Protein AF-A0A9D9IMC7-F1 (afdb_monomer)

Rad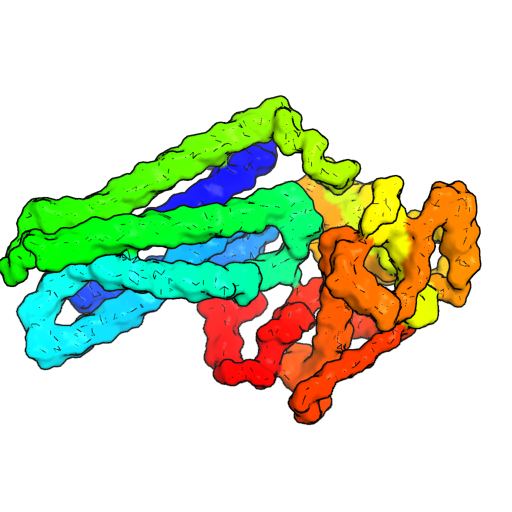ius of gyration: 26.64 Å; Cα contacts (8 Å, |Δi|>4): 526; chains: 1; bounding box: 66×58×77 Å

Sequence (439 aa):
MTERLCGNISSCSPYMIWRNYSIGIMSLSIVPLLCSMASSNVYPFLTLAMSLALFAFVRGNRRSKSENCAFLPYIAARVLLLFTFVSVAAVLLFSYVDRKIMHLLPSLSMLLLSVTVLVVWGIMRYRSVNNTFCVDCILRNGVPYEREALGHIYFREIRYLLRRVGVGAFAIALVEWVYYLFFFDSRLELTLLDNAVFIYFPIVAAVVDCAILGFRYFVIDIFYRRGEGVRNYDGLAPVNGTKVVRVVVFSLDKVYYQKRKDGSIYDTPFEFVTDYSEIPSSGEAVTYMTGRLGALPVNAVRFCYGSSDPVNRRGIEHFFCFVDDDADVDKYEESTATAGRWFDKPALEREFYAGSFSKMASSEIHRIYTIMVTSKLYDVKGRRKIGDKGYVPSFTMEELRAVDVDFNDSHWMMLSKFNKDIPFR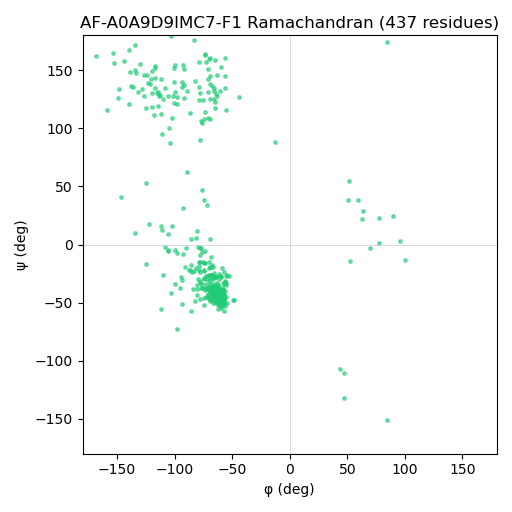WLRVVWYKYVEGLG

Mean predicted aligned error: 10.08 Å

Foldseek 3Di:
DPDPDPPDCLLVLLVLLLVLQLLLLLLLQCLLVQLLVDALVCSLVVLLVSLQVLLVVLLVVVPDLDLRDNPSSPLSSQLSVVLSVVSVVVLVVCVVVPVLVSRCSSLCSQLSSLVSSLVSLVVCLVCPCVDPSNLVSCLAQNALVQVFPSSVCCSVVVNVSSVVSNVLSVVLNVQLVVCCVPPDDPDSDDDPVSCCNRRVVSNVSSVVVSVVSVVVSVVVSVCVVVVVPPPPTPDDDPQQFKEKEFEWEDEFQKTKWFADPVNQATEGDDMDMDGQDPDDPQVVVVVSVCVQLNDADDPQKAWAAKGARPVRSYIYTYIYGYHHDCVSVVVSCVVVVTDMDIDGPVRVVVCLVVVRHDPVVNSVVVLVQQLVQLVQQADLVLHGPDPDPPDGDDDGPVVVSVDPDRSHDSSSVVSSSLHPVDPPSVVVCCCCCPRNNVD

Structure (mmCIF, N/CA/C/O backbone):
data_AF-A0A9D9IMC7-F1
#
_entry.id   AF-A0A9D9IMC7-F1
#
loop_
_atom_site.group_PDB
_atom_site.id
_atom_site.type_symbol
_atom_site.label_atom_id
_atom_site.label_alt_id
_atom_site.label_comp_id
_atom_site.label_asym_id
_atom_site.label_entity_id
_atom_site.label_seq_id
_atom_site.pdbx_PDB_ins_code
_atom_site.Cartn_x
_atom_site.Cartn_y
_atom_site.Cartn_z
_atom_site.occupancy
_atom_site.B_iso_or_equiv
_atom_site.auth_seq_id
_atom_site.auth_comp_id
_atom_site.auth_asym_id
_atom_site.auth_atom_id
_atom_site.pdbx_PDB_model_num
ATOM 1 N N . MET A 1 1 ? 14.327 27.018 0.610 1.00 26.00 1 MET A N 1
ATOM 2 C CA . MET A 1 1 ? 13.335 28.026 0.161 1.00 26.00 1 MET A CA 1
ATOM 3 C C . MET A 1 1 ? 11.979 27.369 -0.154 1.00 26.00 1 MET A C 1
ATOM 5 O O . MET A 1 1 ? 11.332 27.720 -1.128 1.00 26.00 1 MET A O 1
ATOM 9 N N . THR A 1 2 ? 11.534 26.407 0.664 1.00 30.14 2 THR A N 1
ATOM 10 C CA . THR A 1 2 ? 10.406 25.495 0.357 1.00 30.14 2 THR A CA 1
ATOM 11 C C . THR A 1 2 ? 9.420 25.331 1.521 1.00 30.14 2 THR A C 1
ATOM 13 O O . THR A 1 2 ? 8.525 24.500 1.449 1.00 30.14 2 THR A O 1
ATOM 16 N N . GLU A 1 3 ? 9.536 26.137 2.580 1.00 29.61 3 GLU A N 1
ATOM 17 C CA . GLU A 1 3 ? 8.714 25.993 3.796 1.00 29.61 3 GLU A CA 1
ATOM 18 C C . GLU A 1 3 ? 7.515 26.954 3.887 1.00 29.61 3 GLU A C 1
ATOM 20 O O . GLU A 1 3 ? 6.716 26.829 4.805 1.00 29.61 3 GLU A O 1
ATOM 25 N N . ARG A 1 4 ? 7.328 27.898 2.950 1.00 28.44 4 ARG A N 1
ATOM 26 C CA . ARG A 1 4 ? 6.319 28.975 3.098 1.00 28.44 4 ARG A CA 1
ATOM 27 C C . ARG A 1 4 ? 5.096 28.931 2.168 1.00 28.44 4 ARG A C 1
ATOM 29 O O . ARG A 1 4 ? 4.357 29.906 2.131 1.00 28.44 4 ARG A O 1
ATOM 36 N N . LEU A 1 5 ? 4.831 27.839 1.443 1.00 33.38 5 LEU A N 1
ATOM 37 C CA . LEU A 1 5 ? 3.711 27.796 0.475 1.00 33.38 5 LEU A CA 1
ATOM 38 C C . LEU A 1 5 ? 2.464 26.987 0.893 1.00 33.38 5 LEU A C 1
ATOM 40 O O . LEU A 1 5 ? 1.458 27.059 0.191 1.00 33.38 5 LEU A O 1
ATOM 44 N N . CYS A 1 6 ? 2.453 26.277 2.028 1.00 33.09 6 CYS A N 1
ATOM 45 C CA . CYS A 1 6 ? 1.243 25.588 2.516 1.00 33.09 6 CYS A CA 1
ATOM 46 C C . CYS A 1 6 ? 0.611 26.351 3.691 1.00 33.09 6 CYS A C 1
ATOM 48 O O . CYS A 1 6 ? 0.898 26.066 4.847 1.00 33.09 6 CYS A O 1
ATOM 50 N N . GLY A 1 7 ? -0.269 27.310 3.388 1.00 31.48 7 GLY A N 1
ATOM 51 C CA . GLY A 1 7 ? -1.087 28.012 4.390 1.00 31.48 7 GLY A CA 1
ATOM 52 C C . GLY A 1 7 ? -2.302 27.217 4.896 1.00 31.48 7 GLY A C 1
ATOM 53 O O . GLY A 1 7 ? -2.934 27.639 5.852 1.00 31.48 7 GLY A O 1
ATOM 54 N N . ASN A 1 8 ? -2.633 26.073 4.281 1.00 36.75 8 ASN A N 1
ATOM 55 C CA . ASN A 1 8 ? -3.675 25.147 4.738 1.00 36.75 8 ASN A CA 1
ATOM 56 C C . ASN A 1 8 ? -3.307 23.711 4.335 1.00 36.75 8 ASN A C 1
ATOM 58 O O . ASN A 1 8 ? -3.036 23.434 3.174 1.00 36.75 8 ASN A O 1
ATOM 62 N N . ILE A 1 9 ? -3.280 22.777 5.285 1.00 42.88 9 ILE A N 1
ATOM 63 C CA . ILE A 1 9 ? -2.666 21.444 5.110 1.00 42.88 9 ILE A CA 1
ATOM 64 C C . ILE A 1 9 ? -3.442 20.544 4.123 1.00 42.88 9 ILE A C 1
ATOM 66 O O . ILE A 1 9 ? -2.861 19.643 3.513 1.00 42.88 9 ILE A O 1
ATOM 70 N N . SER A 1 10 ? -4.714 20.851 3.844 1.00 47.81 10 SER A N 1
ATOM 71 C CA . SER A 1 10 ? -5.491 20.211 2.771 1.00 47.81 10 SER A CA 1
ATOM 72 C C . SER A 1 10 ? -4.874 20.405 1.380 1.00 47.81 10 SER A C 1
ATOM 74 O O . SER A 1 10 ? -5.013 19.519 0.541 1.00 47.81 10 SER A O 1
ATOM 76 N N . SER A 1 11 ? -4.109 21.482 1.154 1.00 43.84 11 SER A N 1
ATOM 77 C CA . SER A 1 11 ? -3.373 21.695 -0.100 1.00 43.84 11 SER A CA 1
ATOM 78 C C . SER A 1 11 ? -2.075 20.903 -0.201 1.00 43.84 11 SER A C 1
ATOM 80 O O . SER A 1 11 ? -1.530 20.703 -1.286 1.00 43.84 11 SER A O 1
ATOM 82 N N . CYS A 1 12 ? -1.560 20.440 0.936 1.00 53.66 12 CYS A N 1
ATOM 83 C CA . CYS A 1 12 ? -0.313 19.700 0.995 1.00 53.66 12 CYS A CA 1
ATOM 84 C C . CYS A 1 12 ? -0.520 18.219 0.600 1.00 53.66 12 CYS A C 1
ATOM 86 O O . CYS A 1 12 ? 0.359 17.641 -0.029 1.00 53.66 12 CYS A O 1
ATOM 88 N N . SER A 1 13 ? -1.690 17.604 0.835 1.00 66.56 13 SER A N 1
ATOM 89 C CA . SER A 1 13 ? -1.929 16.192 0.459 1.00 66.56 13 SER A CA 1
ATOM 90 C C . SER A 1 13 ? -1.915 15.924 -1.066 1.00 66.56 13 SER A C 1
ATOM 92 O O . SER A 1 13 ? -1.165 15.037 -1.492 1.00 66.56 13 SER A O 1
ATOM 94 N N . PRO A 1 14 ? -2.628 16.686 -1.927 1.00 74.94 14 PRO A N 1
ATOM 95 C CA . PRO A 1 14 ? -2.598 16.474 -3.381 1.00 74.94 14 PRO A CA 1
ATOM 96 C C . PRO A 1 14 ? -1.205 16.674 -3.988 1.00 74.94 14 PRO A C 1
ATOM 98 O O . PRO A 1 14 ? -0.767 15.891 -4.834 1.00 74.94 14 PRO A O 1
ATOM 101 N N . TYR A 1 15 ? -0.472 17.686 -3.512 1.00 81.50 15 TYR A N 1
ATOM 102 C CA . TYR A 1 15 ? 0.906 17.938 -3.930 1.00 81.50 15 TYR A CA 1
ATOM 103 C C . TYR A 1 15 ? 1.832 16.763 -3.590 1.00 81.50 15 TYR A C 1
ATOM 105 O O . TYR A 1 15 ? 2.654 16.359 -4.411 1.00 81.50 15 TYR A O 1
ATOM 113 N N . MET A 1 16 ? 1.683 16.168 -2.404 1.00 82.62 16 MET A N 1
ATOM 114 C CA . MET A 1 16 ? 2.512 15.039 -1.976 1.00 82.62 16 MET A CA 1
ATOM 115 C C . MET A 1 16 ? 2.239 13.775 -2.797 1.00 82.62 16 MET A C 1
ATOM 117 O O . MET A 1 16 ? 3.183 13.045 -3.117 1.00 82.62 16 MET A O 1
ATOM 121 N N . ILE A 1 17 ? 0.984 13.549 -3.209 1.00 86.00 17 ILE A N 1
ATOM 122 C CA . ILE A 1 17 ? 0.622 12.480 -4.152 1.00 86.00 17 ILE A CA 1
ATOM 123 C C . ILE A 1 17 ? 1.331 12.695 -5.493 1.00 86.00 17 ILE A C 1
ATOM 125 O O . ILE A 1 17 ? 2.009 11.788 -5.982 1.00 86.00 17 ILE A O 1
ATOM 129 N N . TRP A 1 18 ? 1.230 13.901 -6.061 1.00 90.06 18 TRP A N 1
ATOM 130 C CA . TRP A 1 18 ? 1.895 14.256 -7.317 1.00 90.06 18 TRP A CA 1
ATOM 131 C C . TRP A 1 18 ? 3.420 14.120 -7.234 1.00 90.06 18 TRP A C 1
ATOM 133 O O . TRP A 1 18 ? 4.045 13.547 -8.128 1.00 90.06 18 TRP A O 1
ATOM 143 N N . ARG A 1 19 ? 4.030 14.599 -6.146 1.00 90.62 19 ARG A N 1
ATOM 144 C CA . ARG A 1 19 ? 5.477 14.526 -5.927 1.00 90.62 19 ARG A CA 1
ATOM 145 C C . ARG A 1 19 ? 5.955 13.077 -5.890 1.00 90.62 19 ARG A C 1
ATOM 147 O O . ARG A 1 19 ? 6.906 12.727 -6.582 1.00 90.62 19 ARG A O 1
ATOM 154 N N . ASN A 1 20 ? 5.288 12.222 -5.113 1.00 90.69 20 ASN A N 1
ATOM 155 C CA . ASN A 1 20 ? 5.653 10.808 -5.014 1.00 90.69 20 ASN A CA 1
ATOM 156 C C . ASN A 1 20 ? 5.437 10.077 -6.348 1.00 90.69 20 ASN A C 1
ATOM 158 O O . ASN A 1 20 ? 6.257 9.239 -6.719 1.00 90.69 20 ASN A O 1
ATOM 162 N N . TYR A 1 21 ? 4.374 10.410 -7.086 1.00 92.19 21 TYR A N 1
ATOM 163 C CA . TYR A 1 21 ? 4.157 9.897 -8.438 1.00 92.19 21 TYR A CA 1
ATOM 164 C C . TYR A 1 21 ? 5.305 10.276 -9.380 1.00 92.19 21 TYR A C 1
ATOM 166 O O . TYR A 1 21 ? 5.892 9.402 -10.016 1.00 92.19 21 TYR A O 1
ATOM 174 N N . SER A 1 22 ? 5.660 11.563 -9.404 1.00 93.12 22 SER A N 1
ATOM 175 C CA . SER A 1 22 ? 6.706 12.108 -10.272 1.00 93.12 22 SER A CA 1
ATOM 176 C C . SER A 1 22 ? 8.064 11.479 -9.972 1.00 93.12 22 SER A C 1
ATOM 178 O O . SER A 1 22 ? 8.751 11.058 -10.892 1.00 93.12 22 SER A O 1
ATOM 180 N N . ILE A 1 23 ? 8.423 11.317 -8.692 1.00 93.69 23 ILE A N 1
ATOM 181 C CA . ILE A 1 23 ? 9.654 10.615 -8.290 1.00 93.69 23 ILE A CA 1
ATOM 182 C C . ILE A 1 23 ? 9.670 9.186 -8.850 1.00 93.69 23 ILE A C 1
ATOM 184 O O . ILE A 1 23 ? 10.672 8.768 -9.424 1.00 93.69 23 ILE A O 1
ATOM 188 N N . GLY A 1 24 ? 8.563 8.446 -8.724 1.00 93.25 24 GLY A N 1
ATOM 189 C CA . GLY A 1 24 ? 8.456 7.082 -9.244 1.00 93.25 24 GLY A CA 1
ATOM 190 C C . GLY A 1 24 ? 8.612 7.015 -10.766 1.00 93.25 24 GLY A C 1
ATOM 191 O O . GLY A 1 24 ? 9.499 6.324 -11.261 1.00 93.25 24 GLY A O 1
ATOM 192 N N . ILE A 1 25 ? 7.798 7.760 -11.514 1.00 93.81 25 ILE A N 1
ATOM 193 C CA . ILE A 1 25 ? 7.806 7.733 -12.985 1.00 93.81 25 ILE A CA 1
ATOM 194 C C . ILE A 1 25 ? 9.118 8.261 -13.573 1.00 93.81 25 ILE A C 1
ATOM 196 O O . ILE A 1 25 ? 9.684 7.632 -14.469 1.00 93.81 25 ILE A O 1
ATOM 200 N N . MET A 1 26 ? 9.650 9.366 -13.048 1.00 93.50 26 MET A N 1
ATOM 201 C CA . MET A 1 26 ? 10.914 9.925 -13.535 1.00 93.50 26 MET A CA 1
ATOM 202 C C . MET A 1 26 ? 12.089 8.990 -13.247 1.00 93.50 26 MET A C 1
ATOM 204 O O . MET A 1 26 ? 12.968 8.848 -14.092 1.00 93.50 26 MET A O 1
ATOM 208 N N . SER A 1 27 ? 12.081 8.293 -12.103 1.00 93.94 27 SER A N 1
ATOM 209 C CA . SER A 1 27 ? 13.129 7.318 -11.782 1.00 93.94 27 SER A CA 1
ATOM 210 C C . SER A 1 27 ? 13.167 6.123 -12.737 1.00 93.94 27 SER A C 1
ATOM 212 O O . SER A 1 27 ? 14.239 5.568 -12.944 1.00 93.94 27 SER A O 1
ATOM 214 N N . LEU A 1 28 ? 12.033 5.748 -13.340 1.00 93.81 28 LEU A N 1
ATOM 215 C CA . LEU A 1 28 ? 11.978 4.716 -14.380 1.00 93.81 28 LEU A CA 1
ATOM 216 C C . LEU A 1 28 ? 12.390 5.279 -15.741 1.00 93.81 28 LEU A C 1
ATOM 218 O O . LEU A 1 28 ? 13.169 4.668 -16.461 1.00 93.81 28 LEU A O 1
ATOM 222 N N . SER A 1 29 ? 11.903 6.470 -16.074 1.00 92.06 29 SER A N 1
ATOM 223 C CA . SER A 1 29 ? 12.060 7.048 -17.414 1.00 92.06 29 SER A CA 1
ATOM 224 C C . SER A 1 29 ? 13.471 7.568 -17.686 1.00 92.06 29 SER A C 1
ATOM 226 O O . SER A 1 29 ? 13.866 7.676 -18.838 1.00 92.06 29 SER A O 1
ATOM 228 N N . ILE A 1 30 ? 14.254 7.866 -16.644 1.00 92.31 30 ILE A N 1
ATOM 229 C CA . ILE A 1 30 ? 15.659 8.279 -16.779 1.00 92.31 30 ILE A CA 1
ATOM 230 C C . ILE A 1 30 ? 16.613 7.096 -17.021 1.00 92.31 30 ILE A C 1
ATOM 232 O O . ILE A 1 30 ? 17.753 7.298 -17.434 1.00 92.31 30 ILE A O 1
ATOM 236 N N . VAL A 1 31 ? 16.172 5.856 -16.777 1.00 92.25 31 VAL A N 1
ATOM 237 C CA . VAL A 1 31 ? 17.025 4.660 -16.881 1.00 92.25 31 VAL A CA 1
ATOM 238 C C . VAL A 1 31 ? 17.625 4.472 -18.275 1.00 92.25 31 VAL A C 1
ATOM 240 O O . VAL A 1 31 ? 18.829 4.235 -18.324 1.00 92.25 31 VAL A O 1
ATOM 243 N N . PRO A 1 32 ? 16.884 4.602 -19.394 1.00 88.69 32 PRO A N 1
ATOM 244 C CA . PRO A 1 32 ? 17.458 4.424 -20.729 1.00 88.69 32 PRO A CA 1
ATOM 245 C C . PRO A 1 32 ? 18.588 5.411 -21.015 1.00 88.69 32 PRO A C 1
ATOM 247 O O . PRO A 1 32 ? 19.627 5.016 -21.533 1.00 88.69 32 PRO A O 1
ATOM 250 N N . LEU A 1 33 ? 18.427 6.669 -20.591 1.00 90.06 33 LEU A N 1
ATOM 251 C CA . LEU A 1 33 ? 19.456 7.703 -20.720 1.00 90.06 33 LEU A CA 1
ATOM 252 C C . LEU A 1 33 ? 20.707 7.363 -19.900 1.00 90.06 33 LEU A C 1
ATOM 254 O O . LEU A 1 33 ? 21.834 7.514 -20.362 1.00 90.06 33 LEU A O 1
ATOM 258 N N . LEU A 1 34 ? 20.518 6.876 -18.675 1.00 89.19 34 LEU A N 1
ATOM 259 C CA . LEU A 1 34 ? 21.632 6.449 -17.831 1.00 89.19 34 LEU A CA 1
ATOM 260 C C . LEU A 1 34 ? 22.328 5.200 -18.383 1.00 89.19 34 LEU A C 1
ATOM 262 O O . LEU A 1 34 ? 23.550 5.096 -18.303 1.00 89.19 34 LEU A O 1
ATOM 266 N N . CYS A 1 35 ? 21.567 4.270 -18.962 1.00 87.00 35 CYS A N 1
ATOM 267 C CA . CYS A 1 35 ? 22.109 3.076 -19.598 1.00 87.00 35 CYS A CA 1
ATOM 268 C C . CYS A 1 35 ? 22.896 3.434 -20.858 1.00 87.00 35 CYS A C 1
ATOM 270 O O . CYS A 1 35 ? 23.995 2.921 -21.019 1.00 87.00 35 CYS A O 1
ATOM 272 N N . SER A 1 36 ? 22.407 4.352 -21.698 1.00 84.56 36 SER A N 1
ATOM 273 C CA . SER A 1 36 ? 23.117 4.772 -22.912 1.00 84.56 36 SER A CA 1
ATOM 274 C C . SER A 1 36 ? 24.438 5.489 -22.619 1.00 84.56 36 SER A C 1
ATOM 276 O O . SER A 1 36 ? 25.357 5.441 -23.429 1.00 84.56 36 SER A O 1
ATOM 278 N N . MET A 1 37 ? 24.551 6.157 -21.465 1.00 85.88 37 MET A N 1
ATOM 279 C CA . MET A 1 37 ? 25.799 6.793 -21.023 1.00 85.88 37 MET A CA 1
ATOM 280 C C . MET A 1 37 ? 26.787 5.809 -20.378 1.00 85.88 37 MET A C 1
ATOM 282 O O . MET A 1 37 ? 27.976 6.113 -20.271 1.00 85.88 37 MET A O 1
ATOM 286 N N . ALA A 1 38 ? 26.310 4.655 -19.910 1.00 84.62 38 ALA A N 1
ATOM 287 C CA . ALA A 1 38 ? 27.103 3.669 -19.192 1.00 84.62 38 ALA A CA 1
ATOM 288 C C . ALA A 1 38 ? 27.550 2.522 -20.110 1.00 84.62 38 ALA A C 1
ATOM 290 O O . ALA A 1 38 ? 26.906 2.178 -21.095 1.00 84.62 38 ALA A O 1
ATOM 291 N N . SER A 1 39 ? 28.657 1.865 -19.758 1.00 83.19 39 SER A N 1
ATOM 292 C CA . SER A 1 39 ? 29.064 0.640 -20.449 1.00 83.19 39 SER A CA 1
ATOM 293 C C . SER A 1 39 ? 28.149 -0.536 -20.082 1.00 83.19 39 SER A C 1
ATOM 295 O O . SER A 1 39 ? 27.561 -0.573 -18.995 1.00 83.19 39 SER A O 1
ATOM 297 N N . SER A 1 40 ? 28.092 -1.549 -20.954 1.00 80.62 40 SER A N 1
ATOM 298 C CA . SER A 1 40 ? 27.257 -2.752 -20.787 1.00 80.62 40 SER A CA 1
ATOM 299 C C . SER A 1 40 ? 27.482 -3.497 -19.467 1.00 80.62 40 SER A C 1
ATOM 301 O O . SER A 1 40 ? 26.574 -4.147 -18.964 1.00 80.62 40 SER A O 1
ATOM 303 N N . ASN A 1 41 ? 28.669 -3.374 -18.867 1.00 83.06 41 ASN A N 1
ATOM 304 C CA . ASN A 1 41 ? 28.989 -4.018 -17.591 1.00 83.06 41 ASN A CA 1
ATOM 305 C C . ASN A 1 41 ? 28.582 -3.180 -16.370 1.00 83.06 41 ASN A C 1
ATOM 307 O O . ASN A 1 41 ? 28.445 -3.725 -15.280 1.00 83.06 41 ASN A O 1
ATOM 311 N N . VAL A 1 42 ? 28.415 -1.863 -16.527 1.00 87.31 42 VAL A N 1
ATOM 312 C CA . VAL A 1 42 ? 28.229 -0.921 -15.411 1.00 87.31 42 VAL A CA 1
ATOM 313 C C . VAL A 1 42 ? 26.759 -0.560 -15.206 1.00 87.31 42 VAL A C 1
ATOM 315 O O . VAL A 1 42 ? 26.329 -0.403 -14.062 1.00 87.31 42 VAL A O 1
ATOM 318 N N . TYR A 1 43 ? 25.962 -0.476 -16.276 1.00 87.19 43 TYR A N 1
ATOM 319 C CA . TYR A 1 43 ? 24.561 -0.054 -16.164 1.00 87.19 43 TYR A CA 1
ATOM 320 C C . TYR A 1 43 ? 23.701 -0.913 -15.206 1.00 87.19 43 TYR A C 1
ATOM 322 O O . TYR A 1 43 ? 22.869 -0.329 -14.502 1.00 87.19 43 TYR A O 1
ATOM 330 N N . PRO A 1 44 ? 23.900 -2.246 -15.049 1.00 89.62 44 PRO A N 1
ATOM 331 C CA . PRO A 1 44 ? 23.114 -3.012 -14.085 1.00 89.62 44 PRO A CA 1
ATOM 332 C C . PRO A 1 44 ? 23.394 -2.561 -12.645 1.00 89.62 44 PRO A C 1
ATOM 334 O O . PRO A 1 44 ? 22.460 -2.391 -11.864 1.00 89.62 44 PRO A O 1
ATOM 337 N N . PHE A 1 45 ? 24.651 -2.261 -12.304 1.00 91.00 45 PHE A N 1
ATOM 338 C CA . PHE A 1 45 ? 25.017 -1.736 -10.983 1.00 91.00 45 PHE A CA 1
ATOM 339 C C . PHE A 1 45 ? 24.443 -0.340 -10.731 1.00 91.00 45 PHE A C 1
ATOM 341 O O . PHE A 1 45 ? 24.015 -0.043 -9.616 1.00 91.00 45 PHE A O 1
ATOM 348 N N . LEU A 1 46 ? 24.371 0.499 -11.768 1.00 91.50 46 LEU A N 1
ATOM 349 C CA . LEU A 1 46 ? 23.743 1.816 -11.675 1.00 91.50 46 LEU A CA 1
ATOM 350 C C . LEU A 1 46 ? 22.243 1.699 -11.361 1.00 91.50 46 LEU A C 1
ATOM 352 O O . LEU A 1 46 ? 21.745 2.361 -10.448 1.00 91.50 46 LEU A O 1
ATOM 356 N N . THR A 1 47 ? 21.531 0.799 -12.049 1.00 92.06 47 THR A N 1
ATOM 357 C CA . THR A 1 47 ? 20.106 0.548 -11.766 1.00 92.06 47 THR A CA 1
ATOM 358 C C . THR A 1 47 ? 19.872 -0.050 -10.377 1.00 92.06 47 THR A C 1
ATOM 360 O O . THR A 1 47 ? 18.902 0.318 -9.709 1.00 92.06 47 THR A O 1
ATOM 363 N N . LEU A 1 48 ? 20.796 -0.887 -9.890 1.00 93.88 48 LEU A N 1
ATOM 364 C CA . LEU A 1 48 ? 20.759 -1.411 -8.526 1.00 93.88 48 LEU A CA 1
ATOM 365 C C . LEU A 1 48 ? 20.896 -0.290 -7.492 1.00 93.88 48 LEU A C 1
ATOM 367 O O . LEU A 1 48 ? 20.116 -0.228 -6.542 1.00 93.88 48 LEU A O 1
ATOM 371 N N . ALA A 1 49 ? 21.854 0.621 -7.688 1.00 93.56 49 ALA A N 1
ATOM 372 C CA . ALA A 1 49 ? 22.055 1.763 -6.803 1.00 93.56 49 ALA A CA 1
ATOM 373 C C . ALA A 1 49 ? 20.805 2.659 -6.745 1.00 93.56 49 ALA A C 1
ATOM 375 O O . ALA A 1 49 ? 20.370 3.040 -5.656 1.00 93.56 49 ALA A O 1
ATOM 376 N N . MET A 1 50 ? 20.167 2.925 -7.891 1.00 94.25 50 MET A N 1
ATOM 377 C CA . MET A 1 50 ? 18.899 3.664 -7.944 1.00 94.25 50 MET A CA 1
ATOM 378 C C . MET A 1 50 ? 17.758 2.935 -7.225 1.00 94.25 50 MET A C 1
ATOM 380 O O . MET A 1 50 ? 17.006 3.562 -6.477 1.00 94.25 50 MET A O 1
ATOM 384 N N . SER A 1 51 ? 17.635 1.616 -7.407 1.00 94.62 51 SER A N 1
ATOM 385 C CA . SER A 1 51 ? 16.641 0.802 -6.697 1.00 94.62 51 SER A CA 1
ATOM 386 C C . SER A 1 51 ? 16.814 0.914 -5.178 1.00 94.62 51 SER A C 1
ATOM 388 O O . SER A 1 51 ? 15.853 1.204 -4.461 1.00 94.62 51 SER A O 1
ATOM 390 N N . LEU A 1 52 ? 18.048 0.770 -4.681 1.00 92.38 52 LEU A N 1
ATOM 391 C CA . LEU A 1 52 ? 18.368 0.893 -3.257 1.00 92.38 52 LEU A CA 1
ATOM 392 C C . LEU A 1 52 ? 18.101 2.306 -2.721 1.00 92.38 52 LEU A C 1
ATOM 394 O O . LEU A 1 52 ? 17.564 2.446 -1.621 1.00 92.38 52 LEU A O 1
ATOM 398 N N . ALA A 1 53 ? 18.404 3.348 -3.500 1.00 93.12 53 ALA A N 1
ATOM 399 C CA . ALA A 1 53 ? 18.099 4.731 -3.137 1.00 93.12 53 ALA A CA 1
ATOM 400 C C . ALA A 1 53 ? 16.584 4.970 -3.005 1.00 93.12 53 ALA A C 1
ATOM 402 O O . ALA A 1 53 ? 16.137 5.590 -2.037 1.00 93.12 53 ALA A O 1
ATOM 403 N N . LEU A 1 54 ? 15.770 4.423 -3.916 1.00 92.12 54 LEU A N 1
ATOM 404 C CA . LEU A 1 54 ? 14.310 4.493 -3.808 1.00 92.12 54 LEU A CA 1
ATOM 405 C C . LEU A 1 54 ? 13.782 3.692 -2.613 1.00 92.12 54 LEU A C 1
ATOM 407 O O . LEU A 1 54 ? 12.890 4.174 -1.916 1.00 92.12 54 LEU A O 1
ATOM 411 N N . PHE A 1 55 ? 14.338 2.512 -2.317 1.00 90.06 55 PHE A N 1
ATOM 412 C CA . PHE A 1 55 ? 13.986 1.777 -1.096 1.00 90.06 55 PHE A CA 1
ATOM 413 C C . PHE A 1 55 ? 14.336 2.569 0.169 1.00 90.06 55 PHE A C 1
ATOM 415 O O . PHE A 1 55 ? 13.529 2.616 1.099 1.00 90.06 55 PHE A O 1
ATOM 422 N N . ALA A 1 56 ? 15.485 3.250 0.196 1.00 89.06 56 ALA A N 1
ATOM 423 C CA . ALA A 1 56 ? 15.864 4.132 1.297 1.00 89.06 56 ALA A CA 1
ATOM 424 C C . ALA A 1 56 ? 14.892 5.318 1.438 1.00 89.06 56 ALA A C 1
ATOM 426 O O . ALA A 1 56 ? 14.447 5.611 2.549 1.00 89.06 56 ALA A O 1
ATOM 427 N N . PHE A 1 57 ? 14.487 5.940 0.326 1.00 89.56 57 PHE A N 1
ATOM 428 C CA . PHE A 1 57 ? 13.476 7.001 0.309 1.00 89.56 57 PHE A CA 1
ATOM 429 C C . PHE A 1 57 ? 12.119 6.514 0.838 1.00 89.56 57 PHE A C 1
ATOM 431 O O . PHE A 1 57 ? 11.524 7.142 1.717 1.00 89.56 57 PHE A O 1
ATOM 438 N N . VAL A 1 58 ? 11.645 5.357 0.362 1.00 88.19 58 VAL A N 1
ATOM 439 C CA . VAL A 1 58 ? 10.398 4.738 0.834 1.00 88.19 58 VAL A CA 1
ATOM 440 C C . VAL A 1 58 ? 10.484 4.435 2.328 1.00 88.19 58 VAL A C 1
ATOM 442 O O . VAL A 1 58 ? 9.545 4.724 3.066 1.00 88.19 58 VAL A O 1
ATOM 445 N N . ARG A 1 59 ? 11.617 3.908 2.804 1.00 84.50 59 ARG A N 1
ATOM 446 C CA . ARG A 1 59 ? 11.849 3.641 4.229 1.00 84.50 59 ARG A CA 1
ATOM 447 C C . ARG A 1 59 ? 11.856 4.922 5.064 1.00 84.50 59 ARG A C 1
ATOM 449 O O . ARG A 1 59 ? 11.315 4.916 6.167 1.00 84.50 59 ARG A O 1
ATOM 456 N N . GLY A 1 60 ? 12.430 6.008 4.547 1.00 84.12 60 GLY A N 1
ATOM 457 C CA . GLY A 1 60 ? 12.393 7.330 5.172 1.00 84.12 60 GLY A CA 1
ATOM 458 C C . GLY A 1 60 ? 10.962 7.837 5.346 1.00 84.12 60 GLY A C 1
ATOM 459 O O . GLY A 1 60 ? 10.557 8.157 6.462 1.00 84.12 60 GLY A O 1
ATOM 460 N N . ASN A 1 61 ? 10.156 7.795 4.279 1.00 80.56 61 ASN A N 1
ATOM 461 C CA . ASN A 1 61 ? 8.737 8.161 4.351 1.00 80.56 61 ASN A CA 1
ATOM 462 C C . ASN A 1 61 ? 7.943 7.246 5.293 1.00 80.56 61 ASN A C 1
ATOM 464 O O . ASN A 1 61 ? 7.078 7.732 6.005 1.00 80.56 61 ASN A O 1
ATOM 468 N N . ARG A 1 62 ? 8.261 5.947 5.357 1.00 76.00 62 ARG A N 1
ATOM 469 C CA . ARG A 1 62 ? 7.612 5.003 6.288 1.00 76.00 62 ARG A CA 1
ATOM 470 C C . ARG A 1 62 ? 7.940 5.251 7.761 1.00 76.00 62 ARG A C 1
ATOM 472 O O . ARG A 1 62 ? 7.177 4.819 8.619 1.00 76.00 62 ARG A O 1
ATOM 479 N N . ARG A 1 63 ? 9.096 5.850 8.064 1.00 74.25 63 ARG A N 1
ATOM 480 C CA . ARG A 1 63 ? 9.479 6.250 9.430 1.00 74.25 63 ARG A CA 1
ATOM 481 C C . ARG A 1 63 ? 8.896 7.602 9.824 1.00 74.25 63 ARG A C 1
ATOM 483 O O . ARG A 1 63 ? 8.783 7.887 11.010 1.00 74.25 63 ARG A O 1
ATOM 490 N N . SER A 1 64 ? 8.553 8.434 8.845 1.00 69.50 64 SER A N 1
ATOM 491 C CA . SER A 1 64 ? 7.836 9.675 9.099 1.00 69.50 64 SER A CA 1
ATOM 492 C C . SER A 1 64 ? 6.443 9.352 9.639 1.00 69.50 64 SER A C 1
ATOM 494 O O . SER A 1 64 ? 5.743 8.522 9.070 1.00 69.50 64 SER A O 1
ATOM 496 N N . LYS A 1 65 ? 6.014 10.047 10.699 1.00 63.00 65 LYS A N 1
ATOM 497 C CA . LYS A 1 65 ? 4.635 9.970 11.217 1.00 63.00 65 LYS A CA 1
ATOM 498 C C . LYS A 1 65 ? 3.599 10.616 10.275 1.00 63.00 65 LYS A C 1
ATOM 500 O O . LYS A 1 65 ? 2.440 10.741 10.639 1.00 63.00 65 LYS A O 1
ATOM 505 N N . SER A 1 66 ? 4.010 11.073 9.089 1.00 64.00 66 SER A N 1
ATOM 506 C CA . SER A 1 66 ? 3.113 11.683 8.106 1.00 64.00 66 SER A CA 1
ATOM 507 C C . SER A 1 66 ? 2.387 10.626 7.271 1.00 64.00 66 SER A C 1
ATOM 509 O O . SER A 1 66 ? 2.984 9.644 6.829 1.00 64.00 66 SER A O 1
ATOM 511 N N . GLU A 1 67 ? 1.110 10.860 6.969 1.00 64.88 67 GLU A N 1
ATOM 512 C CA . GLU A 1 67 ? 0.264 9.971 6.158 1.00 64.88 67 GLU A CA 1
ATOM 513 C C . GLU A 1 67 ? 0.578 10.011 4.645 1.00 64.88 67 GLU A C 1
ATOM 515 O O . GLU A 1 67 ? -0.307 9.978 3.789 1.00 64.88 67 GLU A O 1
ATOM 520 N N . ASN A 1 68 ? 1.854 10.102 4.274 1.00 74.56 68 ASN A N 1
ATOM 521 C CA . ASN A 1 68 ? 2.265 10.206 2.880 1.00 74.56 68 ASN A CA 1
ATOM 522 C C . ASN A 1 68 ? 2.422 8.823 2.244 1.00 74.56 68 ASN A C 1
ATOM 524 O O . ASN A 1 68 ? 3.346 8.066 2.546 1.00 74.56 68 ASN A O 1
ATOM 528 N N . CYS A 1 69 ? 1.553 8.503 1.286 1.00 78.19 69 CYS A N 1
ATOM 529 C CA . CYS A 1 69 ? 1.645 7.242 0.562 1.00 78.19 69 CYS A CA 1
ATOM 530 C C . CYS A 1 69 ? 2.801 7.257 -0.461 1.00 78.19 69 CYS A C 1
ATOM 532 O O . CYS A 1 69 ? 2.718 7.898 -1.510 1.00 78.19 69 CYS A O 1
ATOM 534 N N . ALA A 1 70 ? 3.878 6.516 -0.182 1.00 85.94 70 ALA A N 1
ATOM 535 C CA . ALA A 1 70 ? 5.032 6.330 -1.076 1.00 85.94 70 ALA A CA 1
ATOM 536 C C . ALA A 1 70 ? 4.918 5.077 -1.977 1.00 85.94 70 ALA A C 1
ATOM 538 O O . ALA A 1 70 ? 5.921 4.454 -2.324 1.00 85.94 70 ALA A O 1
ATOM 539 N N . PHE A 1 71 ? 3.694 4.693 -2.356 1.00 86.50 71 PHE A N 1
ATOM 540 C CA . PHE A 1 71 ? 3.428 3.445 -3.084 1.00 86.50 71 PHE A CA 1
ATOM 541 C C . PHE A 1 71 ? 4.058 3.401 -4.486 1.00 86.50 71 PHE A C 1
ATOM 543 O O . PHE A 1 71 ? 4.583 2.370 -4.896 1.00 86.50 71 PHE A O 1
ATOM 550 N N . LEU A 1 72 ? 4.053 4.516 -5.219 1.00 90.00 72 LEU A N 1
ATOM 551 C CA . LEU A 1 72 ? 4.611 4.587 -6.577 1.00 90.00 72 LEU A CA 1
ATOM 552 C C . LEU A 1 72 ? 6.146 4.465 -6.590 1.00 90.00 72 LEU A C 1
ATOM 554 O O . LEU A 1 72 ? 6.651 3.609 -7.316 1.00 90.00 72 LEU A O 1
ATOM 558 N N . PRO A 1 73 ? 6.897 5.210 -5.751 1.00 92.25 73 PRO A N 1
ATOM 559 C CA . PRO A 1 73 ? 8.332 4.985 -5.574 1.00 92.25 73 PRO A CA 1
ATOM 560 C C . PRO A 1 73 ? 8.672 3.546 -5.165 1.00 92.25 73 PRO A C 1
ATOM 562 O O . PRO A 1 73 ? 9.676 3.001 -5.611 1.00 92.25 73 PRO A O 1
ATOM 565 N N . TYR A 1 74 ? 7.817 2.899 -4.368 1.00 90.50 74 TYR A N 1
ATOM 566 C CA . TYR A 1 74 ? 7.983 1.492 -4.001 1.00 90.50 74 TYR A CA 1
ATOM 567 C C . TYR A 1 74 ? 7.827 0.533 -5.194 1.00 90.50 74 TYR A C 1
ATOM 569 O O . TYR A 1 74 ? 8.608 -0.411 -5.331 1.00 90.50 74 TYR A O 1
ATOM 577 N N . ILE A 1 75 ? 6.858 0.776 -6.08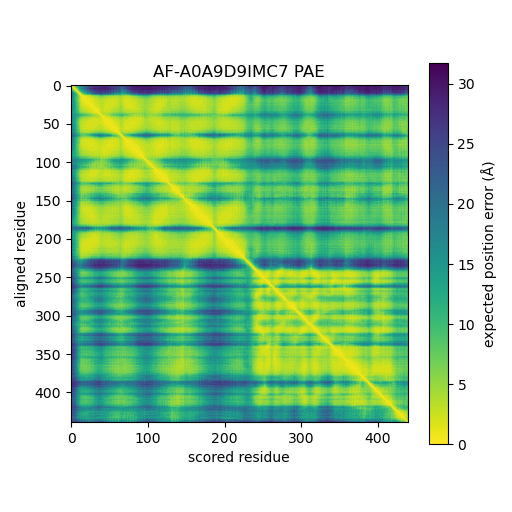5 1.00 91.56 75 ILE A N 1
ATOM 578 C CA . ILE A 1 75 ? 6.727 0.014 -7.338 1.00 91.56 75 ILE A CA 1
ATOM 579 C C . ILE A 1 75 ? 7.961 0.231 -8.211 1.00 91.56 75 ILE A C 1
ATOM 581 O O . ILE A 1 75 ? 8.548 -0.746 -8.672 1.00 91.56 75 ILE A O 1
ATOM 585 N N . ALA A 1 76 ? 8.380 1.485 -8.395 1.00 93.62 76 ALA A N 1
ATOM 586 C CA . ALA A 1 76 ? 9.553 1.821 -9.194 1.00 93.62 76 ALA A CA 1
ATOM 587 C C . ALA A 1 76 ? 10.821 1.131 -8.662 1.00 93.62 76 ALA A C 1
ATOM 589 O O . ALA A 1 76 ? 11.544 0.508 -9.434 1.00 93.62 76 ALA A O 1
ATOM 590 N N . ALA A 1 77 ? 11.035 1.113 -7.342 1.00 93.19 77 ALA A N 1
ATOM 591 C CA . ALA A 1 77 ? 12.153 0.399 -6.727 1.00 93.19 77 ALA A CA 1
ATOM 592 C C . ALA A 1 77 ? 12.156 -1.105 -7.066 1.00 93.19 77 ALA A C 1
ATOM 594 O O . ALA A 1 77 ? 13.205 -1.658 -7.403 1.00 93.19 77 ALA A O 1
ATOM 595 N N . ARG A 1 78 ? 10.986 -1.764 -7.028 1.00 91.88 78 ARG A N 1
ATOM 596 C CA . ARG A 1 78 ? 10.828 -3.187 -7.388 1.00 91.88 78 ARG A CA 1
ATOM 597 C C . ARG A 1 78 ? 11.041 -3.453 -8.876 1.00 91.88 78 ARG A C 1
ATOM 599 O O . ARG A 1 78 ? 11.623 -4.480 -9.214 1.00 91.88 78 ARG A O 1
ATOM 606 N N . VAL A 1 79 ? 10.573 -2.553 -9.742 1.00 94.62 79 VAL A N 1
ATOM 607 C CA . VAL A 1 79 ? 10.831 -2.620 -11.187 1.00 94.62 79 VAL A CA 1
ATOM 608 C C . VAL A 1 79 ? 12.327 -2.546 -11.447 1.00 94.62 79 VAL A C 1
ATOM 610 O O . VAL A 1 79 ? 12.859 -3.446 -12.083 1.00 94.62 79 VAL A O 1
ATOM 613 N N . LEU A 1 80 ? 13.011 -1.537 -10.899 1.00 94.81 80 LEU A N 1
ATOM 614 C CA . LEU A 1 80 ? 14.454 -1.369 -11.080 1.00 94.81 80 LEU A CA 1
ATOM 615 C C . LEU A 1 80 ? 15.236 -2.573 -10.557 1.00 94.81 80 LEU A C 1
ATOM 617 O O . LEU A 1 80 ? 16.155 -3.031 -11.220 1.00 94.81 80 LEU A O 1
ATOM 621 N N . LEU A 1 81 ? 14.833 -3.132 -9.414 1.00 94.19 81 LEU A N 1
ATOM 622 C CA . LEU A 1 81 ? 15.456 -4.333 -8.863 1.00 94.19 81 LEU A CA 1
ATOM 623 C C . LEU A 1 81 ? 15.310 -5.540 -9.806 1.00 94.19 81 LEU A C 1
ATOM 625 O O . LEU A 1 81 ? 16.286 -6.237 -10.077 1.00 94.19 81 LEU A O 1
ATOM 629 N N . LEU A 1 82 ? 14.098 -5.798 -10.310 1.00 94.12 82 LEU A N 1
ATOM 630 C CA . LEU A 1 82 ? 13.866 -6.882 -11.267 1.00 94.12 82 LEU A CA 1
ATOM 631 C C . LEU A 1 82 ? 14.653 -6.641 -12.560 1.00 94.12 82 LEU A C 1
ATOM 633 O O . LEU A 1 82 ? 15.293 -7.559 -13.071 1.00 94.12 82 LEU A O 1
ATOM 637 N N . PHE A 1 83 ? 14.645 -5.403 -13.049 1.00 94.00 83 PHE A N 1
ATOM 638 C CA . PHE A 1 83 ? 15.395 -4.976 -14.219 1.00 94.00 83 PHE A CA 1
ATOM 639 C C . PHE A 1 83 ? 16.901 -5.196 -14.057 1.00 94.00 83 PHE A C 1
ATOM 641 O O . PHE A 1 83 ? 17.533 -5.684 -14.990 1.00 94.00 83 PHE A O 1
ATOM 648 N N . THR A 1 84 ? 17.475 -4.935 -12.878 1.00 92.94 84 THR A N 1
ATOM 649 C CA . THR A 1 84 ? 18.876 -5.255 -12.581 1.00 92.94 84 THR A CA 1
ATOM 650 C C . THR A 1 84 ? 19.154 -6.744 -12.775 1.00 92.94 84 THR A C 1
ATOM 652 O O . THR A 1 84 ? 20.102 -7.094 -13.473 1.00 92.94 84 THR A O 1
ATOM 655 N N . PHE A 1 85 ? 18.338 -7.633 -12.198 1.00 92.88 85 PHE A N 1
ATOM 656 C CA . PHE A 1 85 ? 18.553 -9.079 -12.328 1.00 92.88 85 PHE A CA 1
ATOM 657 C C . PHE A 1 85 ? 18.420 -9.559 -13.776 1.00 92.88 85 PHE A C 1
ATOM 659 O O . PHE A 1 85 ? 19.258 -10.332 -14.239 1.00 92.88 85 PHE A O 1
ATOM 666 N N . VAL A 1 86 ? 17.411 -9.067 -14.502 1.00 92.12 86 VAL A N 1
ATOM 667 C CA . VAL A 1 86 ? 17.220 -9.369 -15.930 1.00 92.12 86 VAL A CA 1
ATOM 668 C C . VAL A 1 86 ? 18.404 -8.860 -16.755 1.00 92.12 86 VAL A C 1
ATOM 670 O O . VAL A 1 86 ? 18.905 -9.576 -17.617 1.00 92.12 86 VAL A O 1
ATOM 673 N N . SER A 1 87 ? 18.904 -7.664 -16.451 1.00 89.75 87 SER A N 1
ATOM 674 C CA . SER A 1 87 ? 20.048 -7.058 -17.133 1.00 89.75 87 SER A CA 1
ATOM 675 C C . SER A 1 87 ? 21.346 -7.818 -16.883 1.00 89.75 87 SER A C 1
ATOM 677 O O . SER A 1 87 ? 22.080 -8.087 -17.826 1.00 89.75 87 SER A O 1
ATOM 679 N N . VAL A 1 88 ? 21.622 -8.229 -15.641 1.00 91.00 88 VAL A N 1
ATOM 680 C CA . VAL A 1 88 ? 22.792 -9.067 -15.323 1.00 91.00 88 VAL A CA 1
ATOM 681 C C . VAL A 1 88 ? 22.703 -10.411 -16.043 1.00 91.00 88 VAL A C 1
ATOM 683 O O . VAL A 1 88 ? 23.688 -10.850 -16.632 1.00 91.00 88 VAL A O 1
ATOM 686 N N . ALA A 1 89 ? 21.529 -11.049 -16.047 1.00 90.12 89 ALA A N 1
ATOM 687 C CA . ALA A 1 89 ? 21.325 -12.301 -16.770 1.00 90.12 89 ALA A CA 1
ATOM 688 C C . ALA A 1 89 ? 21.556 -12.130 -18.280 1.00 90.12 89 ALA A C 1
ATOM 690 O O . ALA A 1 89 ? 22.235 -12.955 -18.886 1.00 90.12 89 ALA A O 1
ATOM 691 N N . ALA A 1 90 ? 21.063 -11.037 -18.871 1.00 87.31 90 ALA A N 1
ATOM 692 C CA . ALA A 1 90 ? 21.301 -10.712 -20.272 1.00 87.31 90 ALA A CA 1
ATOM 693 C C . ALA A 1 90 ? 22.798 -10.497 -20.555 1.00 87.31 90 ALA A C 1
ATOM 695 O O . ALA A 1 90 ? 23.337 -11.101 -21.477 1.00 87.31 90 ALA A O 1
ATOM 696 N N . VAL A 1 91 ? 23.500 -9.716 -19.728 1.00 88.00 91 VAL A N 1
ATOM 697 C CA . VAL A 1 91 ? 24.951 -9.484 -19.854 1.00 88.00 91 VAL A CA 1
ATOM 698 C C . VAL A 1 91 ? 25.744 -10.794 -19.788 1.00 88.00 91 VAL A C 1
ATOM 700 O O . VAL A 1 91 ? 26.652 -10.998 -20.593 1.00 88.00 91 VAL A O 1
ATOM 703 N N . LEU A 1 92 ? 25.403 -11.698 -18.864 1.00 87.69 92 LEU A N 1
ATOM 704 C CA . LEU A 1 92 ? 26.054 -13.008 -18.735 1.00 87.69 92 LEU A CA 1
ATOM 705 C C . LEU A 1 92 ? 25.753 -13.934 -19.920 1.00 87.69 92 LEU A C 1
ATOM 707 O O . LEU A 1 92 ? 26.635 -14.656 -20.372 1.00 87.69 92 LEU A O 1
ATOM 711 N N . LEU A 1 93 ? 24.526 -13.907 -20.439 1.00 87.06 93 LEU A N 1
ATOM 712 C CA . LEU A 1 93 ? 24.132 -14.733 -21.576 1.00 87.06 93 LEU A CA 1
ATOM 713 C C . LEU A 1 93 ? 24.813 -14.257 -22.866 1.00 87.06 93 LEU A C 1
ATOM 715 O O . LEU A 1 93 ? 25.398 -15.060 -23.590 1.00 87.06 93 LEU A O 1
ATOM 719 N N . PHE A 1 94 ? 24.804 -12.950 -23.135 1.00 83.62 94 PHE A N 1
ATOM 720 C CA . PHE A 1 94 ? 25.429 -12.395 -24.336 1.00 83.62 94 PHE A CA 1
ATOM 721 C C . PHE A 1 94 ? 26.957 -12.404 -24.277 1.00 83.62 94 PHE A C 1
ATOM 723 O O . PHE A 1 94 ? 27.587 -12.531 -25.323 1.00 83.62 94 PHE A O 1
ATOM 730 N N . SER A 1 95 ? 27.572 -12.350 -23.090 1.00 83.56 95 SER A N 1
ATOM 731 C CA . SER A 1 95 ? 29.026 -12.533 -22.976 1.00 83.56 95 SER A CA 1
ATOM 732 C C . SER A 1 95 ? 29.476 -13.945 -23.365 1.00 83.56 95 SER A C 1
ATOM 734 O O . SER A 1 95 ? 30.599 -14.102 -23.843 1.00 83.56 95 SER A O 1
ATOM 736 N N . TYR A 1 96 ? 28.603 -14.946 -23.203 1.00 84.12 96 TYR A N 1
ATOM 737 C CA . TYR A 1 96 ? 28.854 -16.328 -23.609 1.00 84.12 96 TYR A CA 1
ATOM 738 C C . TYR A 1 96 ? 28.548 -16.585 -25.093 1.00 84.12 96 TYR A C 1
ATOM 740 O O . TYR A 1 96 ? 29.276 -17.333 -25.739 1.00 84.12 96 TYR A O 1
ATOM 748 N N . VAL A 1 97 ? 27.487 -15.974 -25.637 1.00 84.12 97 VAL A N 1
ATOM 749 C CA . VAL A 1 97 ? 27.019 -16.228 -27.014 1.00 84.12 97 VAL A CA 1
ATOM 750 C C . VAL A 1 97 ? 27.750 -15.374 -28.055 1.00 84.12 97 VAL A C 1
ATOM 752 O O . VAL A 1 97 ? 28.328 -15.921 -28.989 1.00 84.12 97 VAL A O 1
ATOM 755 N N . ASP A 1 98 ? 27.721 -14.044 -27.922 1.00 77.75 98 ASP A N 1
ATOM 756 C CA . ASP A 1 98 ? 28.383 -13.127 -28.857 1.00 77.75 98 ASP A CA 1
ATOM 757 C C . ASP A 1 98 ? 28.641 -11.758 -28.210 1.00 77.75 98 ASP A C 1
ATOM 759 O O . ASP A 1 98 ? 27.733 -10.972 -27.913 1.00 77.75 98 ASP A O 1
ATOM 763 N N . ARG A 1 99 ? 29.928 -11.433 -28.067 1.00 77.44 99 ARG A N 1
ATOM 764 C CA . ARG A 1 99 ? 30.401 -10.185 -27.464 1.00 77.44 99 ARG A CA 1
ATOM 765 C C . ARG A 1 99 ? 30.051 -8.945 -28.293 1.00 77.44 99 ARG A C 1
ATOM 767 O O . ARG A 1 99 ? 30.035 -7.851 -27.741 1.00 77.44 99 ARG A O 1
ATOM 774 N N . LYS A 1 100 ? 29.747 -9.080 -29.589 1.00 74.19 100 LYS A N 1
ATOM 775 C CA . LYS A 1 100 ? 29.344 -7.948 -30.444 1.00 74.19 100 LYS A CA 1
ATOM 776 C C . LYS A 1 100 ? 27.941 -7.444 -30.100 1.00 74.19 100 LYS A C 1
ATOM 778 O O . LYS A 1 100 ? 27.730 -6.235 -30.045 1.00 74.19 100 LYS A O 1
ATOM 783 N N . ILE A 1 101 ? 27.016 -8.349 -29.772 1.00 73.62 101 ILE A N 1
ATOM 784 C CA . ILE A 1 101 ? 25.639 -8.015 -29.359 1.00 73.62 101 ILE A CA 1
ATOM 785 C C . ILE A 1 101 ? 25.632 -7.299 -27.998 1.00 73.62 101 ILE A C 1
ATOM 787 O O . ILE A 1 101 ? 24.774 -6.461 -27.721 1.00 73.62 101 ILE A O 1
ATOM 791 N N . MET A 1 102 ? 26.651 -7.548 -27.171 1.00 75.19 102 MET A N 1
ATOM 792 C CA . MET A 1 102 ? 26.835 -6.904 -25.869 1.00 75.19 102 MET A CA 1
ATOM 793 C C . MET A 1 102 ? 26.873 -5.369 -25.947 1.00 75.19 102 MET A C 1
ATOM 795 O O . MET A 1 102 ? 26.444 -4.704 -25.003 1.00 75.19 102 MET A O 1
ATOM 799 N N . HIS A 1 103 ? 27.362 -4.798 -27.054 1.00 73.81 103 HIS A N 1
ATOM 800 C CA . HIS A 1 103 ? 27.437 -3.347 -27.247 1.00 73.81 103 HIS A CA 1
ATOM 801 C C . HIS A 1 103 ? 26.074 -2.701 -27.543 1.00 73.81 103 HIS A C 1
ATOM 803 O O . HIS A 1 103 ? 25.896 -1.523 -27.256 1.00 73.81 103 HIS A O 1
ATOM 809 N N . LEU A 1 104 ? 25.102 -3.467 -28.050 1.00 74.62 104 LEU A N 1
ATOM 810 C CA . LEU A 1 104 ? 23.740 -2.997 -28.346 1.00 74.62 104 LEU A CA 1
ATOM 811 C C . LEU A 1 104 ? 22.814 -3.066 -27.118 1.00 74.62 104 LEU A C 1
ATOM 813 O O . LEU A 1 104 ? 21.769 -2.418 -27.076 1.00 74.62 104 LEU A O 1
ATOM 817 N N . LEU A 1 105 ? 23.201 -3.841 -26.100 1.00 76.69 105 LEU A N 1
ATOM 818 C CA . LEU A 1 105 ? 22.392 -4.113 -24.912 1.00 76.69 105 LEU A CA 1
ATOM 819 C C . LEU A 1 105 ? 21.998 -2.856 -24.105 1.00 76.69 105 LEU A C 1
ATOM 821 O O . LEU A 1 105 ? 20.836 -2.770 -23.705 1.00 76.69 105 LEU A O 1
ATOM 825 N N . PRO A 1 106 ? 22.889 -1.864 -23.879 1.00 77.50 106 PRO A N 1
ATOM 826 C CA . PRO A 1 106 ? 22.519 -0.633 -23.179 1.00 77.50 106 PRO A CA 1
ATOM 827 C C . PRO A 1 106 ? 21.465 0.182 -23.930 1.00 77.50 106 PRO A C 1
ATOM 829 O O . PRO A 1 106 ? 20.602 0.792 -23.303 1.00 77.50 106 PRO A O 1
ATOM 832 N N . SER A 1 107 ? 21.488 0.152 -25.261 1.00 71.62 107 SER A N 1
ATOM 833 C CA . SER A 1 107 ? 20.535 0.879 -26.103 1.00 71.62 107 SER A CA 1
ATOM 834 C C . SER A 1 107 ? 19.173 0.185 -26.185 1.00 71.62 107 SER A C 1
ATOM 836 O O . SER A 1 107 ? 18.143 0.847 -26.249 1.00 71.62 107 SER A O 1
ATOM 838 N N . LEU A 1 108 ? 19.149 -1.148 -26.096 1.00 77.62 108 LEU A N 1
ATOM 839 C CA . LEU A 1 108 ? 17.924 -1.958 -26.022 1.00 77.62 108 LEU A CA 1
ATOM 840 C C . LEU A 1 108 ? 17.389 -2.110 -24.586 1.00 77.62 108 LEU A C 1
ATOM 842 O O . LEU A 1 108 ? 16.404 -2.814 -24.349 1.00 77.62 108 LEU A O 1
ATOM 846 N N . SER A 1 109 ? 18.016 -1.439 -23.614 1.00 81.94 109 SER A N 1
ATOM 847 C CA . SER A 1 109 ? 17.639 -1.484 -22.197 1.00 81.94 109 SER A CA 1
ATOM 848 C C . SER A 1 109 ? 16.176 -1.106 -21.962 1.00 81.94 109 SER A C 1
ATOM 850 O O . SER A 1 109 ? 15.533 -1.682 -21.085 1.00 81.94 109 SER A O 1
ATOM 852 N N . MET A 1 110 ? 15.623 -0.200 -22.771 1.00 84.38 110 MET A N 1
ATOM 853 C CA . MET A 1 110 ? 14.242 0.245 -22.622 1.00 84.38 110 MET A CA 1
ATOM 854 C C . MET A 1 110 ? 13.216 -0.853 -22.953 1.00 84.38 110 MET A C 1
ATOM 856 O O . MET A 1 110 ? 12.235 -0.995 -22.229 1.00 84.38 110 MET A O 1
ATOM 860 N N . LEU A 1 111 ? 13.482 -1.713 -23.946 1.00 88.00 111 LEU A N 1
ATOM 861 C CA . LEU A 1 111 ? 12.611 -2.855 -24.273 1.00 88.00 111 LEU A CA 1
ATOM 862 C C . LEU A 1 111 ? 12.518 -3.842 -23.102 1.00 88.00 111 LEU A C 1
ATOM 864 O O . LEU A 1 111 ? 11.446 -4.348 -22.765 1.00 88.00 111 LEU A O 1
ATOM 868 N N . LEU A 1 112 ? 13.654 -4.101 -22.452 1.00 89.56 112 LEU A N 1
ATOM 869 C CA . LEU A 1 112 ? 13.710 -4.926 -21.247 1.00 89.56 112 LEU A CA 1
ATOM 870 C C . LEU A 1 112 ? 13.005 -4.226 -20.076 1.00 89.56 112 LEU A C 1
ATOM 872 O O . LEU A 1 112 ? 12.268 -4.863 -19.317 1.00 89.56 112 LEU A O 1
ATOM 876 N N . LEU A 1 113 ? 13.190 -2.911 -19.938 1.00 92.00 113 LEU A N 1
ATOM 877 C CA . LEU A 1 113 ? 12.560 -2.126 -18.885 1.00 92.00 113 LEU A CA 1
ATOM 878 C C . LEU A 1 113 ? 11.034 -2.132 -19.019 1.00 92.00 113 LEU A C 1
ATOM 880 O O . LEU A 1 113 ? 10.354 -2.428 -18.038 1.00 92.00 113 LEU A O 1
ATOM 884 N N . SER A 1 114 ? 10.484 -1.895 -20.209 1.00 91.62 114 SER A N 1
ATOM 885 C CA . SER A 1 114 ? 9.036 -1.855 -20.435 1.00 91.62 114 SER A CA 1
ATOM 886 C C . SER A 1 114 ? 8.363 -3.198 -20.117 1.00 91.62 114 SER A C 1
ATOM 888 O O . SER A 1 114 ? 7.327 -3.225 -19.443 1.00 91.62 114 SER A O 1
ATOM 890 N N . VAL A 1 115 ? 9.008 -4.326 -20.440 1.00 92.38 115 VAL A N 1
ATOM 891 C CA . VAL A 1 115 ? 8.556 -5.664 -20.012 1.00 92.38 115 VAL A CA 1
ATOM 892 C C . VAL A 1 115 ? 8.597 -5.816 -18.488 1.00 92.38 115 VAL A C 1
ATOM 894 O O . VAL A 1 115 ? 7.611 -6.251 -17.886 1.00 92.38 115 VAL A O 1
ATOM 897 N N . THR A 1 116 ? 9.694 -5.435 -17.825 1.00 93.50 116 THR A N 1
ATOM 898 C CA . THR A 1 116 ? 9.773 -5.550 -16.354 1.00 93.50 116 THR A CA 1
ATOM 899 C C . THR A 1 116 ? 8.758 -4.663 -15.630 1.00 93.50 116 THR A C 1
ATOM 901 O O . THR A 1 116 ? 8.181 -5.099 -14.628 1.00 93.50 116 THR A O 1
ATOM 904 N N . VAL A 1 117 ? 8.466 -3.465 -16.155 1.00 94.06 117 VAL A N 1
ATOM 905 C CA . VAL A 1 117 ? 7.402 -2.589 -15.644 1.00 94.06 117 VAL A CA 1
ATOM 906 C C . VAL A 1 117 ? 6.052 -3.299 -15.724 1.00 94.06 117 VAL A C 1
ATOM 908 O O . VAL A 1 117 ? 5.342 -3.348 -14.720 1.00 94.06 117 VAL A O 1
ATOM 911 N N . LEU A 1 118 ? 5.707 -3.888 -16.874 1.00 94.69 118 LEU A N 1
ATOM 912 C CA . LEU A 1 118 ? 4.433 -4.587 -17.075 1.00 94.69 118 LEU A CA 1
ATOM 913 C C . LEU A 1 118 ? 4.288 -5.822 -16.177 1.00 94.69 118 LEU A C 1
ATOM 915 O O . LEU A 1 118 ? 3.218 -6.034 -15.604 1.00 94.69 118 LEU A O 1
ATOM 919 N N . VAL A 1 119 ? 5.359 -6.598 -15.990 1.00 94.50 119 VAL A N 1
ATOM 920 C CA . VAL A 1 119 ? 5.364 -7.765 -15.091 1.00 94.50 119 VAL A CA 1
ATOM 921 C C . VAL A 1 119 ? 5.109 -7.339 -13.645 1.00 94.50 119 VAL A C 1
ATOM 923 O O . VAL A 1 119 ? 4.197 -7.858 -12.994 1.00 94.50 119 VAL A O 1
ATOM 926 N N . VAL A 1 120 ? 5.872 -6.369 -13.128 1.00 93.00 120 VAL A N 1
ATOM 927 C CA . VAL A 1 120 ? 5.687 -5.891 -11.749 1.00 93.00 120 VAL A CA 1
ATOM 928 C C . VAL A 1 120 ? 4.321 -5.234 -11.590 1.00 93.00 120 VAL A C 1
ATOM 930 O O . VAL A 1 120 ? 3.634 -5.506 -10.605 1.00 93.00 120 VAL A O 1
ATOM 933 N N . TRP A 1 121 ? 3.889 -4.426 -12.558 1.00 93.50 121 TRP A N 1
ATOM 934 C CA . TRP A 1 121 ? 2.558 -3.828 -12.566 1.00 93.50 121 TRP A CA 1
ATOM 935 C C . TRP A 1 121 ? 1.457 -4.890 -12.499 1.00 93.50 121 TRP A C 1
ATOM 937 O O . TRP A 1 121 ? 0.566 -4.770 -11.660 1.00 93.50 121 TRP A O 1
ATOM 947 N N . GLY A 1 122 ? 1.540 -5.954 -13.302 1.00 92.00 122 GLY A N 1
ATOM 948 C CA . GLY A 1 122 ? 0.581 -7.060 -13.292 1.00 92.00 122 GLY A CA 1
ATOM 949 C C . GLY A 1 122 ? 0.504 -7.750 -11.928 1.00 92.00 122 GLY A C 1
ATOM 950 O O . GLY A 1 122 ? -0.587 -7.919 -11.376 1.00 92.00 122 GLY A O 1
ATOM 951 N N . ILE A 1 123 ? 1.658 -8.048 -11.317 1.00 89.94 123 ILE A N 1
ATOM 952 C CA . ILE A 1 123 ? 1.728 -8.629 -9.964 1.00 89.94 123 ILE A CA 1
ATOM 953 C C . ILE A 1 123 ? 1.106 -7.676 -8.933 1.00 89.94 123 ILE A C 1
ATOM 955 O O . ILE A 1 123 ? 0.322 -8.102 -8.079 1.00 89.94 123 ILE A O 1
ATOM 959 N N . MET A 1 124 ? 1.426 -6.381 -9.006 1.00 88.50 124 MET A N 1
ATOM 960 C CA . MET A 1 124 ? 0.897 -5.368 -8.089 1.00 88.50 124 MET A CA 1
ATOM 961 C C . MET A 1 124 ? -0.609 -5.162 -8.275 1.00 88.50 124 MET A C 1
ATOM 963 O O . MET A 1 124 ? -1.322 -4.984 -7.289 1.00 88.50 124 MET A O 1
ATOM 967 N N . ARG A 1 125 ? -1.110 -5.228 -9.512 1.00 88.88 125 ARG A N 1
ATOM 968 C CA . ARG A 1 125 ? -2.529 -5.099 -9.861 1.00 88.88 125 ARG A CA 1
ATOM 969 C C . ARG A 1 125 ? -3.351 -6.295 -9.397 1.00 88.88 125 ARG A C 1
ATOM 971 O O . ARG A 1 125 ? -4.489 -6.084 -8.970 1.00 88.88 125 ARG A O 1
ATOM 978 N N . TYR A 1 126 ? -2.781 -7.498 -9.464 1.00 86.69 126 TYR A N 1
ATOM 979 C CA . TYR A 1 126 ? -3.386 -8.726 -8.949 1.00 86.69 126 TYR A CA 1
ATOM 980 C C . TYR A 1 126 ? -3.459 -8.712 -7.418 1.00 86.69 126 TYR A C 1
ATOM 982 O O . TYR A 1 126 ? -4.510 -8.971 -6.841 1.00 86.69 126 TYR A O 1
ATOM 990 N N . ARG A 1 127 ? -2.364 -8.335 -6.744 1.00 81.19 127 ARG A N 1
ATOM 991 C CA . ARG A 1 127 ? -2.325 -8.266 -5.273 1.00 81.19 127 ARG A CA 1
ATOM 992 C C . ARG A 1 127 ? -3.079 -7.068 -4.692 1.00 81.19 127 ARG A C 1
ATOM 994 O O . ARG A 1 127 ? -3.581 -7.167 -3.579 1.00 81.19 127 ARG A O 1
ATOM 1001 N N . SER A 1 128 ? -3.179 -5.958 -5.424 1.00 77.38 128 SER A N 1
ATOM 1002 C CA . SER A 1 128 ? -3.889 -4.727 -5.047 1.00 77.38 128 SER A CA 1
ATOM 1003 C C . SER A 1 128 ? -3.632 -4.296 -3.588 1.00 77.38 128 SER A C 1
ATOM 1005 O O . SER A 1 128 ? -2.538 -3.830 -3.272 1.00 77.38 128 SER A O 1
ATOM 1007 N N . VAL A 1 129 ? -4.612 -4.457 -2.695 1.00 70.75 129 VAL A N 1
ATOM 1008 C CA . VAL A 1 129 ? -4.551 -4.060 -1.275 1.00 70.75 129 VAL A CA 1
ATOM 1009 C C . VAL A 1 129 ? -3.769 -5.064 -0.418 1.00 70.75 129 VAL A C 1
ATOM 1011 O O . VAL A 1 129 ? -3.217 -4.700 0.616 1.00 70.75 129 VAL A O 1
ATOM 1014 N N . ASN A 1 130 ? -3.634 -6.308 -0.880 1.00 72.12 130 ASN A N 1
ATOM 1015 C CA . ASN A 1 130 ? -2.881 -7.370 -0.205 1.00 72.12 130 ASN A CA 1
ATOM 1016 C C . ASN A 1 130 ? -1.364 -7.276 -0.445 1.00 72.12 130 ASN A C 1
ATOM 1018 O O . ASN A 1 130 ? -0.620 -8.206 -0.136 1.00 72.12 130 ASN A O 1
ATOM 1022 N N . ASN A 1 131 ? -0.885 -6.161 -0.998 1.00 78.00 131 ASN A N 1
ATOM 1023 C CA . ASN A 1 131 ? 0.541 -5.873 -1.080 1.00 78.00 131 ASN A CA 1
ATOM 1024 C C . ASN A 1 131 ? 1.111 -5.554 0.305 1.00 78.00 131 ASN A C 1
ATOM 1026 O O . ASN A 1 131 ? 0.476 -4.864 1.100 1.00 78.00 131 ASN A O 1
ATOM 1030 N N . THR A 1 132 ? 2.340 -6.000 0.567 1.00 75.94 132 THR A N 1
ATOM 1031 C CA . THR A 1 132 ? 3.005 -5.842 1.872 1.00 75.94 132 THR A CA 1
ATOM 1032 C C . THR A 1 132 ? 3.084 -4.382 2.313 1.00 75.94 132 THR A C 1
ATOM 1034 O O . THR A 1 132 ? 2.800 -4.084 3.467 1.00 75.94 132 THR A O 1
ATOM 1037 N N . PHE A 1 133 ? 3.357 -3.466 1.379 1.00 78.62 133 PHE A N 1
ATOM 1038 C CA . PHE A 1 133 ? 3.362 -2.023 1.631 1.00 78.62 133 PHE A CA 1
ATOM 1039 C C . PHE A 1 133 ? 1.998 -1.486 2.091 1.00 78.62 133 PHE A C 1
ATOM 1041 O O . PHE A 1 133 ? 1.918 -0.745 3.066 1.00 78.62 133 PHE A O 1
ATOM 1048 N N . CYS A 1 134 ? 0.914 -1.850 1.397 1.00 78.94 134 CYS A N 1
ATOM 1049 C CA . CYS A 1 134 ? -0.432 -1.391 1.743 1.00 78.94 134 CYS A CA 1
ATOM 1050 C C . CYS A 1 134 ? -0.903 -2.002 3.060 1.00 78.94 134 CYS A C 1
ATOM 1052 O O . CYS A 1 134 ? -1.486 -1.298 3.876 1.00 78.94 134 CYS A O 1
ATOM 1054 N N . VAL A 1 135 ? -0.610 -3.285 3.279 1.00 77.62 135 VAL A N 1
ATOM 1055 C CA . VAL A 1 135 ? -0.889 -3.966 4.542 1.00 77.62 135 VAL A CA 1
ATOM 1056 C C . VAL A 1 135 ? -0.179 -3.260 5.688 1.00 77.62 135 VAL A C 1
ATOM 1058 O O . VAL A 1 135 ? -0.844 -2.867 6.630 1.00 77.62 135 VAL A O 1
ATOM 1061 N N . ASP A 1 136 ? 1.129 -3.038 5.598 1.00 76.75 136 ASP A N 1
ATOM 1062 C CA . ASP A 1 136 ? 1.884 -2.345 6.645 1.00 76.75 136 ASP A CA 1
ATOM 1063 C C . ASP A 1 136 ? 1.394 -0.921 6.883 1.00 76.75 136 ASP A C 1
ATOM 1065 O O . ASP A 1 136 ? 1.237 -0.516 8.030 1.00 76.75 136 ASP A O 1
ATOM 1069 N N . CYS A 1 137 ? 1.078 -0.188 5.813 1.00 77.81 137 CYS A N 1
ATOM 1070 C CA . CYS A 1 137 ? 0.464 1.124 5.938 1.00 77.81 137 CYS A CA 1
ATOM 1071 C C . CYS A 1 137 ? -0.824 1.027 6.761 1.00 77.81 137 CYS A C 1
ATOM 1073 O O . CYS A 1 137 ? -0.930 1.731 7.759 1.00 77.81 137 CYS A O 1
ATOM 1075 N N . ILE A 1 138 ? -1.750 0.128 6.401 1.00 77.88 138 ILE A N 1
ATOM 1076 C CA . ILE A 1 138 ? -3.014 -0.106 7.124 1.00 77.88 138 ILE A CA 1
ATOM 1077 C C . ILE A 1 138 ? -2.764 -0.488 8.589 1.00 77.88 138 ILE A C 1
ATOM 1079 O O . ILE A 1 138 ? -3.486 -0.037 9.469 1.00 77.88 138 ILE A O 1
ATOM 1083 N N . LEU A 1 139 ? -1.737 -1.289 8.867 1.00 75.06 139 LEU A N 1
ATOM 1084 C CA . LEU A 1 139 ? -1.410 -1.700 10.232 1.00 75.06 139 LEU A CA 1
ATOM 1085 C C . LEU A 1 139 ? -0.874 -0.571 11.103 1.00 75.06 139 LEU A C 1
ATOM 1087 O O . LEU A 1 139 ? -1.140 -0.566 12.300 1.00 75.06 139 LEU A O 1
ATOM 1091 N N . ARG A 1 140 ? -0.130 0.366 10.513 1.00 73.94 140 ARG A N 1
ATOM 1092 C CA . ARG A 1 140 ? 0.503 1.468 11.245 1.00 73.94 140 ARG A CA 1
ATOM 1093 C C . ARG A 1 140 ? -0.436 2.632 11.507 1.00 73.94 140 ARG A C 1
ATOM 1095 O O . ARG A 1 140 ? -0.494 3.096 12.636 1.00 73.94 140 ARG A O 1
ATOM 1102 N N . ASN A 1 141 ? -1.159 3.098 10.489 1.00 72.75 141 ASN A N 1
ATOM 1103 C CA . ASN A 1 141 ? -2.010 4.286 10.639 1.00 72.75 141 ASN A CA 1
ATOM 1104 C C . ASN A 1 141 ? -3.513 3.955 10.562 1.00 72.75 141 ASN A C 1
ATOM 1106 O O . ASN A 1 141 ? -4.321 4.837 10.316 1.00 72.75 141 ASN A O 1
ATOM 1110 N N . GLY A 1 142 ? -3.903 2.685 10.694 1.00 71.94 142 GLY A N 1
ATOM 1111 C CA . GLY A 1 142 ? -5.311 2.268 10.665 1.00 71.94 142 GLY A CA 1
ATOM 1112 C C . GLY A 1 142 ? -5.880 2.046 9.261 1.00 71.94 142 GLY A C 1
ATOM 1113 O O . GLY A 1 142 ? -5.211 2.283 8.246 1.00 71.94 142 GLY A O 1
ATOM 1114 N N . VAL A 1 143 ? -7.113 1.551 9.174 1.00 73.19 143 VAL A N 1
ATOM 1115 C CA . VAL A 1 143 ? -7.796 1.336 7.887 1.00 73.19 143 VAL A CA 1
ATOM 1116 C C . VAL A 1 143 ? -8.155 2.671 7.214 1.00 73.19 143 VAL A C 1
ATOM 1118 O O . VAL A 1 143 ? -8.246 3.696 7.879 1.00 73.19 143 VAL A O 1
ATOM 1121 N N . PRO A 1 144 ? -8.417 2.709 5.891 1.00 70.69 144 PRO A N 1
ATOM 1122 C CA . PRO A 1 144 ? -8.815 3.948 5.219 1.00 70.69 144 PRO A CA 1
ATOM 1123 C C . PRO A 1 144 ? -10.046 4.637 5.825 1.00 70.69 144 PRO A C 1
ATOM 1125 O O . PRO A 1 144 ? -10.156 5.846 5.692 1.00 70.69 144 PRO A O 1
ATOM 1128 N N . TYR A 1 145 ? -10.945 3.877 6.464 1.00 68.69 145 TYR A N 1
ATOM 1129 C CA . TYR A 1 145 ? -12.120 4.401 7.173 1.00 68.69 145 TYR A CA 1
ATOM 1130 C C . TYR A 1 145 ? -11.741 5.100 8.489 1.00 68.69 145 TYR A C 1
ATOM 1132 O O . TYR A 1 145 ? -12.330 6.121 8.811 1.00 68.69 145 TYR A O 1
ATOM 1140 N N . GLU A 1 146 ? -10.702 4.614 9.179 1.00 66.31 146 GLU A N 1
ATOM 1141 C CA . GLU A 1 146 ? -10.143 5.209 10.405 1.00 66.31 146 GLU A CA 1
ATOM 1142 C C . GLU A 1 146 ? -9.336 6.491 10.113 1.00 66.31 146 GLU A C 1
ATOM 1144 O O . GLU A 1 146 ? -9.065 7.282 11.006 1.00 66.31 146 GLU A O 1
ATOM 1149 N N . ARG A 1 147 ? -8.960 6.717 8.847 1.00 65.12 147 ARG A N 1
ATOM 1150 C CA . ARG A 1 147 ? -8.287 7.943 8.364 1.00 65.12 147 ARG A CA 1
ATOM 1151 C C . ARG A 1 147 ? -9.205 8.855 7.548 1.00 65.12 147 ARG A C 1
ATOM 1153 O O . ARG A 1 147 ? -8.735 9.767 6.859 1.00 65.12 147 ARG A O 1
ATOM 1160 N N . GLU A 1 148 ? -10.498 8.540 7.545 1.00 63.19 148 GLU A N 1
ATOM 1161 C CA . GLU A 1 148 ? -11.576 9.314 6.930 1.00 63.19 148 GLU A CA 1
ATOM 1162 C C . GLU A 1 148 ? -11.284 9.795 5.493 1.00 63.19 148 GLU A C 1
ATOM 1164 O O . GLU A 1 148 ? -10.873 9.020 4.624 1.00 63.19 148 GLU A O 1
ATOM 1169 N N . ALA A 1 149 ? -11.523 11.082 5.198 1.00 59.41 149 ALA A N 1
ATOM 1170 C CA . ALA A 1 149 ? -11.450 11.653 3.860 1.00 59.41 149 ALA A CA 1
ATOM 1171 C C . ALA A 1 149 ? -10.067 11.463 3.219 1.00 59.41 149 ALA A C 1
ATOM 1173 O O . ALA A 1 149 ? -9.985 11.106 2.043 1.00 59.41 149 ALA A O 1
ATOM 1174 N N . LEU A 1 150 ? -8.977 11.633 3.978 1.00 64.12 150 LEU A N 1
ATOM 1175 C CA . LEU A 1 150 ? -7.615 11.435 3.471 1.00 64.12 150 LEU A CA 1
ATOM 1176 C C . LEU A 1 150 ? -7.371 9.962 3.130 1.00 64.12 150 LEU A C 1
ATOM 1178 O O . LEU A 1 150 ? -6.918 9.656 2.023 1.00 64.12 150 LEU A O 1
ATOM 1182 N N . GLY A 1 151 ? -7.751 9.043 4.021 1.00 65.12 151 GLY A N 1
ATOM 1183 C CA . GLY A 1 151 ? -7.682 7.602 3.774 1.00 65.12 151 GLY A CA 1
ATOM 1184 C C . GLY A 1 151 ? -8.433 7.182 2.509 1.00 65.12 151 GLY A C 1
ATOM 1185 O O . GLY A 1 151 ? -7.898 6.440 1.675 1.00 65.12 151 GLY A O 1
ATOM 1186 N N . HIS A 1 152 ? -9.646 7.701 2.314 1.00 68.75 152 HIS A N 1
ATOM 1187 C CA . HIS A 1 152 ? -10.459 7.440 1.125 1.00 68.75 152 HIS A CA 1
ATOM 1188 C C . HIS A 1 152 ? -9.870 8.005 -0.159 1.00 68.75 152 HIS A C 1
ATOM 1190 O O . HIS A 1 152 ? -9.855 7.302 -1.179 1.00 68.75 152 HIS A O 1
ATOM 1196 N N . ILE A 1 153 ? -9.351 9.233 -0.110 1.00 74.44 153 ILE A N 1
ATOM 1197 C CA . ILE A 1 153 ? -8.673 9.857 -1.245 1.00 74.44 153 ILE A CA 1
ATOM 1198 C C . ILE A 1 153 ? -7.473 9.000 -1.637 1.00 74.44 153 ILE A C 1
ATOM 1200 O O . ILE A 1 153 ? -7.426 8.534 -2.772 1.00 74.44 153 ILE A O 1
ATOM 1204 N N . TYR A 1 154 ? -6.561 8.683 -0.713 1.00 75.56 154 TYR A N 1
ATOM 1205 C CA . TYR A 1 154 ? -5.396 7.855 -1.033 1.00 75.56 154 TYR A CA 1
ATOM 1206 C C . TYR A 1 154 ? -5.793 6.482 -1.581 1.00 75.56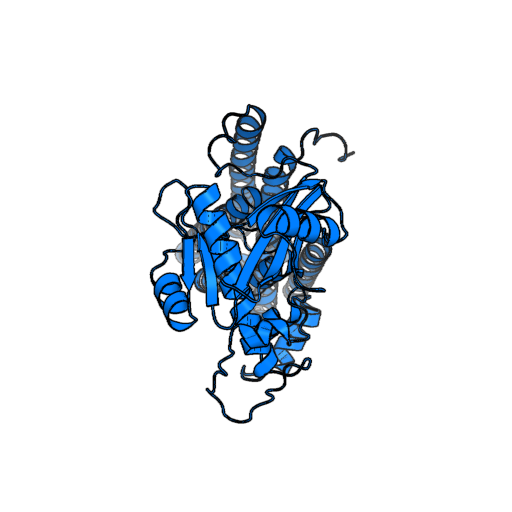 154 TYR A C 1
ATOM 1208 O O . TYR A 1 154 ? -5.242 6.044 -2.589 1.00 75.56 154 TYR A O 1
ATOM 1216 N N . PHE A 1 155 ? -6.778 5.806 -0.987 1.00 76.94 155 PHE A N 1
ATOM 1217 C CA . PHE A 1 155 ? -7.202 4.484 -1.453 1.00 76.94 155 PHE A CA 1
ATOM 1218 C C . PHE A 1 155 ? -7.788 4.509 -2.876 1.00 76.94 155 PHE A C 1
ATOM 1220 O O . PHE A 1 155 ? -7.528 3.614 -3.692 1.00 76.94 155 PHE A O 1
ATOM 1227 N N . ARG A 1 156 ? -8.582 5.535 -3.204 1.00 81.06 156 ARG A N 1
ATOM 1228 C CA . ARG A 1 156 ? -9.129 5.725 -4.554 1.00 81.06 156 ARG A CA 1
ATOM 1229 C C . ARG A 1 156 ? -8.037 6.133 -5.542 1.00 81.06 156 ARG A C 1
ATOM 1231 O O . ARG A 1 156 ? -7.956 5.551 -6.625 1.00 81.06 156 ARG A O 1
ATOM 1238 N N . GLU A 1 157 ? -7.185 7.073 -5.152 1.00 84.75 157 GLU A N 1
ATOM 1239 C CA . GLU A 1 157 ? -6.100 7.601 -5.974 1.00 84.75 157 GLU A CA 1
ATOM 1240 C C . GLU A 1 157 ? -5.052 6.533 -6.291 1.00 84.75 157 GLU A C 1
ATOM 1242 O O . GLU A 1 157 ? -4.649 6.418 -7.441 1.00 84.75 157 GLU A O 1
ATOM 1247 N N . ILE A 1 158 ? -4.682 5.660 -5.349 1.00 84.62 158 ILE A N 1
ATOM 1248 C CA . ILE A 1 158 ? -3.735 4.559 -5.603 1.00 84.62 158 ILE A CA 1
ATOM 1249 C C . ILE A 1 158 ? -4.216 3.659 -6.747 1.00 84.62 158 ILE A C 1
ATOM 1251 O O . ILE A 1 158 ? -3.424 3.290 -7.615 1.00 84.62 158 ILE A O 1
ATOM 1255 N N . ARG A 1 159 ? -5.511 3.314 -6.792 1.00 86.19 159 ARG A N 1
ATOM 1256 C CA . ARG A 1 159 ? -6.067 2.483 -7.875 1.00 86.19 159 ARG A CA 1
ATOM 1257 C C . ARG A 1 159 ? -6.050 3.209 -9.218 1.00 86.19 159 ARG A C 1
ATOM 1259 O O . ARG A 1 159 ? -5.748 2.586 -10.236 1.00 86.19 159 ARG A O 1
ATOM 1266 N N . TYR A 1 160 ? -6.351 4.506 -9.214 1.00 89.19 160 TYR A N 1
ATOM 1267 C CA . TYR A 1 160 ? -6.274 5.348 -10.405 1.00 89.19 160 TYR A CA 1
ATOM 1268 C C . TYR A 1 160 ? -4.833 5.458 -10.924 1.00 89.19 160 TYR A C 1
ATOM 1270 O O . TYR A 1 160 ? -4.580 5.164 -12.092 1.00 89.19 160 TYR A O 1
ATOM 1278 N N . LEU A 1 161 ? -3.882 5.788 -10.047 1.00 90.38 161 LEU A N 1
ATOM 1279 C CA . LEU A 1 161 ? -2.464 5.912 -10.375 1.00 90.38 161 LEU A CA 1
ATOM 1280 C C . LEU A 1 161 ? -1.889 4.585 -10.871 1.00 90.38 161 LEU A C 1
ATOM 1282 O O . LEU A 1 161 ? -1.219 4.561 -11.895 1.00 90.38 161 LEU A O 1
ATOM 1286 N N . LEU A 1 162 ? -2.205 3.464 -10.214 1.00 89.81 162 LEU A N 1
ATOM 1287 C CA . LEU A 1 162 ? -1.746 2.144 -10.651 1.00 89.81 162 LEU A CA 1
ATOM 1288 C C . LEU A 1 162 ? -2.275 1.792 -12.046 1.00 89.81 162 LEU A C 1
ATOM 1290 O O . LEU A 1 162 ? -1.534 1.257 -12.867 1.00 89.81 162 LEU A O 1
ATOM 1294 N N . ARG A 1 163 ? -3.545 2.098 -12.345 1.00 91.88 163 ARG A N 1
ATOM 1295 C CA . ARG A 1 163 ? -4.095 1.913 -13.696 1.00 91.88 163 ARG A CA 1
ATOM 1296 C C . ARG A 1 163 ? -3.372 2.801 -14.709 1.00 91.88 163 ARG A C 1
ATOM 1298 O O . ARG A 1 163 ? -3.042 2.317 -15.785 1.00 91.88 163 ARG A O 1
ATOM 1305 N N . ARG A 1 164 ? -3.114 4.063 -14.360 1.00 91.81 164 ARG A N 1
ATOM 1306 C CA . ARG A 1 164 ? -2.428 5.030 -15.225 1.00 91.81 164 ARG A CA 1
ATOM 1307 C C . ARG A 1 164 ? -1.012 4.578 -15.583 1.00 91.81 164 ARG A C 1
ATOM 1309 O O . ARG A 1 164 ? -0.696 4.544 -16.765 1.00 91.81 164 ARG A O 1
ATOM 1316 N N . VAL A 1 165 ? -0.221 4.132 -14.600 1.00 91.81 165 VAL A N 1
ATOM 1317 C CA . VAL A 1 165 ? 1.123 3.565 -14.835 1.00 91.81 165 VAL A CA 1
ATOM 1318 C C . VAL A 1 165 ? 1.063 2.373 -15.785 1.00 91.81 165 VAL A C 1
ATOM 1320 O O . VAL A 1 165 ? 1.859 2.296 -16.710 1.00 91.81 165 VAL A O 1
ATOM 1323 N N . GLY A 1 166 ? 0.104 1.464 -15.591 1.00 91.62 166 GLY A N 1
ATOM 1324 C CA . GLY A 1 166 ? -0.049 0.293 -16.458 1.00 91.62 166 GLY A CA 1
ATOM 1325 C C . GLY A 1 166 ? -0.382 0.643 -17.903 1.00 91.62 166 GLY A C 1
ATOM 1326 O O . GLY A 1 166 ? 0.247 0.129 -18.820 1.00 91.62 166 GLY A O 1
ATOM 1327 N N . VAL A 1 167 ? -1.352 1.540 -18.107 1.00 93.62 167 VAL A N 1
ATOM 1328 C CA . VAL A 1 167 ? -1.745 1.998 -19.449 1.00 93.62 167 VAL A CA 1
ATOM 1329 C C . VAL A 1 167 ? -0.596 2.746 -20.125 1.00 93.62 167 VAL A C 1
ATOM 1331 O O . VAL A 1 167 ? -0.314 2.483 -21.289 1.00 93.62 167 VAL A O 1
ATOM 1334 N N . GLY A 1 168 ? 0.093 3.630 -19.396 1.00 92.25 168 GLY A N 1
ATOM 1335 C CA . GLY A 1 168 ? 1.255 4.355 -19.911 1.00 92.25 168 GLY A CA 1
ATOM 1336 C C . GLY A 1 168 ? 2.399 3.417 -20.297 1.00 92.25 168 GLY A C 1
ATOM 1337 O O . GLY A 1 168 ? 2.905 3.500 -21.410 1.00 92.25 168 GLY A O 1
ATOM 1338 N N . ALA A 1 169 ? 2.750 2.469 -19.424 1.00 92.56 169 ALA A N 1
ATOM 1339 C CA . ALA A 1 169 ? 3.790 1.480 -19.698 1.00 92.56 169 ALA A CA 1
ATOM 1340 C C . ALA A 1 169 ? 3.442 0.579 -20.890 1.00 92.56 169 ALA A C 1
ATOM 1342 O O . ALA A 1 169 ? 4.311 0.289 -21.704 1.00 92.56 169 ALA A O 1
ATOM 1343 N N . PHE A 1 170 ? 2.177 0.170 -21.025 1.00 94.62 170 PHE A N 1
ATOM 1344 C CA . PHE A 1 170 ? 1.723 -0.622 -22.168 1.00 94.62 170 PHE A CA 1
ATOM 1345 C C . PHE A 1 170 ? 1.790 0.167 -23.480 1.00 94.62 170 PHE A C 1
ATOM 1347 O O . PHE A 1 170 ? 2.248 -0.367 -24.483 1.00 94.62 170 PHE A O 1
ATOM 1354 N N . ALA A 1 171 ? 1.373 1.437 -23.476 1.00 94.06 171 ALA A N 1
ATOM 1355 C CA . ALA A 1 171 ? 1.449 2.295 -24.657 1.00 94.06 171 ALA A CA 1
ATOM 1356 C C . ALA A 1 171 ? 2.902 2.529 -25.099 1.00 94.06 171 ALA A C 1
ATOM 1358 O O . ALA A 1 171 ? 3.201 2.426 -26.285 1.00 94.06 171 ALA A O 1
ATOM 1359 N N . ILE A 1 172 ? 3.804 2.785 -24.145 1.00 92.19 172 ILE A N 1
ATOM 1360 C CA . ILE A 1 172 ? 5.239 2.936 -24.410 1.00 92.19 172 ILE A CA 1
ATOM 1361 C C . ILE A 1 172 ? 5.818 1.632 -24.974 1.00 92.19 172 ILE A C 1
ATOM 1363 O O . ILE A 1 172 ? 6.421 1.651 -26.043 1.00 92.19 172 ILE A O 1
ATOM 1367 N N . ALA A 1 173 ? 5.543 0.493 -24.327 1.00 93.38 173 ALA A N 1
ATOM 1368 C CA . ALA A 1 173 ? 5.984 -0.815 -24.804 1.00 93.38 173 ALA A CA 1
ATOM 1369 C C . ALA A 1 173 ? 5.488 -1.101 -26.229 1.00 93.38 173 ALA A C 1
ATOM 1371 O O . ALA A 1 173 ? 6.248 -1.583 -27.059 1.00 93.38 173 ALA A O 1
ATOM 1372 N N . LEU A 1 174 ? 4.227 -0.789 -26.539 1.00 94.56 174 LEU A N 1
ATOM 1373 C CA . LEU A 1 174 ? 3.668 -1.009 -27.870 1.00 94.56 174 LEU A CA 1
ATOM 1374 C C . LEU A 1 174 ? 4.443 -0.230 -28.939 1.00 94.56 174 LEU A C 1
ATOM 1376 O O . LEU A 1 174 ? 4.815 -0.811 -29.954 1.00 94.56 174 LEU A O 1
ATOM 1380 N N . VAL A 1 175 ? 4.706 1.059 -28.707 1.00 92.50 175 VAL A N 1
ATOM 1381 C CA . VAL A 1 175 ? 5.463 1.902 -29.647 1.00 92.50 175 VAL A CA 1
ATOM 1382 C C . VAL A 1 175 ? 6.880 1.362 -29.838 1.00 92.50 175 VAL A C 1
ATOM 1384 O O . VAL A 1 175 ? 7.327 1.206 -30.971 1.00 92.50 175 VAL A O 1
ATOM 1387 N N . GLU A 1 176 ? 7.561 1.018 -28.746 1.00 89.38 176 GLU A N 1
ATOM 1388 C CA . GLU A 1 176 ? 8.940 0.521 -28.773 1.00 89.38 176 GLU A CA 1
ATOM 1389 C C . GLU A 1 176 ? 9.068 -0.829 -29.475 1.00 89.38 176 GLU A C 1
ATOM 1391 O O . GLU A 1 176 ? 9.949 -1.008 -30.311 1.00 89.38 176 GLU A O 1
ATOM 1396 N N . TRP A 1 177 ? 8.190 -1.782 -29.159 1.00 91.69 177 TRP A N 1
ATOM 1397 C CA . TRP A 1 177 ? 8.232 -3.118 -29.748 1.00 91.69 177 TRP A CA 1
ATOM 1398 C C . TRP A 1 177 ? 7.815 -3.105 -31.217 1.00 91.69 177 TRP A C 1
ATOM 1400 O O . TRP A 1 177 ? 8.430 -3.797 -32.023 1.00 91.69 177 TRP A O 1
ATOM 1410 N N . VAL A 1 178 ? 6.819 -2.298 -31.597 1.00 92.88 178 VAL A N 1
ATOM 1411 C CA . VAL A 1 178 ? 6.467 -2.105 -33.013 1.00 92.88 178 VAL A CA 1
ATOM 1412 C C . VAL A 1 178 ? 7.640 -1.476 -33.763 1.00 92.88 178 VAL A C 1
ATOM 1414 O O . VAL A 1 178 ? 7.998 -1.948 -34.839 1.00 92.88 178 VAL A O 1
ATOM 1417 N N . TYR A 1 179 ? 8.288 -0.463 -33.188 1.00 91.06 179 TYR A N 1
ATOM 1418 C CA . TYR A 1 179 ? 9.468 0.136 -33.801 1.00 91.06 179 TYR A CA 1
ATOM 1419 C C . TYR A 1 179 ? 10.609 -0.881 -33.966 1.00 91.06 179 TYR A C 1
ATOM 1421 O O . TYR A 1 179 ? 11.148 -1.038 -35.062 1.00 91.06 179 TYR A O 1
ATOM 1429 N N . TYR A 1 180 ? 10.907 -1.639 -32.908 1.00 88.12 180 TYR A N 1
ATOM 1430 C CA . TYR A 1 180 ? 11.929 -2.682 -32.911 1.00 88.12 180 TYR A CA 1
ATOM 1431 C C . TYR A 1 180 ? 11.673 -3.778 -33.958 1.00 88.12 180 TYR A C 1
ATOM 1433 O O . TYR A 1 180 ? 12.607 -4.236 -34.603 1.00 88.12 180 TYR A O 1
ATOM 1441 N N . LEU A 1 181 ? 10.422 -4.204 -34.151 1.00 88.06 181 LEU A N 1
ATOM 1442 C CA . LEU A 1 181 ? 10.103 -5.302 -35.068 1.00 88.06 181 LEU A CA 1
ATOM 1443 C C . LEU A 1 181 ? 10.096 -4.897 -36.547 1.00 88.06 181 LEU A C 1
ATOM 1445 O O . LEU A 1 181 ? 10.406 -5.731 -37.394 1.00 88.06 181 LEU A O 1
ATOM 1449 N N . PHE A 1 182 ? 9.706 -3.659 -36.867 1.00 87.75 182 PHE A N 1
ATOM 1450 C CA . PHE A 1 182 ? 9.461 -3.246 -38.256 1.00 87.75 182 PHE A CA 1
ATOM 1451 C C . PHE A 1 182 ? 10.494 -2.270 -38.826 1.00 87.75 182 PHE A C 1
ATOM 1453 O O . PHE A 1 182 ? 10.650 -2.220 -40.043 1.00 87.75 182 PHE A O 1
ATOM 1460 N N . PHE A 1 183 ? 11.169 -1.485 -37.983 1.00 84.38 183 PHE A N 1
ATOM 1461 C CA . PHE A 1 183 ? 12.001 -0.360 -38.431 1.00 84.38 183 PHE A CA 1
ATOM 1462 C C . PHE A 1 183 ? 13.447 -0.423 -37.941 1.00 84.38 183 PHE A C 1
ATOM 1464 O O . PHE A 1 183 ? 14.298 0.283 -38.479 1.00 84.38 183 PHE A O 1
ATOM 1471 N N . PHE A 1 184 ? 13.735 -1.243 -36.929 1.00 81.69 184 PHE A N 1
ATOM 1472 C CA . PHE A 1 184 ? 15.081 -1.352 -36.387 1.00 81.69 184 PHE A CA 1
ATOM 1473 C C . PHE A 1 184 ? 15.982 -2.173 -37.316 1.00 81.69 184 PHE A C 1
ATOM 1475 O O . PHE A 1 184 ? 15.919 -3.403 -37.361 1.00 81.69 184 PHE A O 1
ATOM 1482 N N . ASP A 1 185 ? 16.859 -1.475 -38.032 1.00 74.06 185 ASP A N 1
ATOM 1483 C CA . ASP A 1 185 ? 17.943 -2.087 -38.788 1.00 74.06 185 ASP A CA 1
ATOM 1484 C C . ASP A 1 185 ? 19.083 -2.466 -37.833 1.00 74.06 185 ASP A C 1
ATOM 1486 O O . ASP A 1 185 ? 19.641 -1.614 -37.144 1.00 74.06 185 ASP A O 1
ATOM 1490 N N . SER A 1 186 ? 19.497 -3.736 -37.832 1.00 64.94 186 SER A N 1
ATOM 1491 C CA . SER A 1 186 ? 20.536 -4.287 -36.943 1.00 64.94 186 SER A CA 1
ATOM 1492 C C . SER A 1 186 ? 21.973 -3.830 -37.269 1.00 64.94 186 SER A C 1
ATOM 1494 O O . SER A 1 186 ? 22.922 -4.613 -37.162 1.00 64.94 186 SER A O 1
ATOM 1496 N N . ARG A 1 187 ? 22.159 -2.592 -37.735 1.00 62.69 187 ARG A N 1
ATOM 1497 C CA . ARG A 1 187 ? 23.482 -2.004 -37.987 1.00 62.69 187 ARG A CA 1
ATOM 1498 C C . ARG A 1 187 ? 24.171 -1.724 -36.644 1.00 62.69 187 ARG A C 1
ATOM 1500 O O . ARG A 1 187 ? 23.514 -1.493 -35.635 1.00 62.69 187 ARG A O 1
ATOM 1507 N N . LEU A 1 188 ? 25.507 -1.760 -36.618 1.00 60.94 188 LEU A N 1
ATOM 1508 C CA . LEU A 1 188 ? 26.287 -1.574 -35.380 1.00 60.94 188 LEU A CA 1
ATOM 1509 C C . LEU A 1 188 ? 26.221 -0.146 -34.800 1.00 60.94 188 LEU A C 1
ATOM 1511 O O . LEU A 1 188 ? 26.665 0.063 -33.674 1.00 60.94 188 LEU A O 1
ATOM 1515 N N . GLU A 1 189 ? 25.678 0.820 -35.541 1.00 68.44 189 GLU A N 1
ATOM 1516 C CA . GLU A 1 189 ? 25.556 2.218 -35.126 1.00 68.44 189 GLU A CA 1
ATOM 1517 C C . GLU A 1 189 ? 24.082 2.602 -35.000 1.00 68.44 189 GLU A C 1
ATOM 1519 O O . GLU A 1 189 ? 23.296 2.369 -35.919 1.00 68.44 189 GLU A O 1
ATOM 1524 N N . LEU A 1 190 ? 23.714 3.203 -33.863 1.00 70.69 190 LEU A N 1
ATOM 1525 C CA . LEU A 1 190 ? 22.362 3.712 -33.655 1.00 70.69 190 LEU A CA 1
ATOM 1526 C C . LEU A 1 190 ? 22.122 4.950 -34.510 1.00 70.69 190 LEU A C 1
ATOM 1528 O O . LEU A 1 190 ? 22.890 5.914 -34.469 1.00 70.69 190 LEU A O 1
ATOM 1532 N N . THR A 1 191 ? 21.003 4.954 -35.223 1.00 82.38 191 THR A N 1
ATOM 1533 C CA . THR A 1 191 ? 20.545 6.143 -35.931 1.00 82.38 191 THR A CA 1
ATOM 1534 C C . THR A 1 191 ? 19.984 7.178 -34.951 1.00 82.38 191 THR A C 1
ATOM 1536 O O . THR A 1 191 ? 19.622 6.884 -33.807 1.00 82.38 191 THR A O 1
ATOM 1539 N N . LEU A 1 192 ? 19.865 8.428 -35.409 1.00 83.12 192 LEU A N 1
ATOM 1540 C CA . LEU A 1 192 ? 19.189 9.484 -34.645 1.00 83.12 192 LEU A CA 1
ATOM 1541 C C . LEU A 1 192 ? 17.748 9.098 -34.277 1.00 83.12 192 LEU A C 1
ATOM 1543 O O . LEU A 1 192 ? 17.264 9.482 -33.213 1.00 83.12 192 LEU A O 1
ATOM 1547 N N . LEU A 1 193 ? 17.081 8.328 -35.141 1.00 86.00 193 LEU A N 1
ATOM 1548 C CA . LEU A 1 193 ? 15.701 7.902 -34.942 1.00 86.00 193 LEU A CA 1
ATOM 1549 C C . LEU A 1 193 ? 15.602 6.798 -33.877 1.00 86.00 193 LEU A C 1
ATOM 1551 O O . LEU A 1 193 ? 14.718 6.866 -33.026 1.00 86.00 193 LEU A O 1
ATOM 1555 N N . ASP A 1 194 ? 16.570 5.879 -33.821 1.00 85.94 194 ASP A N 1
ATOM 1556 C CA . ASP A 1 194 ? 16.653 4.869 -32.754 1.00 85.94 194 ASP A CA 1
ATOM 1557 C C . ASP A 1 194 ? 16.815 5.522 -31.377 1.00 85.94 194 ASP A C 1
ATOM 1559 O O . ASP A 1 194 ? 16.103 5.187 -30.429 1.00 85.94 194 ASP A O 1
ATOM 1563 N N . ASN A 1 195 ? 17.700 6.520 -31.272 1.00 85.94 195 ASN A N 1
ATOM 1564 C CA . ASN A 1 195 ? 17.886 7.276 -30.032 1.00 85.94 195 ASN A CA 1
ATOM 1565 C C . ASN A 1 195 ? 16.619 8.061 -29.648 1.00 85.94 195 ASN A C 1
ATOM 1567 O O . ASN A 1 195 ? 16.252 8.117 -28.471 1.00 85.94 195 ASN A O 1
ATOM 1571 N N . ALA A 1 196 ? 15.920 8.646 -30.627 1.00 89.44 196 ALA A N 1
ATOM 1572 C CA . ALA A 1 196 ? 14.654 9.342 -30.401 1.00 89.44 196 ALA A CA 1
ATOM 1573 C C . ALA A 1 196 ? 13.588 8.419 -29.792 1.00 89.44 196 ALA A C 1
ATOM 1575 O O . ALA A 1 196 ? 12.939 8.802 -28.816 1.00 89.44 196 ALA A O 1
ATOM 1576 N N . VAL A 1 197 ? 13.440 7.203 -30.324 1.00 89.94 197 VAL A N 1
ATOM 1577 C CA . VAL A 1 197 ? 12.408 6.253 -29.889 1.00 89.94 197 VAL A CA 1
ATOM 1578 C C . VAL A 1 197 ? 12.772 5.557 -28.577 1.00 89.94 197 VAL A C 1
ATOM 1580 O O . VAL A 1 197 ? 11.941 5.508 -27.675 1.00 89.94 197 VAL A O 1
ATOM 1583 N N . PHE A 1 198 ? 13.995 5.043 -28.422 1.00 87.75 198 PHE A N 1
ATOM 1584 C CA . PHE A 1 198 ? 14.342 4.229 -27.248 1.00 87.75 198 PHE A CA 1
ATOM 1585 C C . PHE A 1 198 ? 14.765 5.042 -26.018 1.00 87.75 198 PHE A C 1
ATOM 1587 O O . PHE A 1 198 ? 14.655 4.544 -24.898 1.00 87.75 198 PHE A O 1
ATOM 1594 N N . ILE A 1 199 ? 15.244 6.281 -26.193 1.00 88.12 199 ILE A N 1
ATOM 1595 C CA . ILE A 1 199 ? 15.766 7.101 -25.085 1.00 88.12 199 ILE A CA 1
ATOM 1596 C C . ILE A 1 199 ? 14.863 8.302 -24.811 1.00 88.12 199 ILE A C 1
ATOM 1598 O O . ILE A 1 199 ? 14.406 8.493 -23.682 1.00 88.12 199 ILE A O 1
ATOM 1602 N N . TYR A 1 200 ? 14.598 9.132 -25.822 1.00 90.81 200 TYR A N 1
ATOM 1603 C CA . TYR A 1 200 ? 13.931 10.419 -25.599 1.00 90.81 200 TYR A CA 1
ATOM 1604 C C . TYR A 1 200 ? 12.411 10.300 -25.465 1.00 90.81 200 TYR A C 1
ATOM 1606 O O . TYR A 1 200 ? 11.822 10.983 -24.624 1.00 90.81 200 TYR A O 1
ATOM 1614 N N . PHE A 1 201 ? 11.766 9.427 -26.240 1.00 91.75 201 PHE A N 1
ATOM 1615 C CA . PHE A 1 201 ? 10.314 9.255 -26.203 1.00 91.75 201 PHE A CA 1
ATOM 1616 C C . PHE A 1 201 ? 9.775 8.876 -24.806 1.00 91.75 201 PHE A C 1
ATOM 1618 O O . PHE A 1 201 ? 8.859 9.565 -24.346 1.00 91.75 201 PHE A O 1
ATOM 1625 N N . PRO A 1 202 ? 10.349 7.904 -24.063 1.00 91.69 202 PRO A N 1
ATOM 1626 C CA . PRO A 1 202 ? 9.906 7.590 -22.701 1.00 91.69 202 PRO A CA 1
ATOM 1627 C C . PRO A 1 202 ? 10.023 8.771 -21.734 1.00 91.69 202 PRO A C 1
ATOM 1629 O O . PRO A 1 202 ? 9.124 9.004 -20.927 1.00 91.69 202 PRO A O 1
ATOM 1632 N N . ILE A 1 203 ? 11.105 9.552 -21.834 1.00 92.62 203 ILE A N 1
ATOM 1633 C CA . ILE A 1 203 ? 11.334 10.733 -20.990 1.00 92.62 203 ILE A CA 1
ATOM 1634 C C . ILE A 1 203 ? 10.283 11.802 -21.282 1.00 92.62 203 ILE A C 1
ATOM 1636 O O . ILE A 1 203 ? 9.664 12.328 -20.357 1.00 92.62 203 ILE A O 1
ATOM 1640 N N . VAL A 1 204 ? 10.048 12.110 -22.559 1.00 94.62 204 VAL A N 1
ATOM 1641 C CA . VAL A 1 204 ? 9.049 13.107 -22.964 1.00 94.62 204 VAL A CA 1
ATOM 1642 C C . VAL A 1 204 ? 7.648 12.660 -22.547 1.00 94.62 204 VAL A C 1
ATOM 1644 O O . VAL A 1 204 ? 6.916 13.445 -21.943 1.00 94.62 204 VAL A O 1
ATOM 1647 N N . ALA A 1 205 ? 7.290 11.395 -22.788 1.00 93.75 205 ALA A N 1
ATOM 1648 C CA . ALA A 1 205 ? 6.008 10.831 -22.378 1.00 93.75 205 ALA A CA 1
ATOM 1649 C C . ALA A 1 205 ? 5.802 10.934 -20.857 1.00 93.75 205 ALA A C 1
ATOM 1651 O O . ALA A 1 205 ? 4.735 11.345 -20.402 1.00 93.75 205 ALA A O 1
ATOM 1652 N N . ALA A 1 206 ? 6.837 10.639 -20.069 1.00 93.44 206 ALA A N 1
ATOM 1653 C CA . ALA A 1 206 ? 6.814 10.750 -18.615 1.00 93.44 206 ALA A CA 1
ATOM 1654 C C . ALA A 1 206 ? 6.673 12.194 -18.113 1.00 93.44 206 ALA A C 1
ATOM 1656 O O . ALA A 1 206 ? 5.912 12.447 -17.176 1.00 93.44 206 ALA A O 1
ATOM 1657 N N . VAL A 1 207 ? 7.368 13.149 -18.737 1.00 95.06 207 VAL A N 1
ATOM 1658 C CA . VAL A 1 207 ? 7.268 14.578 -18.397 1.00 95.06 207 VAL A CA 1
ATOM 1659 C C . VAL A 1 207 ? 5.862 15.102 -18.688 1.00 95.06 207 VAL A C 1
ATOM 1661 O O . VAL A 1 207 ? 5.257 15.744 -17.826 1.00 95.06 207 VAL A O 1
ATOM 1664 N N . VAL A 1 208 ? 5.312 14.784 -19.863 1.00 95.12 208 VAL A N 1
ATOM 1665 C CA . VAL A 1 208 ? 3.935 15.143 -20.237 1.00 95.12 208 VAL A CA 1
ATOM 1666 C C . VAL A 1 208 ? 2.937 14.523 -19.261 1.00 95.12 208 VAL A C 1
ATOM 1668 O O . VAL A 1 208 ? 2.039 15.206 -18.767 1.00 95.12 208 VAL A O 1
ATOM 1671 N N . ASP A 1 209 ? 3.116 13.250 -18.917 1.00 94.06 209 ASP A N 1
ATOM 1672 C CA . ASP A 1 209 ? 2.255 12.552 -17.970 1.00 94.06 209 ASP A CA 1
ATOM 1673 C C . ASP A 1 209 ? 2.279 13.188 -16.565 1.00 94.06 209 ASP A C 1
ATOM 1675 O O . ASP A 1 209 ? 1.221 13.425 -15.970 1.00 94.06 209 ASP A O 1
ATOM 1679 N N . CYS A 1 210 ? 3.466 13.552 -16.068 1.00 93.94 210 CYS A N 1
ATOM 1680 C CA . CYS A 1 210 ? 3.630 14.256 -14.795 1.00 93.94 210 CYS A CA 1
ATOM 1681 C C . CYS A 1 210 ? 3.006 15.659 -14.819 1.00 93.94 210 CYS A C 1
ATOM 1683 O O . CYS A 1 210 ? 2.431 16.078 -13.811 1.00 93.94 210 CYS A O 1
ATOM 1685 N N . ALA A 1 211 ? 3.078 16.374 -15.947 1.00 94.19 211 ALA A N 1
ATOM 1686 C CA . ALA A 1 211 ? 2.460 17.688 -16.113 1.00 94.19 211 ALA A CA 1
ATOM 1687 C C . ALA A 1 211 ? 0.925 17.600 -16.113 1.00 94.19 211 ALA A C 1
ATOM 1689 O O . ALA A 1 211 ? 0.268 18.344 -15.383 1.00 94.19 211 ALA A O 1
ATOM 1690 N N . ILE A 1 212 ? 0.348 16.643 -16.852 1.00 93.50 212 ILE A N 1
ATOM 1691 C CA . ILE A 1 212 ? -1.105 16.393 -16.872 1.00 93.50 212 ILE A CA 1
ATOM 1692 C C . ILE A 1 212 ? -1.609 16.071 -15.463 1.00 93.50 212 ILE A C 1
ATOM 1694 O O . ILE A 1 212 ? -2.627 16.602 -15.011 1.00 93.50 212 ILE A O 1
ATOM 1698 N N . LEU A 1 213 ? -0.898 15.197 -14.747 1.00 91.81 213 LEU A N 1
ATOM 1699 C CA . LEU A 1 213 ? -1.278 14.827 -13.391 1.00 91.81 213 LEU A CA 1
ATOM 1700 C C . LEU A 1 213 ? -1.091 15.991 -12.403 1.00 91.81 213 LEU A C 1
ATOM 1702 O O . LEU A 1 213 ? -1.930 16.182 -11.523 1.00 91.81 213 LEU A O 1
ATOM 1706 N N . GLY A 1 214 ? -0.033 16.786 -12.570 1.00 90.12 214 GLY A N 1
ATOM 1707 C CA . GLY A 1 214 ? 0.209 17.998 -11.787 1.00 90.12 214 GLY A CA 1
ATOM 1708 C C . GLY A 1 214 ? -0.923 19.008 -11.943 1.00 90.12 214 GLY A C 1
ATOM 1709 O O . GLY A 1 214 ? -1.460 19.482 -10.944 1.00 90.12 214 GLY A O 1
ATOM 1710 N N . PHE A 1 215 ? -1.368 19.248 -13.178 1.00 90.25 215 PHE A N 1
ATOM 1711 C CA . PHE A 1 215 ? -2.516 20.110 -13.454 1.00 90.25 215 PHE A CA 1
ATOM 1712 C C . PHE A 1 215 ? -3.802 19.582 -12.804 1.00 90.25 215 PHE A C 1
ATOM 1714 O O . PHE A 1 215 ? -4.527 20.342 -12.167 1.00 90.25 215 PHE A O 1
ATOM 1721 N N . ARG A 1 216 ? -4.063 18.269 -12.875 1.00 89.56 216 ARG A N 1
ATOM 1722 C CA . ARG A 1 216 ? -5.221 17.655 -12.202 1.00 89.56 216 ARG A CA 1
ATOM 1723 C C . ARG A 1 216 ? -5.219 17.931 -10.698 1.00 89.56 216 ARG A C 1
ATOM 1725 O O . ARG A 1 216 ? -6.248 18.331 -10.158 1.00 89.56 216 ARG A O 1
ATOM 1732 N N . TYR A 1 217 ? -4.099 17.700 -10.015 1.00 86.19 217 TYR A N 1
ATOM 1733 C CA . TYR A 1 217 ? -4.039 17.915 -8.567 1.00 86.19 217 TYR A CA 1
ATOM 1734 C C . TYR A 1 217 ? -4.049 19.395 -8.188 1.00 86.19 217 TYR A C 1
ATOM 1736 O O . TYR A 1 217 ? -4.610 19.734 -7.151 1.00 86.19 217 TYR A O 1
ATOM 1744 N N . PHE A 1 218 ? -3.523 20.273 -9.042 1.00 84.81 218 PHE A N 1
ATOM 1745 C CA . PHE A 1 218 ? -3.662 21.719 -8.888 1.00 84.81 218 PHE A CA 1
ATOM 1746 C C . PHE A 1 218 ? -5.130 22.165 -8.957 1.00 84.81 218 PHE A C 1
ATOM 1748 O O . PHE A 1 218 ? -5.594 22.911 -8.099 1.00 84.81 218 PHE A O 1
ATOM 1755 N N . VAL A 1 219 ? -5.897 21.654 -9.926 1.00 83.62 219 VAL A N 1
ATOM 1756 C CA . VAL A 1 219 ? -7.338 21.936 -10.037 1.00 83.62 219 VAL A CA 1
ATOM 1757 C C . VAL A 1 219 ? -8.094 21.413 -8.815 1.00 83.62 219 VAL A C 1
ATOM 1759 O O . VAL A 1 219 ? -8.904 22.136 -8.238 1.00 83.62 219 VAL A O 1
ATOM 1762 N N . ILE A 1 220 ? -7.805 20.180 -8.386 1.00 80.00 220 ILE A N 1
ATOM 1763 C CA . ILE A 1 220 ? -8.405 19.592 -7.181 1.00 80.00 220 ILE A CA 1
ATOM 1764 C C . ILE A 1 220 ? -8.115 20.466 -5.953 1.00 80.00 220 ILE A C 1
ATOM 1766 O O . ILE A 1 220 ? -9.038 20.762 -5.197 1.00 80.00 220 ILE A O 1
ATOM 1770 N N . ASP A 1 221 ? -6.874 20.926 -5.777 1.00 75.69 221 ASP A N 1
ATOM 1771 C CA . ASP A 1 221 ? -6.493 21.815 -4.674 1.00 75.69 221 ASP A CA 1
ATOM 1772 C C . ASP A 1 221 ? -7.320 23.114 -4.666 1.00 75.69 221 ASP A C 1
ATOM 1774 O O . ASP A 1 221 ? -7.854 23.505 -3.628 1.00 75.69 221 ASP A O 1
ATOM 1778 N N . ILE A 1 222 ? -7.524 23.747 -5.826 1.00 77.38 222 ILE A N 1
ATOM 1779 C CA . ILE A 1 222 ? -8.353 24.960 -5.937 1.00 77.38 222 ILE A CA 1
ATOM 1780 C C . ILE A 1 222 ? -9.797 24.702 -5.480 1.00 77.38 222 ILE A C 1
ATOM 1782 O O . ILE A 1 222 ? -10.343 25.500 -4.715 1.00 77.38 222 ILE A O 1
ATOM 1786 N N . PHE A 1 223 ? -10.416 23.601 -5.916 1.00 71.31 223 PHE A N 1
ATOM 1787 C CA . PHE A 1 223 ? -11.787 23.258 -5.516 1.00 71.31 223 PHE A CA 1
ATOM 1788 C C . PHE A 1 223 ? -11.900 22.950 -4.021 1.00 71.31 223 PHE A C 1
ATOM 1790 O O . PHE A 1 223 ? -12.863 23.369 -3.377 1.00 71.31 223 PHE A O 1
ATOM 1797 N N . TYR A 1 224 ? -10.899 22.281 -3.441 1.00 67.56 224 TYR A N 1
ATOM 1798 C CA . TYR A 1 224 ? -10.864 22.041 -1.999 1.00 67.56 224 TYR A CA 1
ATOM 1799 C C . TYR A 1 224 ? -10.730 23.340 -1.204 1.00 67.56 224 TYR A C 1
ATOM 1801 O O . TYR A 1 224 ? -11.447 23.527 -0.221 1.00 67.56 224 TYR A O 1
ATOM 1809 N N . ARG A 1 225 ? -9.872 24.271 -1.640 1.00 65.94 225 ARG A N 1
ATOM 1810 C CA . ARG A 1 225 ? -9.706 25.578 -0.982 1.00 65.94 225 ARG A CA 1
ATOM 1811 C C . ARG A 1 225 ? -10.958 26.452 -1.048 1.00 65.94 225 ARG A C 1
ATOM 1813 O O . ARG A 1 225 ? -11.156 27.274 -0.161 1.00 65.94 225 ARG A O 1
ATOM 1820 N N . ARG A 1 226 ? -11.804 26.274 -2.067 1.00 65.38 226 ARG A N 1
ATOM 1821 C CA . ARG A 1 226 ? -13.075 27.004 -2.223 1.00 65.38 226 ARG A CA 1
ATOM 1822 C C . ARG A 1 226 ? -14.224 26.450 -1.369 1.00 65.38 226 ARG A C 1
ATOM 1824 O O . ARG A 1 226 ? -15.303 27.025 -1.382 1.00 65.38 226 ARG A O 1
ATOM 1831 N N . GLY A 1 227 ? -14.010 25.370 -0.610 1.00 54.22 227 GLY A N 1
ATOM 1832 C CA . GLY A 1 227 ? -14.997 24.837 0.341 1.00 54.22 227 GLY A CA 1
ATOM 1833 C C . GLY A 1 227 ? -16.146 24.035 -0.286 1.00 54.22 227 GLY A C 1
ATOM 1834 O O . GLY A 1 227 ? -17.002 23.528 0.435 1.00 54.22 227 GLY A O 1
ATOM 1835 N N . GLU A 1 228 ? -16.155 23.850 -1.607 1.00 49.72 228 GLU A N 1
ATOM 1836 C CA . GLU A 1 228 ? -17.199 23.102 -2.325 1.00 49.72 228 GLU A CA 1
ATOM 1837 C C . GLU A 1 228 ? -17.038 21.571 -2.204 1.00 49.72 228 GLU A C 1
ATOM 1839 O O . GLU A 1 228 ? -17.975 20.823 -2.472 1.00 49.72 228 GLU A O 1
ATOM 1844 N N . GLY A 1 229 ? -15.868 21.086 -1.766 1.00 44.38 229 GLY A N 1
ATOM 1845 C CA . GLY A 1 229 ? -15.542 19.654 -1.690 1.00 44.38 229 GLY A CA 1
ATOM 1846 C C . GLY A 1 229 ? -15.823 18.949 -0.354 1.00 44.38 229 GLY A C 1
ATOM 1847 O O . GLY A 1 229 ? -15.693 17.730 -0.286 1.00 44.38 229 GLY A O 1
ATOM 1848 N N . VAL A 1 230 ? -16.184 19.674 0.713 1.00 45.69 230 VAL A N 1
ATOM 1849 C CA . VAL A 1 230 ? -16.213 19.132 2.097 1.00 45.69 230 VAL A CA 1
ATOM 1850 C C . VAL A 1 230 ? -17.616 18.692 2.552 1.00 45.69 230 VAL A C 1
ATOM 1852 O O . VAL A 1 230 ? -17.759 18.055 3.587 1.00 45.69 230 VAL A O 1
ATOM 1855 N N . ARG A 1 231 ? -18.673 18.952 1.772 1.00 41.28 231 ARG A N 1
ATOM 1856 C CA . ARG A 1 231 ? -20.067 18.717 2.209 1.00 41.28 231 ARG A CA 1
ATOM 1857 C C . ARG A 1 231 ? -20.531 17.249 2.260 1.00 41.28 231 ARG A C 1
ATOM 1859 O O . ARG A 1 231 ? -21.635 17.014 2.730 1.00 41.28 231 ARG A O 1
ATOM 1866 N N . ASN A 1 232 ? -19.732 16.276 1.809 1.00 37.75 232 ASN A N 1
ATOM 1867 C CA . ASN A 1 232 ? -20.226 14.922 1.489 1.00 37.75 232 ASN A CA 1
ATOM 1868 C C . ASN A 1 232 ? -19.559 13.751 2.238 1.00 37.75 232 ASN A C 1
ATOM 1870 O O . ASN A 1 232 ? -19.680 12.615 1.785 1.00 37.75 232 ASN A O 1
ATOM 1874 N N . TYR A 1 233 ? -18.855 13.980 3.347 1.00 44.84 233 TYR A N 1
ATOM 1875 C CA . TYR A 1 233 ? -18.394 12.874 4.198 1.00 44.84 233 TYR A CA 1
ATOM 1876 C C . TYR A 1 233 ? -19.142 12.910 5.527 1.00 44.84 233 TYR A C 1
ATOM 1878 O O . TYR A 1 233 ? -18.992 13.863 6.282 1.00 44.84 233 TYR A O 1
ATOM 1886 N N . ASP A 1 234 ? -19.981 11.892 5.735 1.00 41.09 234 ASP A N 1
ATOM 1887 C CA . ASP A 1 234 ? -20.721 11.523 6.945 1.00 41.09 234 ASP A CA 1
ATOM 1888 C C . ASP A 1 234 ? -20.268 12.246 8.229 1.00 41.09 234 ASP A C 1
ATOM 1890 O O . ASP A 1 234 ? -19.423 11.736 8.952 1.00 41.09 234 ASP A O 1
ATOM 1894 N N . GLY A 1 235 ? -20.841 13.425 8.502 1.00 41.25 235 GLY A N 1
ATOM 1895 C CA . GLY A 1 235 ? -21.130 14.027 9.818 1.00 41.25 235 GLY A CA 1
ATOM 1896 C C . GLY A 1 235 ? -20.062 14.189 10.917 1.00 41.25 235 GLY A C 1
ATOM 1897 O O . GLY A 1 235 ? -20.334 14.930 11.854 1.00 41.25 235 GLY A O 1
ATOM 1898 N N . LEU A 1 236 ? -18.895 13.549 10.858 1.00 46.94 236 LEU A N 1
ATOM 1899 C CA . LEU A 1 236 ? -17.948 13.432 11.976 1.00 46.94 236 LEU A CA 1
ATOM 1900 C C . LEU A 1 236 ? -16.489 13.420 11.500 1.00 46.94 236 LEU A C 1
ATOM 1902 O O . LEU A 1 236 ? -15.660 12.686 12.024 1.00 46.94 236 LEU A O 1
ATOM 1906 N N . ALA A 1 237 ? -16.142 14.256 10.520 1.00 49.72 237 ALA A N 1
ATOM 1907 C CA . ALA A 1 237 ? -14.730 14.571 10.325 1.00 49.72 237 ALA A CA 1
ATOM 1908 C C . ALA A 1 237 ? -14.235 15.331 11.583 1.00 49.72 237 ALA A C 1
ATOM 1910 O O . ALA A 1 237 ? -14.753 16.423 11.844 1.00 49.72 237 ALA A O 1
ATOM 1911 N N . PRO A 1 238 ? -13.264 14.812 12.362 1.00 50.62 238 PRO A N 1
ATOM 1912 C CA . PRO A 1 238 ? -12.568 15.536 13.387 1.00 50.62 238 PRO A CA 1
ATOM 1913 C C . PRO A 1 238 ? -11.996 16.760 12.703 1.00 50.62 238 PRO A C 1
ATOM 1915 O O . PRO A 1 238 ? -11.162 16.708 11.788 1.00 50.62 238 PRO A O 1
ATOM 1918 N N . VAL A 1 239 ? -12.494 17.898 13.155 1.00 58.19 239 VAL A N 1
ATOM 1919 C CA . VAL A 1 239 ? -11.880 19.176 12.861 1.00 58.19 239 VAL A CA 1
ATOM 1920 C C . VAL A 1 239 ? -10.433 19.086 13.353 1.00 58.19 239 VAL A C 1
ATOM 1922 O O . VAL A 1 239 ? -10.147 18.406 14.342 1.00 58.19 239 VAL A O 1
ATOM 1925 N N . ASN A 1 240 ? -9.497 19.720 12.644 1.00 64.38 240 ASN A N 1
ATOM 1926 C CA . ASN A 1 240 ? -8.096 19.762 13.073 1.00 64.38 240 ASN A CA 1
ATOM 1927 C C . ASN A 1 240 ? -8.006 20.069 14.576 1.00 64.38 240 ASN A C 1
ATOM 1929 O O . ASN A 1 240 ? -8.571 21.067 15.020 1.00 64.38 240 ASN A O 1
ATOM 1933 N N . GLY A 1 241 ? -7.287 19.236 15.331 1.00 71.00 241 GLY A N 1
ATOM 1934 C CA . GLY A 1 241 ? -7.173 19.376 16.782 1.00 71.00 241 GLY A CA 1
ATOM 1935 C C . GLY A 1 241 ? -8.143 18.531 17.606 1.00 71.00 241 GLY A C 1
ATOM 1936 O O . GLY A 1 241 ? -8.094 18.642 18.824 1.00 71.00 241 GLY A O 1
ATOM 1937 N N . THR A 1 242 ? -8.976 17.685 16.994 1.00 79.19 242 THR A N 1
ATOM 1938 C CA . THR A 1 242 ? -9.913 16.804 17.715 1.00 79.19 242 THR A CA 1
ATOM 1939 C C . THR A 1 242 ? -9.607 15.326 17.489 1.00 79.19 242 THR A C 1
ATOM 1941 O O . THR A 1 242 ? -9.045 14.939 16.462 1.00 79.19 242 THR A O 1
ATOM 1944 N N . LYS A 1 243 ? -9.982 14.486 18.452 1.00 84.50 243 LYS A N 1
ATOM 1945 C CA . LYS A 1 243 ? -9.956 13.027 18.345 1.00 84.50 243 LYS A CA 1
ATOM 1946 C C . LYS A 1 243 ? -11.335 12.442 18.637 1.00 84.50 243 LYS A C 1
ATOM 1948 O O . LYS A 1 243 ? -12.085 12.969 19.458 1.00 84.50 243 LYS A O 1
ATOM 1953 N N . VAL A 1 244 ? -11.659 11.355 17.949 1.00 86.12 244 VAL A N 1
ATOM 1954 C CA . VAL A 1 244 ? -12.933 10.644 18.075 1.00 86.12 244 VAL A CA 1
ATOM 1955 C C . VAL A 1 244 ? -12.718 9.416 18.946 1.00 86.12 244 VAL A C 1
ATOM 1957 O O . VAL A 1 244 ? -11.817 8.618 18.699 1.00 86.12 244 VAL A O 1
ATOM 1960 N N . VAL A 1 245 ? -13.541 9.256 19.973 1.00 89.00 245 VAL A N 1
ATOM 1961 C CA . VAL A 1 245 ? -13.498 8.110 20.877 1.00 89.00 245 VAL A CA 1
ATOM 1962 C C . VAL A 1 245 ? -14.735 7.260 20.640 1.00 89.00 245 VAL A C 1
ATOM 1964 O O . VAL A 1 245 ? -15.858 7.757 20.710 1.00 89.00 245 VAL A O 1
ATOM 1967 N N . ARG A 1 246 ? -14.521 5.974 20.365 1.00 91.50 246 ARG A N 1
ATOM 1968 C CA . ARG A 1 246 ? -15.564 4.986 20.078 1.00 91.50 246 ARG A CA 1
ATOM 1969 C C . ARG A 1 246 ? -15.499 3.875 21.115 1.00 91.50 246 ARG A C 1
ATOM 1971 O O . ARG A 1 246 ? -14.426 3.331 21.376 1.00 91.50 246 ARG A O 1
ATOM 1978 N N . VAL A 1 247 ? -16.634 3.532 21.714 1.00 92.00 247 VAL A N 1
ATOM 1979 C CA . VAL A 1 247 ? -16.705 2.536 22.789 1.00 92.00 247 VAL A CA 1
ATOM 1980 C C . VAL A 1 247 ? -17.612 1.382 22.374 1.00 92.00 247 VAL A C 1
ATOM 1982 O O . VAL A 1 247 ? -18.803 1.564 22.122 1.00 92.00 247 VAL A O 1
ATOM 1985 N N . VAL A 1 248 ? -17.035 0.183 22.309 1.00 91.94 248 VAL A N 1
ATOM 1986 C CA . VAL A 1 248 ? -17.758 -1.067 22.059 1.00 91.94 248 VAL A CA 1
ATOM 1987 C C . VAL A 1 248 ? -18.150 -1.672 23.401 1.00 91.94 248 VAL A C 1
ATOM 1989 O O . VAL A 1 248 ? -17.294 -1.861 24.269 1.00 91.94 248 VAL A O 1
ATOM 1992 N N . VAL A 1 249 ? -19.438 -1.969 23.569 1.00 91.75 249 VAL A N 1
ATOM 1993 C CA . VAL A 1 249 ? -19.985 -2.502 24.822 1.00 91.75 249 VAL A CA 1
ATOM 1994 C C . VAL A 1 249 ? -20.169 -4.012 24.723 1.00 91.75 249 VAL A C 1
ATOM 1996 O O . VAL A 1 249 ? -20.741 -4.517 23.755 1.00 91.75 249 VAL A O 1
ATOM 1999 N N . PHE A 1 250 ? -19.688 -4.714 25.742 1.00 90.56 250 PHE A N 1
ATOM 2000 C CA . PHE A 1 250 ? -19.782 -6.158 25.897 1.00 90.56 250 PHE A CA 1
ATOM 2001 C C . PHE A 1 250 ? -20.521 -6.497 27.186 1.00 90.56 250 PHE A C 1
ATOM 2003 O O . PHE A 1 250 ? -20.305 -5.853 28.213 1.00 90.56 250 PHE A O 1
ATOM 2010 N N . SER A 1 251 ? -21.328 -7.549 27.131 1.00 88.75 251 SER A N 1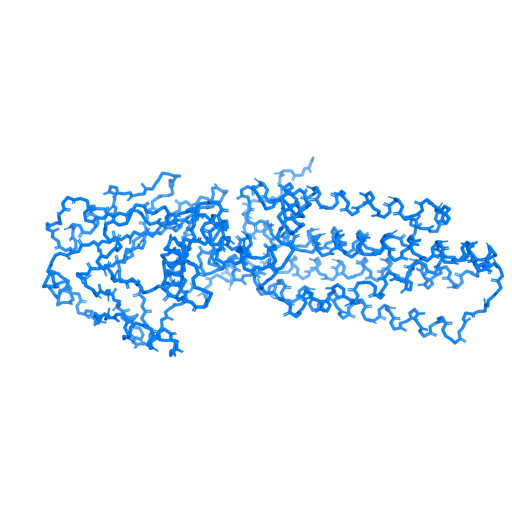
ATOM 2011 C CA . SER A 1 251 ? -21.973 -8.158 28.291 1.00 88.75 251 SER A CA 1
ATOM 2012 C C . SER A 1 251 ? -21.920 -9.670 28.129 1.00 88.75 251 SER A C 1
ATOM 2014 O O . SER A 1 251 ? -22.391 -10.203 27.123 1.00 88.75 251 SER A O 1
ATOM 2016 N N . LEU A 1 252 ? -21.291 -10.361 29.083 1.00 85.12 252 LEU A N 1
ATOM 2017 C CA . LEU A 1 252 ? -21.046 -11.808 29.030 1.00 85.12 252 LEU A CA 1
ATOM 2018 C C . LEU A 1 252 ? -20.474 -12.255 27.662 1.00 85.12 252 LEU A C 1
ATOM 2020 O O . LEU A 1 252 ? -19.339 -11.912 27.329 1.00 85.12 252 LEU A O 1
ATOM 2024 N N . ASP A 1 253 ? -21.248 -12.997 26.859 1.00 87.06 253 ASP A N 1
ATOM 2025 C CA . ASP A 1 253 ? -20.857 -13.478 25.520 1.00 87.06 253 ASP A CA 1
ATOM 2026 C C . ASP A 1 253 ? -21.471 -12.669 24.353 1.00 87.06 253 ASP A C 1
ATOM 2028 O O . ASP A 1 253 ? -21.477 -13.108 23.200 1.00 87.06 253 ASP A O 1
ATOM 2032 N N . LYS A 1 254 ? -21.995 -11.474 24.642 1.00 90.81 254 LYS A N 1
ATOM 2033 C CA . LYS A 1 254 ? -22.696 -10.610 23.687 1.00 90.81 254 LYS A CA 1
ATOM 2034 C C . LYS A 1 254 ? -21.974 -9.288 23.474 1.00 90.81 254 LYS A C 1
ATOM 2036 O O . LYS A 1 254 ? -21.321 -8.753 24.371 1.00 90.81 254 LYS A O 1
ATOM 2041 N N . VAL A 1 255 ? -22.151 -8.724 22.283 1.00 91.69 255 VAL A N 1
ATOM 2042 C CA . VAL A 1 255 ? -21.695 -7.374 21.932 1.00 91.69 255 VAL A CA 1
ATOM 2043 C C . VAL A 1 255 ? -22.864 -6.521 21.458 1.00 91.69 255 VAL A C 1
ATOM 2045 O O . VAL A 1 255 ? -23.730 -6.996 20.722 1.00 91.69 255 VAL A O 1
ATOM 2048 N N . TYR A 1 256 ? -22.893 -5.263 21.877 1.00 91.69 256 TYR A N 1
ATOM 2049 C CA . TYR A 1 256 ? -23.975 -4.339 21.566 1.00 91.69 256 TYR A CA 1
ATOM 2050 C C . TYR A 1 256 ? -23.621 -3.435 20.378 1.00 91.69 256 TYR A C 1
ATOM 2052 O O . TYR A 1 256 ? -22.589 -2.760 20.377 1.00 91.69 256 TYR A O 1
ATOM 2060 N N . TYR A 1 257 ? -24.501 -3.399 19.373 1.00 91.69 257 TYR A N 1
ATOM 2061 C CA . TYR A 1 257 ? -24.413 -2.482 18.234 1.00 91.69 257 TYR A CA 1
ATOM 2062 C C . TYR A 1 257 ? -25.759 -1.826 17.958 1.00 91.69 257 TYR A C 1
ATOM 2064 O O . TYR A 1 257 ? -26.812 -2.450 18.095 1.00 91.69 257 TYR A O 1
ATOM 2072 N N . GLN A 1 258 ? -25.723 -0.584 17.484 1.00 89.38 258 GLN A N 1
ATOM 2073 C CA . GLN A 1 258 ? -26.925 0.205 17.249 1.00 89.38 258 GLN A CA 1
ATOM 2074 C C . GLN A 1 258 ? -27.079 0.558 15.777 1.00 89.38 258 GLN A C 1
ATOM 2076 O O . GLN A 1 258 ? -26.100 0.827 15.083 1.00 89.38 258 GLN A O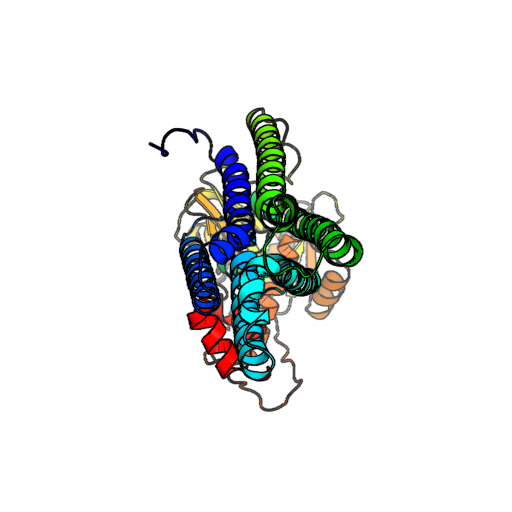 1
ATOM 2081 N N . LYS A 1 259 ? -28.314 0.569 15.270 1.00 86.25 259 LYS A N 1
ATOM 2082 C CA . LYS A 1 259 ? -28.562 1.082 13.920 1.00 86.25 259 LYS A CA 1
ATOM 2083 C C . LYS A 1 259 ? -28.350 2.594 13.878 1.00 86.25 259 LYS A C 1
ATOM 2085 O O . LYS A 1 259 ? -28.813 3.320 14.759 1.00 86.25 259 LYS A O 1
ATOM 2090 N N . ARG A 1 260 ? -27.704 3.084 12.814 1.00 80.00 260 ARG A N 1
ATOM 2091 C CA . ARG A 1 260 ? -27.682 4.522 12.500 1.00 80.00 260 ARG A CA 1
ATOM 2092 C C . ARG A 1 260 ? -29.110 5.059 12.376 1.00 80.00 260 ARG A C 1
ATOM 2094 O O . ARG A 1 260 ? -30.041 4.304 12.106 1.00 80.00 260 ARG A O 1
ATOM 2101 N N . LYS A 1 261 ? -29.267 6.382 12.499 1.00 71.06 261 LYS A N 1
ATOM 2102 C CA . LYS A 1 261 ? -30.562 7.081 12.359 1.00 71.06 261 LYS A CA 1
ATOM 2103 C C . LYS A 1 261 ? -31.298 6.747 11.053 1.00 71.06 261 LYS A C 1
ATOM 2105 O O . LYS A 1 261 ? -32.521 6.744 11.032 1.00 71.06 261 LYS A O 1
ATOM 2110 N N . ASP A 1 262 ? -30.556 6.381 10.010 1.00 67.88 262 ASP A N 1
ATOM 2111 C CA . ASP A 1 262 ? -31.089 5.973 8.705 1.00 67.88 262 ASP A CA 1
ATOM 2112 C C . ASP A 1 262 ? -31.656 4.535 8.690 1.00 67.88 262 ASP A C 1
ATOM 2114 O O . ASP A 1 262 ? -32.139 4.063 7.663 1.00 67.88 262 ASP A O 1
ATOM 2118 N N . GLY A 1 263 ? -31.560 3.796 9.803 1.00 68.62 263 GLY A N 1
ATOM 2119 C CA . GLY A 1 263 ? -32.156 2.470 10.019 1.00 68.62 263 GLY A CA 1
ATOM 2120 C C . GLY A 1 263 ? -31.539 1.311 9.223 1.00 68.62 263 GLY A C 1
ATOM 2121 O O . GLY A 1 263 ? -31.942 0.156 9.402 1.00 68.62 263 GLY A O 1
ATOM 2122 N N . SER A 1 264 ? -30.569 1.597 8.356 1.00 76.19 264 SER A N 1
ATOM 2123 C CA . SER A 1 264 ? -30.052 0.660 7.354 1.00 76.19 264 SER A CA 1
ATOM 2124 C C . SER A 1 264 ? -28.825 -0.135 7.801 1.00 76.19 264 SER A C 1
ATOM 2126 O O . SER A 1 264 ? -28.650 -1.264 7.353 1.00 76.19 264 SER A O 1
ATOM 2128 N N . ILE A 1 265 ? -27.979 0.430 8.670 1.00 86.25 265 ILE A N 1
ATOM 2129 C CA . ILE A 1 265 ? -26.638 -0.096 8.973 1.00 86.25 265 ILE A CA 1
ATOM 2130 C C . ILE A 1 265 ? -26.361 -0.025 10.483 1.00 86.25 265 ILE A C 1
ATOM 2132 O O . ILE A 1 265 ? -26.650 0.995 11.112 1.00 86.25 265 ILE A O 1
ATOM 2136 N N . TYR A 1 266 ? -25.780 -1.087 11.048 1.00 88.81 266 TYR A N 1
ATOM 2137 C CA . TYR A 1 266 ? -25.291 -1.157 12.430 1.00 88.81 266 TYR A CA 1
ATOM 2138 C C . TYR A 1 266 ? -23.937 -0.453 12.589 1.00 88.81 266 TYR A C 1
ATOM 2140 O O . TYR A 1 266 ? -23.032 -0.650 11.783 1.00 88.81 266 TYR A O 1
ATOM 2148 N N . ASP A 1 267 ? -23.770 0.344 13.636 1.00 88.25 267 ASP A N 1
ATOM 2149 C CA . ASP A 1 267 ? -22.545 1.080 13.950 1.00 88.25 267 ASP A CA 1
ATOM 2150 C C . ASP A 1 267 ? -22.263 1.042 15.460 1.00 88.25 267 ASP A C 1
ATOM 2152 O O . ASP A 1 267 ? -23.108 0.620 16.259 1.00 88.25 267 ASP A O 1
ATOM 2156 N N . THR A 1 268 ? -21.056 1.453 15.847 1.00 87.38 268 THR A N 1
ATOM 2157 C CA . THR A 1 268 ? -20.641 1.525 17.253 1.00 87.38 268 THR A CA 1
ATOM 2158 C C . THR A 1 268 ? -21.500 2.573 17.981 1.00 87.38 268 THR A C 1
ATOM 2160 O O . THR A 1 268 ? -21.529 3.722 17.542 1.00 87.38 268 THR A O 1
ATOM 2163 N N . PRO A 1 269 ? -22.220 2.203 19.057 1.00 82.19 269 PRO A N 1
ATOM 2164 C CA . PRO A 1 269 ? -23.278 3.041 19.634 1.00 82.19 269 PRO A CA 1
ATOM 2165 C C . PRO A 1 269 ? -22.757 4.263 20.391 1.00 82.19 269 PRO A C 1
ATOM 2167 O O . PRO A 1 269 ? -23.348 5.341 20.345 1.00 82.19 269 PRO A O 1
ATOM 2170 N N . PHE A 1 270 ? -21.644 4.099 21.103 1.00 87.56 270 PHE A N 1
ATOM 2171 C CA . PHE A 1 270 ? -21.095 5.130 21.970 1.00 87.56 270 PHE A CA 1
ATOM 2172 C C . PHE A 1 270 ? -19.919 5.811 21.281 1.00 87.56 270 PHE A C 1
ATOM 2174 O O . PHE A 1 270 ? -18.844 5.229 21.134 1.00 87.56 270 PHE A O 1
ATOM 2181 N N . GLU A 1 271 ? -20.134 7.058 20.873 1.00 87.75 271 GLU A N 1
ATOM 2182 C CA . GLU A 1 271 ? -19.139 7.888 20.200 1.00 87.75 271 GLU A CA 1
ATOM 2183 C C . GLU A 1 271 ? -19.148 9.305 20.781 1.00 87.75 271 GLU A C 1
ATOM 2185 O O . GLU A 1 271 ? -20.213 9.890 20.995 1.00 87.75 271 GLU A O 1
ATOM 2190 N N . PHE A 1 272 ? -17.965 9.860 21.044 1.00 87.19 272 PHE A N 1
ATOM 2191 C CA . PHE A 1 272 ? -17.802 11.261 21.429 1.00 87.19 272 PHE A CA 1
ATOM 2192 C C . PHE A 1 272 ? -16.519 11.858 20.850 1.00 87.19 272 PHE A C 1
ATOM 2194 O O . PHE A 1 272 ? -15.578 11.148 20.500 1.00 87.19 272 PHE A O 1
ATOM 2201 N N . VAL A 1 273 ? -16.489 13.186 20.745 1.00 85.94 273 VAL A N 1
ATOM 2202 C CA . VAL A 1 273 ? -15.338 13.947 20.249 1.00 85.94 273 VAL A CA 1
ATOM 2203 C C . VAL A 1 273 ? -14.697 14.677 21.421 1.00 85.94 273 VAL A C 1
ATOM 2205 O O . VAL A 1 273 ? -15.398 15.289 22.225 1.00 85.94 273 VAL A O 1
ATOM 2208 N N . THR A 1 274 ? -13.374 14.614 21.508 1.00 85.56 274 THR A N 1
ATOM 2209 C CA . THR A 1 274 ? -12.567 15.306 22.520 1.00 85.56 274 THR A CA 1
ATOM 2210 C C . THR A 1 274 ? -11.356 15.973 21.864 1.00 85.56 274 THR A C 1
ATOM 2212 O O . THR A 1 274 ? -11.094 15.782 20.671 1.00 85.56 274 THR A O 1
ATOM 2215 N N . ASP A 1 275 ? -10.621 16.780 22.619 1.00 85.25 275 ASP A N 1
ATOM 2216 C CA . ASP A 1 275 ? -9.425 17.457 22.129 1.00 85.25 275 ASP A CA 1
ATOM 2217 C C . ASP A 1 275 ? -8.285 16.461 21.877 1.00 85.25 275 ASP A C 1
ATOM 2219 O O . ASP A 1 275 ? -8.110 15.456 22.573 1.00 85.25 275 ASP A O 1
ATOM 2223 N N . TYR A 1 276 ? -7.483 16.735 20.849 1.00 82.12 276 TYR A N 1
ATOM 2224 C CA . TYR A 1 276 ? -6.370 15.868 20.490 1.00 82.12 276 TYR A CA 1
ATOM 2225 C C . TYR A 1 276 ? -5.301 15.844 21.587 1.00 82.12 276 TYR A C 1
ATOM 2227 O O . TYR A 1 276 ? -4.699 16.864 21.932 1.00 82.12 276 TYR A O 1
ATOM 2235 N N . SER A 1 277 ? -4.977 14.638 22.041 1.00 82.00 277 SER A N 1
ATOM 2236 C CA . SER A 1 277 ? -3.841 14.345 22.906 1.00 82.00 277 SER A CA 1
ATOM 2237 C C . SER A 1 277 ? -3.171 13.048 22.451 1.00 82.00 277 SER A C 1
ATOM 2239 O O . SER A 1 277 ? -3.824 12.158 21.911 1.00 82.00 277 SER A O 1
ATOM 2241 N N . GLU A 1 278 ? -1.850 12.938 22.635 1.00 78.75 278 GLU A N 1
ATOM 2242 C CA . GLU A 1 278 ? -1.112 11.704 22.302 1.00 78.75 278 GLU A CA 1
ATOM 2243 C C . GLU A 1 278 ? -1.353 10.577 23.321 1.00 78.75 278 GLU A C 1
ATOM 2245 O O . GLU A 1 278 ? -1.034 9.419 23.056 1.00 78.75 278 GLU A O 1
ATOM 2250 N N . ILE A 1 279 ? -1.896 10.919 24.492 1.00 83.62 279 ILE A N 1
ATOM 2251 C CA . ILE A 1 279 ? -2.195 9.986 25.577 1.00 83.62 279 ILE A CA 1
ATOM 2252 C C . ILE A 1 279 ? -3.646 9.499 25.411 1.00 83.62 279 ILE A C 1
ATOM 2254 O O . ILE A 1 279 ? -4.525 10.329 25.162 1.00 83.62 279 ILE A O 1
ATOM 2258 N N . PRO A 1 280 ? -3.927 8.192 25.593 1.00 81.75 280 PRO A N 1
ATOM 2259 C CA . PRO A 1 280 ? -5.287 7.665 25.513 1.00 81.75 280 PRO A CA 1
ATOM 2260 C C . PRO A 1 280 ? -6.251 8.363 26.480 1.00 81.75 280 PRO A C 1
ATOM 2262 O O . PRO A 1 280 ? -5.950 8.492 27.671 1.00 81.75 280 PRO A O 1
ATOM 2265 N N . SER A 1 281 ? -7.445 8.730 26.002 1.00 86.12 281 SER A N 1
ATOM 2266 C CA . SER A 1 281 ? -8.512 9.391 26.778 1.00 86.12 281 SER A CA 1
ATOM 2267 C C . SER A 1 281 ? -9.259 8.427 27.708 1.00 86.12 281 SER A C 1
ATOM 2269 O O . SER A 1 281 ? -10.483 8.415 27.777 1.00 86.12 281 SER A O 1
ATOM 2271 N N . SER A 1 282 ? -8.526 7.603 28.459 1.00 85.44 282 SER A N 1
ATOM 2272 C CA . SER A 1 282 ? -9.101 6.594 29.362 1.00 85.44 282 SER A CA 1
ATOM 2273 C C . SER A 1 282 ? -10.015 7.199 30.433 1.00 85.44 282 SER A C 1
ATOM 2275 O O . SER A 1 282 ? -11.131 6.722 30.619 1.00 85.44 282 SER A O 1
ATOM 2277 N N . GLY A 1 283 ? -9.591 8.284 31.091 1.00 86.06 283 GLY A N 1
ATOM 2278 C CA . GLY A 1 283 ? -10.401 8.962 32.111 1.00 86.06 283 GLY A CA 1
ATOM 2279 C C . GLY A 1 283 ? -11.670 9.610 31.545 1.00 86.06 283 GLY A C 1
ATOM 2280 O O . GLY A 1 283 ? -12.741 9.518 32.147 1.00 86.06 283 GLY A O 1
ATOM 2281 N N . GLU A 1 284 ? -11.574 10.215 30.360 1.00 87.75 284 GLU A N 1
ATOM 2282 C CA . GLU A 1 284 ? -12.721 10.811 29.664 1.00 87.75 284 GLU A CA 1
ATOM 2283 C C . GLU A 1 284 ? -13.700 9.736 29.189 1.00 87.75 284 GLU A C 1
ATOM 2285 O O . GLU A 1 284 ? -14.904 9.898 29.364 1.00 87.75 284 GLU A O 1
ATOM 2290 N N . ALA A 1 285 ? -13.200 8.609 28.670 1.00 87.94 285 ALA A N 1
ATOM 2291 C CA . ALA A 1 285 ? -14.024 7.478 28.257 1.00 87.94 285 ALA A CA 1
ATOM 2292 C C . ALA A 1 285 ? -14.780 6.863 29.444 1.00 87.94 285 ALA A C 1
ATOM 2294 O O . ALA A 1 285 ? -15.976 6.606 29.334 1.00 87.94 285 ALA A O 1
ATOM 2295 N N . VAL A 1 286 ? -14.125 6.688 30.599 1.00 89.88 286 VAL A N 1
ATOM 2296 C CA . VAL A 1 286 ? -14.794 6.245 31.836 1.00 89.88 286 VAL A CA 1
ATOM 2297 C C . VAL A 1 286 ? -15.874 7.242 32.246 1.00 89.88 286 VAL A C 1
ATOM 2299 O O . VAL A 1 286 ? -17.005 6.843 32.493 1.00 89.88 286 VAL A O 1
ATOM 2302 N N . THR A 1 287 ? -15.556 8.538 32.280 1.00 88.81 287 THR A N 1
ATOM 2303 C CA . THR A 1 287 ? -16.514 9.584 32.680 1.00 88.81 287 THR A CA 1
ATOM 2304 C C . THR A 1 287 ? -17.721 9.625 31.742 1.00 88.81 287 THR A C 1
ATOM 2306 O O . THR A 1 287 ? -18.861 9.702 32.198 1.00 88.81 287 THR A O 1
ATOM 2309 N N . TYR A 1 288 ? -17.478 9.514 30.435 1.00 89.69 288 TYR A N 1
ATOM 2310 C CA . TYR A 1 288 ? -18.514 9.471 29.411 1.00 89.69 288 TYR A CA 1
ATOM 2311 C C . TYR A 1 288 ? -19.433 8.257 29.581 1.00 89.69 288 TYR A C 1
ATOM 2313 O O . TYR A 1 288 ? -20.653 8.411 29.599 1.00 89.69 288 TYR A O 1
ATOM 2321 N N . MET A 1 289 ? -18.861 7.061 29.751 1.00 89.81 289 MET A N 1
ATOM 2322 C CA . MET A 1 289 ? -19.643 5.833 29.898 1.00 89.81 289 MET A CA 1
ATOM 2323 C C . MET A 1 289 ? -20.411 5.799 31.222 1.00 89.81 289 MET A C 1
ATOM 2325 O O . MET A 1 289 ? -21.595 5.474 31.216 1.00 89.81 289 MET A O 1
ATOM 2329 N N . THR A 1 290 ? -19.801 6.228 32.332 1.00 88.31 290 THR A N 1
ATOM 2330 C CA . THR A 1 290 ? -20.477 6.331 33.637 1.00 88.31 290 THR A CA 1
ATOM 2331 C C . THR A 1 290 ? -21.642 7.325 33.593 1.00 88.31 290 THR A C 1
ATOM 2333 O O . THR A 1 290 ? -22.691 7.092 34.186 1.00 88.31 290 THR A O 1
ATOM 2336 N N . GLY A 1 291 ? -21.507 8.421 32.837 1.00 85.50 291 GLY A N 1
ATOM 2337 C CA . GLY A 1 291 ? -22.595 9.380 32.630 1.00 85.50 291 GLY A CA 1
ATOM 2338 C C . GLY A 1 291 ? -23.771 8.839 31.803 1.00 85.50 291 GLY A C 1
ATOM 2339 O O . GLY A 1 291 ? -24.858 9.409 31.864 1.00 85.50 291 GLY A O 1
ATOM 2340 N N . ARG A 1 292 ? -23.574 7.765 31.026 1.00 86.00 292 ARG A N 1
ATOM 2341 C CA . ARG A 1 292 ? -24.594 7.175 30.139 1.00 86.00 292 ARG A CA 1
ATOM 2342 C C . ARG A 1 292 ? -25.219 5.898 30.691 1.00 86.00 292 ARG A C 1
ATOM 2344 O O . ARG A 1 292 ? -26.425 5.732 30.558 1.00 86.00 292 ARG A O 1
ATOM 2351 N N . LEU A 1 293 ? -24.404 5.024 31.277 1.00 84.88 293 LEU A N 1
ATOM 2352 C CA . LEU A 1 293 ? -24.802 3.704 31.776 1.00 84.88 293 LEU A CA 1
ATOM 2353 C C . LEU A 1 293 ? -24.891 3.645 33.310 1.00 84.88 293 LEU A C 1
ATOM 2355 O O . LEU A 1 293 ? -25.313 2.637 33.860 1.00 84.88 293 LEU A O 1
ATOM 2359 N N . GLY A 1 294 ? -24.517 4.714 34.018 1.00 83.31 294 GLY A N 1
ATOM 2360 C CA . GLY A 1 294 ? -24.511 4.742 35.479 1.00 83.31 294 GLY A CA 1
ATOM 2361 C C . GLY A 1 294 ? -23.232 4.159 36.083 1.00 83.31 294 GLY A C 1
ATOM 2362 O O . GLY A 1 294 ? -22.148 4.274 35.517 1.00 83.31 294 GLY A O 1
ATOM 2363 N N . ALA A 1 295 ? -23.332 3.591 37.286 1.00 81.00 295 ALA A N 1
ATOM 2364 C CA . ALA A 1 295 ? -22.169 3.111 38.028 1.00 81.00 295 ALA A CA 1
ATOM 2365 C C . ALA A 1 295 ? -21.569 1.852 37.380 1.00 81.00 295 ALA A C 1
ATOM 2367 O O . ALA A 1 295 ? -22.138 0.770 37.465 1.00 81.00 295 ALA A O 1
ATOM 2368 N N . LEU A 1 296 ? -20.393 1.999 36.769 1.00 82.81 296 LEU A N 1
ATOM 2369 C CA . LEU A 1 296 ? -19.662 0.903 36.136 1.00 82.81 296 LEU A CA 1
ATOM 2370 C C . LEU A 1 296 ? -18.663 0.244 37.104 1.00 82.81 296 LEU A C 1
ATOM 2372 O O . LEU A 1 296 ? -18.117 0.922 37.983 1.00 82.81 296 LEU A O 1
ATOM 2376 N N . PRO A 1 297 ? -18.362 -1.058 36.931 1.00 79.12 297 PRO A N 1
ATOM 2377 C CA . PRO A 1 297 ? -17.358 -1.734 37.739 1.00 79.12 297 PRO A CA 1
ATOM 2378 C C . PRO A 1 297 ? -15.949 -1.163 37.509 1.00 79.12 297 PRO A C 1
ATOM 2380 O O . PRO A 1 297 ? -15.631 -0.558 36.480 1.00 79.12 297 PRO A O 1
ATOM 2383 N N . VAL A 1 298 ? -15.059 -1.379 38.480 1.00 74.81 298 VAL A N 1
ATOM 2384 C CA . VAL A 1 298 ? -13.651 -0.972 38.365 1.00 74.81 298 VAL A CA 1
ATOM 2385 C C . VAL A 1 298 ? -13.014 -1.697 37.174 1.00 74.81 298 VAL A C 1
ATOM 2387 O O . VAL A 1 298 ? -13.154 -2.910 37.035 1.00 74.81 298 VAL A O 1
ATOM 2390 N N . ASN A 1 299 ? -12.310 -0.954 36.314 1.00 78.44 299 ASN A N 1
ATOM 2391 C CA . ASN A 1 299 ? -11.725 -1.438 35.053 1.00 78.44 299 ASN A CA 1
ATOM 2392 C C . ASN A 1 299 ? -12.742 -1.942 34.009 1.00 78.44 299 ASN A C 1
ATOM 2394 O O . ASN A 1 299 ? -12.363 -2.680 33.099 1.00 78.44 299 ASN A O 1
ATOM 2398 N N . ALA A 1 300 ? -14.012 -1.522 34.094 1.00 85.62 300 ALA A N 1
ATOM 2399 C CA . ALA A 1 300 ? -15.011 -1.795 33.058 1.00 85.62 300 ALA A CA 1
ATOM 2400 C C . ALA A 1 300 ? -14.589 -1.263 31.686 1.00 85.62 300 ALA A C 1
ATOM 2402 O O . ALA A 1 300 ? -14.823 -1.914 30.673 1.00 85.62 300 ALA A O 1
ATOM 2403 N N . VAL A 1 301 ? -13.975 -0.076 31.655 1.00 89.50 301 VAL A N 1
ATOM 2404 C CA . VAL A 1 301 ? -13.542 0.577 30.418 1.00 89.50 301 VAL A CA 1
ATOM 2405 C C . VAL A 1 301 ? -12.047 0.368 30.217 1.00 89.50 301 VAL A C 1
ATOM 2407 O O . VAL A 1 301 ? -11.234 0.761 31.054 1.00 89.50 301 VAL A O 1
ATOM 2410 N N . ARG A 1 302 ? -11.677 -0.232 29.087 1.00 90.25 302 ARG A N 1
ATOM 2411 C CA . ARG A 1 302 ? -10.294 -0.556 28.735 1.00 90.25 302 ARG A CA 1
ATOM 2412 C C . ARG A 1 302 ? -9.963 -0.028 27.348 1.00 90.25 302 ARG A C 1
ATOM 2414 O O . ARG A 1 302 ? -10.718 -0.236 26.403 1.00 90.25 302 ARG A O 1
ATOM 2421 N N . PHE A 1 303 ? -8.811 0.624 27.213 1.00 90.06 303 PHE A N 1
ATOM 2422 C CA . PHE A 1 303 ? -8.291 1.011 25.903 1.00 90.06 303 PHE A CA 1
ATOM 2423 C C . PHE A 1 303 ? -7.979 -0.238 25.071 1.00 90.06 303 PHE A C 1
ATOM 2425 O O . PHE A 1 303 ? -7.301 -1.148 25.551 1.00 90.06 303 PHE A O 1
ATOM 2432 N N . CYS A 1 304 ? -8.478 -0.278 23.838 1.00 88.69 304 CYS A N 1
ATOM 2433 C CA . CYS A 1 304 ? -8.243 -1.377 22.913 1.00 88.69 304 CYS A CA 1
ATOM 2434 C C . CYS A 1 304 ? -7.103 -1.022 21.951 1.00 88.69 304 CYS A C 1
ATOM 2436 O O . CYS A 1 304 ? -5.992 -1.533 22.071 1.00 88.69 304 CYS A O 1
ATOM 2438 N N . TYR A 1 305 ? -7.365 -0.125 21.006 1.00 88.69 305 TYR A N 1
ATOM 2439 C CA . TYR A 1 305 ? -6.373 0.359 20.055 1.00 88.69 305 TYR A CA 1
ATOM 2440 C C . TYR A 1 305 ? -6.740 1.762 19.587 1.00 88.69 305 TYR A C 1
ATOM 2442 O O . TYR A 1 305 ? -7.875 2.208 19.750 1.00 88.69 305 TYR A O 1
ATOM 2450 N N . GLY A 1 306 ? -5.790 2.456 18.972 1.00 85.19 306 GLY A N 1
ATOM 2451 C CA . GLY A 1 306 ? -6.067 3.750 18.370 1.00 85.19 306 GLY A CA 1
ATOM 2452 C C . GLY A 1 306 ? -5.127 4.055 17.219 1.00 85.19 306 GLY A C 1
ATOM 2453 O O . GLY A 1 306 ? -4.021 3.523 17.130 1.00 85.19 306 GLY A O 1
ATOM 2454 N N . SER A 1 307 ? -5.580 4.923 16.327 1.00 78.88 307 SER A N 1
ATOM 2455 C CA . SER A 1 307 ? -4.755 5.530 15.289 1.00 78.88 307 SER A CA 1
ATOM 2456 C C . SER A 1 307 ? -4.643 7.019 15.569 1.00 78.88 307 SER A C 1
ATOM 2458 O O . SER A 1 307 ? -5.659 7.689 15.732 1.00 78.88 307 SER A O 1
ATOM 2460 N N . SER A 1 308 ? -3.422 7.547 15.601 1.00 76.00 308 SER A N 1
ATOM 2461 C CA . SER A 1 308 ? -3.173 8.978 15.764 1.00 76.00 308 SER A CA 1
ATOM 2462 C C . SER A 1 308 ? -2.388 9.539 14.583 1.00 76.00 308 SER A C 1
ATOM 2464 O O . SER A 1 308 ? -1.433 8.937 14.089 1.00 76.00 308 SER A O 1
ATOM 2466 N N . ASP A 1 309 ? -2.797 10.723 14.146 1.00 71.69 309 ASP A N 1
ATOM 2467 C CA . ASP A 1 309 ? -2.075 11.586 13.227 1.00 71.69 309 ASP A CA 1
ATOM 2468 C C . ASP A 1 309 ? -1.608 12.835 13.998 1.00 71.69 309 ASP A C 1
ATOM 2470 O O . ASP A 1 309 ? -2.352 13.817 14.133 1.00 71.69 309 ASP A O 1
ATOM 2474 N N . PRO A 1 310 ? -0.363 12.834 14.506 1.00 69.44 310 PRO A N 1
ATOM 2475 C CA . PRO A 1 310 ? 0.172 13.956 15.270 1.00 69.44 310 PRO A CA 1
ATOM 2476 C C . PRO A 1 310 ? 0.433 15.196 14.418 1.00 69.44 310 PRO A C 1
ATOM 2478 O O . PRO A 1 310 ? 0.510 16.296 14.962 1.00 69.44 310 PRO A O 1
ATOM 2481 N N . VAL A 1 311 ? 0.562 15.052 13.095 1.00 69.19 311 VAL A N 1
ATOM 2482 C CA . VAL A 1 311 ? 0.799 16.192 12.202 1.00 69.19 311 VAL A CA 1
ATOM 2483 C C . VAL A 1 311 ? -0.474 17.017 12.076 1.00 69.19 311 VAL A C 1
ATOM 2485 O O . VAL A 1 311 ? -0.432 18.241 12.188 1.00 69.19 311 VAL A O 1
ATOM 2488 N N . ASN A 1 312 ? -1.609 16.343 11.889 1.00 66.38 312 ASN A N 1
ATOM 2489 C CA . ASN A 1 312 ? -2.909 16.997 11.772 1.00 66.38 312 ASN A CA 1
ATOM 2490 C C . ASN A 1 312 ? -3.633 17.166 13.115 1.00 66.38 312 ASN A C 1
ATOM 2492 O O . ASN A 1 312 ? -4.703 17.780 13.143 1.00 66.38 312 ASN A O 1
ATOM 2496 N N . ARG A 1 313 ? -3.050 16.655 14.211 1.00 75.69 313 ARG A N 1
ATOM 2497 C CA . ARG A 1 313 ? -3.665 16.593 15.544 1.00 75.69 313 ARG A CA 1
ATOM 2498 C C . ARG A 1 313 ? -5.047 15.951 15.471 1.00 75.69 313 ARG A C 1
ATOM 2500 O O . ARG A 1 313 ? -6.043 16.565 15.846 1.00 75.69 313 ARG A O 1
ATOM 2507 N N . ARG A 1 314 ? -5.098 14.748 14.902 1.00 76.38 314 ARG A N 1
ATOM 2508 C CA . ARG A 1 314 ? -6.317 13.942 14.794 1.00 76.38 314 ARG A CA 1
ATOM 2509 C C . ARG A 1 314 ? -6.061 12.541 15.293 1.00 76.38 314 ARG A C 1
ATOM 2511 O O . ARG A 1 314 ? -4.931 12.064 15.266 1.00 76.38 314 ARG A O 1
ATOM 2518 N N . GLY A 1 315 ? -7.106 11.867 15.727 1.00 77.56 315 GLY A N 1
ATOM 2519 C CA . GLY A 1 315 ? -6.994 10.466 16.080 1.00 77.56 315 GLY A CA 1
ATOM 2520 C C . GLY A 1 315 ? -8.344 9.825 16.284 1.00 77.56 315 GLY A C 1
ATOM 2521 O O . GLY A 1 315 ? -9.344 10.513 16.479 1.00 77.56 315 GLY A O 1
ATOM 2522 N N . ILE A 1 316 ? -8.340 8.503 16.245 1.00 84.50 316 ILE A N 1
ATOM 2523 C CA . ILE A 1 316 ? -9.481 7.685 16.613 1.00 84.50 316 ILE A CA 1
ATOM 2524 C C . ILE A 1 316 ? -9.008 6.680 17.650 1.00 84.50 316 ILE A C 1
ATOM 2526 O O . ILE A 1 316 ? -8.003 5.995 17.450 1.00 84.50 316 ILE A O 1
ATOM 2530 N N . GLU A 1 317 ? -9.718 6.621 18.768 1.00 89.75 317 GLU A N 1
ATOM 2531 C CA . GLU A 1 317 ? -9.453 5.700 19.863 1.00 89.75 317 GLU A CA 1
ATOM 2532 C C . GLU A 1 317 ? -10.644 4.767 20.049 1.00 89.75 317 GLU A C 1
ATOM 2534 O O . GLU A 1 317 ? -11.796 5.201 20.076 1.00 89.75 317 GLU A O 1
ATOM 2539 N N . HIS A 1 318 ? -10.352 3.483 20.212 1.00 90.69 318 HIS A N 1
ATOM 2540 C CA . HIS A 1 318 ? -11.341 2.444 20.434 1.00 90.69 318 HIS A CA 1
ATOM 2541 C C . HIS A 1 318 ? -11.189 1.889 21.845 1.00 90.69 318 HIS A C 1
ATOM 2543 O O . HIS A 1 318 ? -10.097 1.479 22.254 1.00 90.69 318 HIS A O 1
ATOM 2549 N N . PHE A 1 319 ? -12.293 1.842 22.580 1.00 92.19 319 PHE A N 1
ATOM 2550 C CA . PHE A 1 319 ? -12.359 1.305 23.934 1.00 92.19 319 PHE A CA 1
ATOM 2551 C C . PHE A 1 319 ? -13.335 0.137 24.007 1.00 92.19 319 PHE A C 1
ATOM 2553 O O . PHE A 1 319 ? -14.340 0.089 23.299 1.00 92.19 319 PHE A O 1
ATOM 2560 N N . PHE A 1 320 ? -13.042 -0.790 24.908 1.00 92.62 320 PHE A N 1
ATOM 2561 C CA . PHE A 1 320 ? -13.986 -1.788 25.381 1.00 92.62 320 PHE A CA 1
ATOM 2562 C C . PHE A 1 320 ? -14.659 -1.281 26.641 1.00 92.62 320 PHE A C 1
ATOM 2564 O O . PHE A 1 320 ? -13.990 -0.700 27.492 1.00 92.62 320 PHE A O 1
ATOM 2571 N N . CYS A 1 321 ? -15.954 -1.527 26.772 1.00 92.31 321 CYS A N 1
ATOM 2572 C CA . CYS A 1 321 ? -16.694 -1.345 28.007 1.00 92.31 321 CYS A CA 1
ATOM 2573 C C . CYS A 1 321 ? -17.396 -2.660 28.349 1.00 92.31 321 CYS A C 1
ATOM 2575 O O . CYS A 1 321 ? -18.215 -3.142 27.573 1.00 92.31 321 CYS A O 1
ATOM 2577 N N . PHE A 1 322 ? -17.037 -3.253 29.483 1.00 90.69 322 PHE A N 1
ATOM 2578 C CA . PHE A 1 322 ? -17.646 -4.475 29.995 1.00 90.69 322 PHE A CA 1
ATOM 2579 C C . PHE A 1 322 ? -18.704 -4.116 31.033 1.00 90.69 322 PHE A C 1
ATOM 2581 O O . PHE A 1 322 ? -18.388 -3.477 32.039 1.00 90.69 322 PHE A O 1
ATOM 2588 N N . VAL A 1 323 ? -19.940 -4.531 30.778 1.00 88.62 323 VAL A N 1
ATOM 2589 C CA . VAL A 1 323 ? -21.091 -4.341 31.663 1.00 88.62 323 VAL A CA 1
ATOM 2590 C C . VAL A 1 323 ? -21.509 -5.712 32.193 1.00 88.62 323 VAL A C 1
ATOM 2592 O O . VAL A 1 323 ? -21.393 -6.710 31.481 1.00 88.62 323 VAL A O 1
ATOM 2595 N N . ASP A 1 324 ? -21.924 -5.772 33.458 1.00 83.38 324 ASP A N 1
ATOM 2596 C CA . ASP A 1 324 ? -22.320 -7.033 34.097 1.00 83.38 324 ASP A CA 1
ATOM 2597 C C . ASP A 1 324 ? -23.818 -7.363 33.878 1.00 83.38 324 ASP A C 1
ATOM 2599 O O . ASP A 1 324 ? -24.185 -8.534 33.956 1.00 83.38 324 ASP A O 1
ATOM 2603 N N . ASP A 1 325 ? -24.667 -6.368 33.574 1.00 80.56 325 ASP A N 1
ATOM 2604 C CA . ASP A 1 325 ? -26.107 -6.526 33.299 1.00 80.56 325 ASP A CA 1
ATOM 2605 C C . ASP A 1 325 ? -26.538 -5.772 32.020 1.00 80.56 325 ASP A C 1
ATOM 2607 O O . ASP A 1 325 ? -26.241 -4.587 31.848 1.00 80.56 325 ASP A O 1
ATOM 2611 N N . ASP A 1 326 ? -27.278 -6.452 31.134 1.00 82.81 326 ASP A N 1
ATOM 2612 C CA . ASP A 1 326 ? -27.839 -5.883 29.896 1.00 82.81 326 ASP A CA 1
ATOM 2613 C C . ASP A 1 326 ? -28.818 -4.725 30.219 1.00 82.81 326 ASP A C 1
ATOM 2615 O O . ASP A 1 326 ? -28.936 -3.769 29.446 1.00 82.81 326 ASP A O 1
ATOM 2619 N N . ALA A 1 327 ? -29.444 -4.752 31.406 1.00 79.31 327 ALA A N 1
ATOM 2620 C CA . ALA A 1 327 ? -30.481 -3.808 31.822 1.00 79.31 327 ALA A CA 1
ATOM 2621 C C . ALA A 1 327 ? -30.039 -2.333 31.846 1.00 79.31 327 ALA A C 1
ATOM 2623 O O . ALA A 1 327 ? -30.869 -1.437 31.681 1.00 79.31 327 ALA A O 1
ATOM 2624 N N . ASP A 1 328 ? -28.755 -2.041 32.066 1.00 80.00 328 ASP A N 1
ATOM 2625 C CA . ASP A 1 328 ? -28.266 -0.656 32.080 1.00 80.00 328 ASP A CA 1
ATOM 2626 C C . ASP A 1 328 ? -28.178 -0.055 30.672 1.00 80.00 328 ASP A C 1
ATOM 2628 O O . ASP A 1 328 ? -28.391 1.147 30.488 1.00 80.00 328 ASP A O 1
ATOM 2632 N N . VAL A 1 329 ? -27.939 -0.896 29.663 1.00 80.88 329 VAL A N 1
ATOM 2633 C CA . VAL A 1 329 ? -27.988 -0.492 28.253 1.00 80.88 329 VAL A CA 1
ATOM 2634 C C . VAL A 1 329 ? -29.437 -0.372 27.788 1.00 80.88 329 VAL A C 1
ATOM 2636 O O . VAL A 1 329 ? -29.760 0.584 27.086 1.00 80.88 329 VAL A O 1
ATOM 2639 N N . ASP A 1 330 ? -30.326 -1.254 28.245 1.00 80.12 330 ASP A N 1
ATOM 2640 C CA . ASP A 1 330 ? -31.754 -1.192 27.913 1.00 80.12 330 ASP A CA 1
ATOM 2641 C C . ASP A 1 330 ? -32.402 0.103 28.452 1.00 80.12 330 ASP A C 1
ATOM 2643 O O . ASP A 1 330 ? -33.096 0.814 27.723 1.00 80.12 330 ASP A O 1
ATOM 2647 N N . LYS A 1 331 ? -32.082 0.511 29.693 1.00 79.62 331 LYS A N 1
ATOM 2648 C CA . LYS A 1 331 ? -32.489 1.828 30.238 1.00 79.62 331 LYS A CA 1
ATOM 2649 C C . LYS A 1 331 ? -31.981 2.987 29.378 1.00 79.62 331 LYS A C 1
ATOM 2651 O O . LYS A 1 331 ? -32.666 4.000 29.205 1.00 79.62 331 LYS A O 1
ATOM 2656 N N . TYR A 1 332 ? -30.761 2.867 28.857 1.00 80.88 332 TYR A N 1
ATOM 2657 C CA . TYR A 1 332 ? -30.187 3.869 27.969 1.00 80.88 332 TYR A CA 1
ATOM 2658 C C . TYR A 1 332 ? -30.931 3.929 26.622 1.00 80.88 332 TYR A C 1
ATOM 2660 O O . TYR A 1 332 ? -31.244 5.035 26.164 1.00 80.88 332 TYR A O 1
ATOM 2668 N N . GLU A 1 333 ? -31.273 2.784 26.023 1.00 81.62 333 GLU A N 1
ATOM 2669 C CA . GLU A 1 333 ? -32.089 2.701 24.801 1.00 81.62 333 GLU A CA 1
ATOM 2670 C C . GLU A 1 333 ? -33.451 3.380 24.984 1.00 81.62 333 GLU A C 1
ATOM 2672 O O . GLU A 1 333 ? -33.821 4.245 24.182 1.00 81.62 333 GLU A O 1
ATOM 2677 N N . GLU A 1 334 ? -34.155 3.064 26.078 1.00 78.31 334 GLU A N 1
ATOM 2678 C CA . GLU A 1 334 ? -35.446 3.666 26.429 1.00 78.31 334 GLU A CA 1
ATOM 2679 C C . GLU A 1 334 ? -35.343 5.192 26.558 1.00 78.31 334 GLU A C 1
ATOM 2681 O O . GLU A 1 334 ? -36.174 5.928 26.021 1.00 78.31 334 GLU A O 1
ATOM 2686 N N . SER A 1 335 ? -34.286 5.689 27.210 1.00 74.50 335 SER A N 1
ATOM 2687 C CA . SER A 1 335 ? -34.075 7.128 27.416 1.00 74.50 335 SER A CA 1
ATOM 2688 C C . SER A 1 335 ? -33.749 7.900 26.132 1.00 74.50 335 SER A C 1
ATOM 2690 O O . SER A 1 335 ? -34.004 9.103 26.044 1.00 74.50 335 SER A O 1
ATOM 2692 N N . THR A 1 336 ? -33.173 7.228 25.132 1.00 72.38 336 THR A N 1
ATOM 2693 C CA . THR A 1 336 ? -32.700 7.857 23.890 1.00 72.38 336 THR A CA 1
ATOM 2694 C C . THR A 1 336 ? -33.552 7.525 22.668 1.00 72.38 336 THR A C 1
ATOM 2696 O O . THR A 1 336 ? -33.288 8.067 21.592 1.00 72.38 336 THR A O 1
ATOM 2699 N N . ALA A 1 337 ? -34.583 6.685 22.826 1.00 72.19 337 ALA A N 1
ATOM 2700 C CA . ALA A 1 337 ? -35.407 6.145 21.743 1.00 72.19 337 ALA A CA 1
ATOM 2701 C C . ALA A 1 337 ? -34.556 5.526 20.619 1.00 72.19 337 ALA A C 1
ATOM 2703 O O . ALA A 1 337 ? -34.830 5.694 19.426 1.00 72.19 337 ALA A O 1
ATOM 2704 N N . THR A 1 338 ? -33.474 4.851 21.005 1.00 71.75 338 THR A N 1
ATOM 2705 C CA . THR A 1 338 ? -32.543 4.216 20.077 1.00 71.75 338 THR A CA 1
ATOM 2706 C C . THR A 1 338 ? -32.803 2.718 19.994 1.00 71.75 338 THR A C 1
ATOM 2708 O O . THR A 1 338 ? -33.110 2.085 20.992 1.00 71.75 338 THR A O 1
ATOM 2711 N N . ALA A 1 339 ? -32.718 2.152 18.786 1.00 75.44 339 ALA A N 1
ATOM 2712 C CA . ALA A 1 339 ? -32.896 0.718 18.566 1.00 75.44 339 ALA A CA 1
ATOM 2713 C C . ALA A 1 339 ? -31.537 0.058 18.311 1.00 75.44 339 ALA A C 1
ATOM 2715 O O . ALA A 1 339 ? -30.987 0.140 17.199 1.00 75.44 339 ALA A O 1
ATOM 2716 N N . GLY A 1 340 ? -30.987 -0.575 19.340 1.00 83.69 340 GLY A N 1
ATOM 2717 C CA . GLY A 1 340 ? -29.826 -1.435 19.245 1.00 83.69 340 GLY A CA 1
ATOM 2718 C C . GLY A 1 340 ? -30.177 -2.911 19.292 1.00 83.69 340 GLY A C 1
ATOM 2719 O O . GLY A 1 340 ? -31.335 -3.331 19.266 1.00 83.69 340 GLY A O 1
ATOM 2720 N N . ARG A 1 341 ? -29.136 -3.731 19.192 1.00 89.00 341 ARG A N 1
ATOM 2721 C CA . ARG A 1 341 ? -29.253 -5.180 19.260 1.00 89.00 341 ARG A CA 1
ATOM 2722 C C . ARG A 1 341 ? -27.994 -5.765 19.873 1.00 89.00 341 ARG A C 1
ATOM 2724 O O . ARG A 1 341 ? -26.879 -5.455 19.453 1.00 89.00 341 ARG A O 1
ATOM 2731 N N . TRP A 1 342 ? -28.205 -6.679 20.809 1.00 90.88 342 TRP A N 1
ATOM 2732 C CA . TRP A 1 342 ? -27.172 -7.569 21.307 1.00 90.88 342 TRP A CA 1
ATOM 2733 C C . TRP A 1 342 ? -26.919 -8.703 20.314 1.00 90.88 342 TRP A C 1
ATOM 2735 O O . TRP A 1 342 ? -27.846 -9.369 19.841 1.00 90.88 342 TRP A O 1
ATOM 2745 N N . PHE A 1 343 ? -25.649 -8.915 19.992 1.00 90.56 343 PHE A N 1
ATOM 2746 C CA . PHE A 1 343 ? -25.195 -9.953 19.086 1.00 90.56 343 PHE A CA 1
ATOM 2747 C C . PHE A 1 343 ? -24.352 -10.976 19.833 1.00 90.56 343 PHE A C 1
ATOM 2749 O O . PHE A 1 343 ? -23.267 -10.660 20.319 1.00 90.56 343 PHE A O 1
ATOM 2756 N N . ASP A 1 344 ? -24.813 -12.222 19.830 1.00 91.19 344 ASP A N 1
ATOM 2757 C CA . ASP A 1 344 ? -23.952 -13.368 20.102 1.00 91.19 344 ASP A CA 1
ATOM 2758 C C . ASP A 1 344 ? -22.980 -13.557 18.931 1.00 91.19 344 ASP A C 1
ATOM 2760 O O . ASP A 1 344 ? -23.267 -13.167 17.791 1.00 91.19 344 ASP A O 1
ATOM 2764 N N . LYS A 1 345 ? -21.867 -14.252 19.161 1.00 88.50 345 LYS A N 1
ATOM 2765 C CA . LYS A 1 345 ? -20.852 -14.494 18.127 1.00 88.50 345 LYS A CA 1
ATOM 2766 C C . LYS A 1 345 ? -21.402 -15.034 16.786 1.00 88.50 345 LYS A C 1
ATOM 2768 O O . LYS A 1 345 ? -21.072 -14.451 15.752 1.00 88.50 345 LYS A O 1
ATOM 2773 N N . PRO A 1 346 ? -22.272 -16.067 16.730 1.00 89.56 346 PRO A N 1
ATOM 2774 C CA . PRO A 1 346 ? -22.799 -16.560 15.452 1.00 89.56 346 PRO A CA 1
ATOM 2775 C C . PRO A 1 346 ? -23.754 -15.570 14.771 1.00 89.56 346 PRO A C 1
ATOM 2777 O O . PRO A 1 346 ? -23.899 -15.566 13.548 1.00 89.56 346 PRO A O 1
ATOM 2780 N N . ALA A 1 347 ? -24.459 -14.742 15.548 1.00 91.25 347 ALA A N 1
ATOM 2781 C CA . ALA A 1 347 ? -25.304 -13.685 15.002 1.00 91.25 347 ALA A CA 1
ATOM 2782 C C . ALA A 1 347 ? -24.444 -12.558 14.413 1.00 91.25 347 ALA A C 1
ATOM 2784 O O . ALA A 1 347 ? -24.709 -12.121 13.294 1.00 91.25 347 ALA A O 1
ATOM 2785 N N . LEU A 1 348 ? -23.383 -12.166 15.123 1.00 90.75 348 LEU A N 1
ATOM 2786 C CA . LEU A 1 348 ? -22.410 -11.174 14.680 1.00 90.75 348 LEU A CA 1
ATOM 2787 C C . LEU A 1 348 ? -21.749 -11.585 13.359 1.00 90.75 348 LEU A C 1
ATOM 2789 O O . LEU A 1 348 ? -21.723 -10.796 12.421 1.00 90.75 348 LEU A O 1
ATOM 2793 N N . GLU A 1 349 ? -21.265 -12.826 13.256 1.00 89.44 349 GLU A N 1
ATOM 2794 C CA . GLU A 1 349 ? -20.623 -13.338 12.037 1.00 89.44 349 GLU A CA 1
ATOM 2795 C C . GLU A 1 349 ? -21.582 -13.330 10.838 1.00 89.44 349 GLU A C 1
ATOM 2797 O O . GLU A 1 349 ? -21.210 -12.873 9.756 1.00 89.44 349 GLU A O 1
ATOM 2802 N N . ARG A 1 350 ? -22.835 -13.771 11.018 1.00 90.81 350 ARG A N 1
ATOM 2803 C CA . ARG A 1 350 ? -23.840 -13.757 9.940 1.00 90.81 350 ARG A CA 1
ATOM 2804 C C . ARG A 1 350 ? -24.107 -12.349 9.416 1.00 90.81 350 ARG A C 1
ATOM 2806 O O . ARG A 1 350 ? -24.086 -12.143 8.206 1.00 90.81 350 ARG A O 1
ATOM 2813 N N . GLU A 1 351 ? -24.327 -11.390 10.309 1.00 90.44 351 GLU A N 1
ATOM 2814 C CA . GLU A 1 351 ? -24.595 -9.997 9.928 1.00 90.44 351 GLU A CA 1
ATOM 2815 C C . GLU A 1 351 ? -23.354 -9.296 9.358 1.00 90.44 351 GLU A C 1
ATOM 2817 O O . GLU A 1 351 ? -23.456 -8.464 8.454 1.00 90.44 351 GLU A O 1
ATOM 2822 N N . PHE A 1 352 ? -22.161 -9.673 9.826 1.00 89.44 352 PHE A N 1
ATOM 2823 C CA . PHE A 1 352 ? -20.896 -9.205 9.268 1.00 89.44 352 PHE A CA 1
ATOM 2824 C C . PHE A 1 352 ? -20.738 -9.639 7.810 1.00 89.44 352 PHE A C 1
ATOM 2826 O O . PHE A 1 352 ? -20.446 -8.809 6.948 1.00 89.44 352 PHE A O 1
ATOM 2833 N N . TYR A 1 353 ? -20.998 -10.914 7.502 1.00 88.19 353 TYR A N 1
ATOM 2834 C CA . TYR A 1 353 ? -20.960 -11.409 6.123 1.00 88.19 353 TYR A CA 1
ATOM 2835 C C . TYR A 1 353 ? -22.113 -10.887 5.257 1.00 88.19 353 TYR A C 1
ATOM 2837 O O . TYR A 1 353 ? -21.938 -10.756 4.046 1.00 88.19 353 TYR A O 1
ATOM 2845 N N . ALA A 1 354 ? -23.256 -10.542 5.856 1.00 88.50 354 ALA A N 1
ATOM 2846 C CA . ALA A 1 354 ? -24.360 -9.878 5.163 1.00 88.50 354 ALA A CA 1
ATOM 2847 C C . ALA A 1 354 ? -24.047 -8.416 4.782 1.00 88.50 354 ALA A C 1
ATOM 2849 O O . ALA A 1 354 ? -24.735 -7.842 3.940 1.00 88.50 354 ALA A O 1
ATOM 2850 N N . GLY A 1 355 ? -22.998 -7.816 5.360 1.00 86.06 355 GLY A N 1
ATOM 2851 C CA . GLY A 1 355 ? -22.630 -6.422 5.113 1.00 86.06 355 GLY A CA 1
ATOM 2852 C C . GLY A 1 355 ? -23.517 -5.417 5.852 1.00 86.06 355 GLY A C 1
ATOM 2853 O O . GLY A 1 355 ? -23.602 -4.264 5.433 1.00 86.06 355 GLY A O 1
ATOM 2854 N N . SER A 1 356 ? -24.163 -5.839 6.944 1.00 88.69 356 SER A N 1
ATOM 2855 C CA . SER A 1 356 ? -25.095 -5.020 7.732 1.00 88.69 356 SER A CA 1
ATOM 2856 C C . SER A 1 356 ? -24.401 -3.992 8.640 1.00 88.69 356 SER A C 1
ATOM 2858 O O . SER A 1 356 ? -25.080 -3.177 9.263 1.00 88.69 356 SER A O 1
ATOM 2860 N N . PHE A 1 357 ? -23.067 -4.016 8.743 1.00 88.00 357 PHE A N 1
ATOM 2861 C CA . PHE A 1 357 ? -22.282 -3.124 9.603 1.00 88.00 357 PHE A CA 1
ATOM 2862 C C . PHE A 1 357 ? -21.654 -1.960 8.840 1.00 88.00 357 PHE A C 1
ATOM 2864 O O . PHE A 1 357 ? -21.295 -2.057 7.664 1.00 88.00 357 PHE A O 1
ATOM 2871 N N . SER A 1 358 ? -21.450 -0.851 9.551 1.00 86.19 358 SER A N 1
ATOM 2872 C CA . SER A 1 358 ? -20.678 0.282 9.066 1.00 86.19 358 SER A CA 1
ATOM 2873 C C . SER A 1 358 ? -19.261 -0.193 8.765 1.00 86.19 358 SER A C 1
ATOM 2875 O O . SER A 1 358 ? -18.752 -1.156 9.346 1.00 86.19 358 SER A O 1
ATOM 2877 N N . LYS A 1 359 ? -18.584 0.478 7.837 1.00 82.62 359 LYS A N 1
ATOM 2878 C CA . LYS A 1 359 ? -17.220 0.085 7.463 1.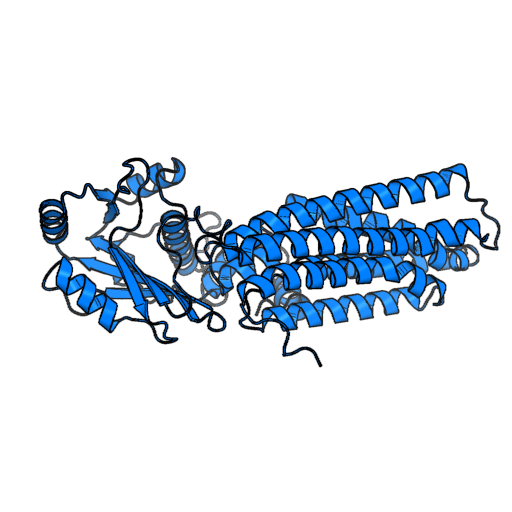00 82.62 359 LYS A CA 1
ATOM 2879 C C . LYS A 1 359 ? -16.226 0.277 8.614 1.00 82.62 359 LYS A C 1
ATOM 2881 O O . LYS A 1 359 ? -15.217 -0.421 8.642 1.00 82.62 359 LYS A O 1
ATOM 2886 N N . MET A 1 360 ? -16.548 1.180 9.542 1.00 82.31 360 MET A N 1
ATOM 2887 C CA . MET A 1 360 ? -15.796 1.442 10.766 1.00 82.31 360 MET A CA 1
ATOM 2888 C C . MET A 1 360 ? -16.010 0.332 11.801 1.00 82.31 360 MET A C 1
ATOM 2890 O O . MET A 1 360 ? -15.058 -0.310 12.228 1.00 82.31 360 MET A O 1
ATOM 2894 N N . ALA A 1 361 ? -17.265 0.000 12.114 1.00 87.12 361 ALA A N 1
ATOM 2895 C CA . ALA A 1 361 ? -17.584 -1.131 12.985 1.00 87.12 361 ALA A CA 1
ATOM 2896 C C . ALA A 1 361 ? -17.034 -2.450 12.409 1.00 87.12 361 ALA A C 1
ATOM 2898 O O . ALA A 1 361 ? -16.493 -3.287 13.125 1.00 87.12 361 ALA A O 1
ATOM 2899 N N . SER A 1 362 ? -17.075 -2.612 11.084 1.00 87.31 362 SER A N 1
ATOM 2900 C CA . SER A 1 362 ? -16.493 -3.773 10.407 1.00 87.31 362 SER A CA 1
ATOM 2901 C C . SER A 1 362 ? -14.973 -3.864 10.584 1.00 87.31 362 SER A C 1
ATOM 2903 O O . SER A 1 362 ? -14.446 -4.970 10.722 1.00 87.31 362 SER A O 1
ATOM 2905 N N . SER A 1 363 ? -14.243 -2.740 10.567 1.00 83.56 363 SER A N 1
ATOM 2906 C CA . SER A 1 363 ? -12.794 -2.757 10.806 1.00 83.56 363 SER A CA 1
ATOM 2907 C C . SER A 1 363 ? -12.451 -3.054 12.261 1.00 83.56 363 SER A C 1
ATOM 2909 O O . SER A 1 363 ? -11.520 -3.829 12.492 1.00 83.56 363 SER A O 1
ATOM 2911 N N . GLU A 1 364 ? -13.238 -2.532 13.206 1.00 88.06 364 GLU A N 1
ATOM 2912 C CA . GLU A 1 364 ? -13.151 -2.861 14.635 1.00 88.06 364 GLU A CA 1
ATOM 2913 C C . GLU A 1 364 ? -13.316 -4.371 14.856 1.00 88.06 364 GLU A C 1
ATOM 2915 O O . GLU A 1 364 ? -12.389 -5.030 15.338 1.00 88.06 364 GLU A O 1
ATOM 2920 N N . ILE A 1 365 ? -14.441 -4.945 14.404 1.00 89.75 365 ILE A N 1
ATOM 2921 C CA . ILE A 1 365 ? -14.747 -6.382 14.521 1.00 89.75 365 ILE A CA 1
ATOM 2922 C C . ILE A 1 365 ? -13.619 -7.217 13.911 1.00 89.75 365 ILE A C 1
ATOM 2924 O O . ILE A 1 365 ? -13.082 -8.121 14.554 1.00 89.75 365 ILE A O 1
ATOM 2928 N N . HIS A 1 366 ? -13.217 -6.895 12.678 1.00 88.00 366 HIS A N 1
ATOM 2929 C CA . HIS A 1 366 ? -12.176 -7.635 11.975 1.00 88.00 366 HIS A CA 1
ATOM 2930 C C . HIS A 1 366 ? -10.838 -7.598 12.725 1.00 88.00 366 HIS A C 1
ATOM 2932 O O . HIS A 1 366 ? -10.156 -8.624 12.816 1.00 88.00 366 HIS A O 1
ATOM 2938 N N . ARG A 1 367 ? -10.425 -6.437 13.255 1.00 87.12 367 ARG A N 1
ATOM 2939 C CA . ARG A 1 367 ? -9.155 -6.294 13.980 1.00 87.12 367 ARG A CA 1
ATOM 2940 C C . ARG A 1 367 ? -9.173 -7.074 15.290 1.00 87.12 367 ARG A C 1
ATOM 2942 O O . ARG A 1 367 ? -8.256 -7.866 15.509 1.00 87.12 367 ARG A O 1
ATOM 2949 N N . ILE A 1 368 ? -10.210 -6.896 16.110 1.00 89.88 368 ILE A N 1
ATOM 2950 C CA . ILE A 1 368 ? -10.362 -7.580 17.404 1.00 89.88 368 ILE A CA 1
ATOM 2951 C C . ILE A 1 368 ? -10.341 -9.095 17.191 1.00 89.88 368 ILE A C 1
ATOM 2953 O O . ILE A 1 368 ? -9.525 -9.798 17.790 1.00 89.88 368 ILE A O 1
ATOM 2957 N N . TYR A 1 369 ? -11.164 -9.588 16.259 1.00 89.25 369 TYR A N 1
ATOM 2958 C CA . TYR A 1 369 ? -11.251 -11.010 15.939 1.00 89.25 369 TYR A CA 1
ATOM 2959 C C . TYR A 1 369 ? -9.911 -11.570 15.448 1.00 89.25 369 TYR A C 1
ATOM 2961 O O . TYR A 1 369 ? -9.449 -12.610 15.920 1.00 89.25 369 TYR A O 1
ATOM 2969 N N . THR A 1 370 ? -9.243 -10.863 14.530 1.00 87.50 370 THR A N 1
ATOM 2970 C CA . THR A 1 370 ? -7.962 -11.315 13.971 1.00 87.50 370 THR A CA 1
ATOM 2971 C C . THR A 1 370 ? -6.877 -11.394 15.040 1.00 87.50 370 THR A C 1
ATOM 2973 O O . THR A 1 370 ? -6.146 -12.384 15.084 1.00 87.50 370 THR A O 1
ATOM 2976 N N . ILE A 1 371 ? -6.758 -10.381 15.902 1.00 89.19 371 ILE A N 1
ATOM 2977 C CA . ILE A 1 371 ? -5.743 -10.350 16.963 1.00 89.19 371 ILE A CA 1
ATOM 2978 C C . ILE A 1 371 ? -5.994 -11.472 17.975 1.00 89.19 371 ILE A C 1
ATOM 2980 O O . ILE A 1 371 ? -5.058 -12.204 18.291 1.00 89.19 371 ILE A O 1
ATOM 2984 N N . MET A 1 372 ? -7.243 -11.682 18.399 1.00 90.12 372 MET A N 1
ATOM 2985 C CA . MET A 1 372 ? -7.607 -12.760 19.327 1.00 90.12 372 MET A CA 1
ATOM 2986 C C . MET A 1 372 ? -7.300 -14.150 18.778 1.00 90.12 372 MET A C 1
ATOM 2988 O O . MET A 1 372 ? -6.665 -14.971 19.440 1.00 90.12 372 MET A O 1
ATOM 2992 N N . VAL A 1 373 ? -7.706 -14.427 17.539 1.00 88.12 373 VAL A N 1
ATOM 2993 C CA . VAL A 1 373 ? -7.419 -15.720 16.907 1.00 88.12 373 VAL A CA 1
ATOM 2994 C C . VAL A 1 373 ? -5.909 -15.910 16.736 1.00 88.12 373 VAL A C 1
ATOM 2996 O O . VAL A 1 373 ? -5.377 -16.993 16.992 1.00 88.12 373 VAL A O 1
ATOM 2999 N N . THR A 1 374 ? -5.189 -14.852 16.353 1.00 86.75 374 THR A N 1
ATOM 3000 C CA . THR A 1 374 ? -3.739 -14.919 16.131 1.00 86.75 374 THR A CA 1
ATOM 3001 C C . THR A 1 374 ? -2.965 -15.121 17.432 1.00 86.75 374 THR A C 1
ATOM 3003 O O . THR A 1 374 ? -2.027 -15.918 17.444 1.00 86.75 374 THR A O 1
ATOM 3006 N N . SER A 1 375 ? -3.358 -14.468 18.529 1.00 87.69 375 SER A N 1
ATOM 3007 C CA . SER A 1 375 ? -2.700 -14.601 19.837 1.00 87.69 375 SER A CA 1
ATOM 3008 C C . SER A 1 375 ? -2.889 -15.992 20.454 1.00 87.69 375 SER A C 1
ATOM 3010 O O . SER A 1 375 ? -1.988 -16.503 21.135 1.00 87.69 375 SER A O 1
ATOM 3012 N N . LYS A 1 376 ? -4.015 -16.657 20.158 1.00 87.69 376 LYS A N 1
ATOM 3013 C CA . LYS A 1 376 ? -4.249 -18.066 20.507 1.00 87.69 376 LYS A CA 1
ATOM 3014 C C . LYS A 1 376 ? -3.446 -19.031 19.630 1.00 87.69 376 LYS A C 1
ATOM 3016 O O . LYS A 1 376 ? -2.912 -20.019 20.132 1.00 87.69 376 LYS A O 1
ATOM 3021 N N . LEU A 1 377 ? -3.324 -18.751 18.332 1.00 86.12 377 LEU A N 1
ATOM 3022 C CA . LEU A 1 377 ? -2.612 -19.621 17.391 1.00 86.12 377 LEU A CA 1
ATOM 3023 C C . LEU A 1 377 ? -1.091 -19.530 17.493 1.00 86.12 377 LEU A C 1
ATOM 3025 O O . LEU A 1 377 ? -0.409 -20.544 17.321 1.00 86.12 377 LEU A O 1
ATOM 3029 N N . TYR A 1 378 ? -0.551 -18.338 17.734 1.00 84.75 378 TYR A N 1
ATOM 3030 C CA . TYR A 1 378 ? 0.875 -18.062 17.614 1.00 84.75 378 TYR A CA 1
ATOM 3031 C C . TYR A 1 378 ? 1.456 -17.428 18.884 1.00 84.75 378 TYR A C 1
ATOM 3033 O O . TYR A 1 378 ? 0.821 -16.666 19.604 1.00 84.75 378 TYR A O 1
ATOM 3041 N N . ASP A 1 379 ? 2.705 -17.777 19.167 1.00 84.12 379 ASP A N 1
ATOM 3042 C CA . ASP A 1 379 ? 3.581 -17.097 20.122 1.00 84.12 379 ASP A CA 1
ATOM 3043 C C . ASP A 1 379 ? 4.058 -15.753 19.537 1.00 84.12 379 ASP A C 1
ATOM 3045 O O . ASP A 1 379 ? 4.043 -15.567 18.319 1.00 84.12 379 ASP A O 1
ATOM 3049 N N . VAL A 1 380 ? 4.583 -14.854 20.372 1.00 78.81 380 VAL A N 1
ATOM 3050 C CA . VAL A 1 380 ? 5.179 -13.566 19.961 1.00 78.81 380 VAL A CA 1
ATOM 3051 C C . VAL A 1 380 ? 6.326 -13.781 18.962 1.00 78.81 380 VAL A C 1
ATOM 3053 O O . VAL A 1 380 ? 6.618 -12.947 18.118 1.00 78.81 380 VAL A O 1
ATOM 3056 N N . LYS A 1 381 ? 6.964 -14.955 18.954 1.00 74.81 381 LYS A N 1
ATOM 3057 C CA . LYS A 1 381 ? 7.975 -15.315 17.939 1.00 74.81 381 LYS A CA 1
ATOM 3058 C C . LYS A 1 381 ? 7.370 -15.816 16.616 1.00 74.81 381 LYS A C 1
ATOM 3060 O O . LYS A 1 381 ? 8.093 -16.312 15.746 1.00 74.81 381 LYS A O 1
ATOM 3065 N N . GLY A 1 382 ? 6.049 -15.779 16.458 1.00 73.25 382 GLY A N 1
ATOM 3066 C CA . GLY A 1 382 ? 5.319 -16.323 15.313 1.00 73.25 382 GLY A CA 1
ATOM 3067 C C . GLY A 1 382 ? 5.455 -17.838 15.174 1.00 73.25 382 GLY A C 1
ATOM 3068 O O . GLY A 1 382 ? 5.499 -18.356 14.058 1.00 73.25 382 GLY A O 1
ATOM 3069 N N . ARG A 1 383 ? 5.651 -18.560 16.282 1.00 77.31 383 ARG A N 1
ATOM 3070 C CA . ARG A 1 383 ? 5.636 -20.032 16.309 1.00 77.31 383 ARG A CA 1
ATOM 3071 C C . ARG A 1 383 ? 4.229 -20.480 16.664 1.00 77.31 383 ARG A C 1
ATOM 3073 O O . ARG A 1 383 ? 3.637 -19.906 17.568 1.00 77.31 383 ARG A O 1
ATOM 3080 N N . ARG A 1 384 ? 3.702 -21.474 15.953 1.00 79.62 384 ARG A N 1
ATOM 3081 C CA . ARG A 1 384 ? 2.376 -22.024 16.239 1.00 79.62 384 ARG A CA 1
ATOM 3082 C C . ARG A 1 384 ? 2.397 -22.656 17.637 1.00 79.62 384 ARG A C 1
ATOM 3084 O O . ARG A 1 384 ? 3.310 -23.431 17.918 1.00 79.62 384 ARG A O 1
ATOM 3091 N N . LYS A 1 385 ? 1.449 -22.285 18.499 1.00 83.50 385 LYS A N 1
ATOM 3092 C CA . LYS A 1 385 ? 1.266 -22.874 19.837 1.00 83.50 385 LYS A CA 1
ATOM 3093 C C . LYS A 1 385 ? 0.609 -24.253 19.742 1.00 83.50 385 LYS A C 1
ATOM 3095 O O . LYS A 1 385 ? 0.943 -25.143 20.511 1.00 83.50 385 LYS A O 1
ATOM 3100 N N . ILE A 1 386 ? -0.280 -24.426 18.763 1.00 78.25 386 ILE A N 1
ATOM 3101 C CA . ILE A 1 386 ? -1.052 -25.652 18.525 1.00 78.25 386 ILE A CA 1
ATOM 3102 C C . ILE A 1 386 ? -0.478 -26.380 17.304 1.00 78.25 386 ILE A C 1
ATOM 3104 O O . ILE A 1 386 ? -0.314 -25.768 16.251 1.00 78.25 386 ILE A O 1
ATOM 3108 N N . GLY A 1 387 ? -0.154 -27.670 17.429 1.00 66.44 387 GLY A N 1
ATOM 3109 C CA . GLY A 1 387 ? 0.513 -28.449 16.373 1.00 66.44 387 GLY A CA 1
ATOM 3110 C C . GLY A 1 387 ? -0.345 -28.718 15.130 1.00 66.44 387 GLY A C 1
ATOM 3111 O O . GLY A 1 387 ? 0.195 -28.832 14.028 1.00 66.44 387 GLY A O 1
ATOM 3112 N N . ASP A 1 388 ? -1.668 -28.756 15.289 1.00 72.00 388 ASP A N 1
ATOM 3113 C CA . ASP A 1 388 ? -2.593 -29.148 14.227 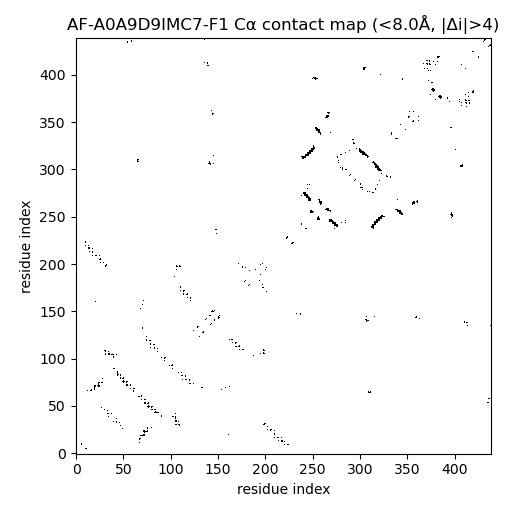1.00 72.00 388 ASP A CA 1
ATOM 3114 C C . ASP A 1 388 ? -2.731 -28.058 13.171 1.00 72.00 388 ASP A C 1
ATOM 3116 O O . ASP A 1 388 ? -3.250 -26.968 13.435 1.00 72.00 388 ASP A O 1
ATOM 3120 N N . LYS A 1 389 ? -2.270 -28.351 11.952 1.00 64.50 389 LYS A N 1
ATOM 3121 C CA . LYS A 1 389 ? -2.426 -27.469 10.791 1.00 64.50 389 LYS A CA 1
ATOM 3122 C C . LYS A 1 389 ? -3.898 -27.424 10.378 1.00 64.50 389 LYS A C 1
ATOM 3124 O O . LYS A 1 389 ? -4.495 -28.455 10.108 1.00 64.50 389 LYS A O 1
ATOM 3129 N N . GLY A 1 390 ? -4.459 -26.218 10.296 1.00 66.38 390 GLY A N 1
ATOM 3130 C CA . GLY A 1 390 ? -5.850 -25.988 9.878 1.00 66.38 390 GLY A CA 1
ATOM 3131 C C . GLY A 1 390 ? -6.840 -25.755 11.022 1.00 66.38 390 GLY A C 1
ATOM 3132 O O . GLY A 1 390 ? -7.917 -25.229 10.769 1.00 66.38 390 GLY A O 1
ATOM 3133 N N . TYR A 1 391 ? -6.466 -26.041 12.274 1.00 73.44 391 TYR A N 1
ATOM 3134 C CA . TYR A 1 391 ? -7.281 -25.658 13.429 1.00 73.44 391 TYR A CA 1
ATOM 3135 C C . TYR A 1 391 ? -7.348 -24.129 13.564 1.00 73.44 391 TYR A C 1
ATOM 3137 O O . TYR A 1 391 ? -6.308 -23.462 13.514 1.00 73.44 391 TYR A O 1
ATOM 3145 N N . VAL A 1 392 ? -8.560 -23.596 13.745 1.00 73.12 392 VAL A N 1
ATOM 3146 C CA . VAL A 1 392 ? -8.834 -22.185 14.047 1.00 73.12 392 VAL A CA 1
ATOM 3147 C C . VAL A 1 392 ? -9.507 -22.135 15.423 1.00 73.12 392 VAL A C 1
ATOM 3149 O O . VAL A 1 392 ? -10.628 -22.625 15.552 1.00 73.12 392 VAL A O 1
ATOM 3152 N N . PRO A 1 393 ? -8.844 -21.597 16.462 1.00 78.56 393 PRO A N 1
ATOM 3153 C CA . PRO A 1 393 ? -9.412 -21.544 17.799 1.00 78.56 393 PRO A CA 1
ATOM 3154 C C . PRO A 1 393 ? -10.600 -20.586 17.828 1.00 78.56 393 PRO A C 1
ATOM 3156 O O . PRO A 1 393 ? -10.523 -19.469 17.312 1.00 78.56 393 PRO A O 1
ATOM 3159 N N . SER A 1 394 ? -11.679 -21.002 18.485 1.00 80.88 394 SER A N 1
ATOM 3160 C CA . SER A 1 394 ? -12.733 -20.089 18.899 1.00 80.88 394 SER A CA 1
ATOM 3161 C C . SER A 1 394 ? -12.313 -19.328 20.164 1.00 80.88 394 SER A C 1
ATOM 3163 O O . SER A 1 394 ? -11.429 -19.732 20.927 1.00 80.88 394 SER A O 1
ATOM 3165 N N . PHE A 1 395 ? -12.935 -18.174 20.359 1.00 85.50 395 PHE A N 1
ATOM 3166 C CA . PHE A 1 395 ? -12.906 -17.419 21.603 1.00 85.50 395 PHE A CA 1
ATOM 3167 C C . PHE A 1 395 ? -14.328 -16.959 21.924 1.00 85.50 395 PHE A C 1
ATOM 3169 O O . PHE A 1 395 ? -15.122 -16.797 20.982 1.00 85.50 395 PHE A O 1
ATOM 3176 N N . THR A 1 396 ? -14.623 -16.815 23.214 1.00 85.56 396 THR A N 1
ATOM 3177 C CA . THR A 1 396 ? -15.857 -16.203 23.737 1.00 85.56 396 THR A CA 1
ATOM 3178 C C . THR A 1 396 ? -15.616 -14.715 23.976 1.00 85.56 396 THR A C 1
ATOM 3180 O O . THR A 1 396 ? -14.475 -14.292 24.176 1.00 85.56 396 THR A O 1
ATOM 3183 N N . MET A 1 397 ? -16.658 -13.888 23.940 1.00 83.94 397 MET A N 1
ATOM 3184 C CA . MET A 1 397 ? -16.506 -12.450 24.191 1.00 83.94 397 MET A CA 1
ATOM 3185 C C . MET A 1 397 ? -16.073 -12.178 25.635 1.00 83.94 397 MET A C 1
ATOM 3187 O O . MET A 1 397 ? -15.319 -11.240 25.873 1.00 83.94 397 MET A O 1
ATOM 3191 N N . GLU A 1 398 ? -16.432 -13.048 26.580 1.00 83.75 398 GLU A N 1
ATOM 3192 C CA . GLU A 1 398 ? -15.981 -12.953 27.970 1.00 83.75 398 GLU A CA 1
ATOM 3193 C C . GLU A 1 398 ? -14.453 -13.089 28.101 1.00 83.75 398 GLU A C 1
ATOM 3195 O O . GLU A 1 398 ? -13.822 -12.389 28.896 1.00 83.75 398 GLU A O 1
ATOM 3200 N N . GLU A 1 399 ? -13.813 -13.910 27.259 1.00 86.12 399 GLU A N 1
ATOM 3201 C CA . GLU A 1 399 ? -12.350 -14.011 27.236 1.00 86.12 399 GLU A CA 1
ATOM 3202 C C . GLU A 1 399 ? -11.680 -12.671 26.879 1.00 86.12 399 GLU A C 1
ATOM 3204 O O . GLU A 1 399 ? -10.552 -12.434 27.310 1.00 86.12 399 GLU A O 1
ATOM 3209 N N . LEU A 1 400 ? -12.351 -11.753 26.163 1.00 85.56 400 LEU A N 1
ATOM 3210 C CA . LEU A 1 400 ? -11.813 -10.409 25.890 1.00 85.56 400 LEU A CA 1
ATOM 3211 C C . LEU A 1 400 ? -11.578 -9.607 27.177 1.00 85.56 400 LEU A C 1
ATOM 3213 O O . LEU A 1 400 ? -10.667 -8.777 27.215 1.00 85.56 400 LEU A O 1
ATOM 3217 N N . ARG A 1 401 ? -12.366 -9.862 28.231 1.00 85.31 401 ARG A N 1
ATOM 3218 C CA . ARG A 1 401 ? -12.226 -9.201 29.537 1.00 85.31 401 ARG A CA 1
ATOM 3219 C C . ARG A 1 401 ? -10.947 -9.644 30.249 1.00 85.31 401 ARG A C 1
ATOM 3221 O O . ARG A 1 401 ? -10.266 -8.817 30.849 1.00 85.31 401 ARG A O 1
ATOM 3228 N N . ALA A 1 402 ? -10.609 -10.931 30.154 1.00 84.19 402 ALA A N 1
ATOM 3229 C CA . ALA A 1 402 ? -9.491 -11.545 30.875 1.00 84.19 402 ALA A CA 1
ATOM 3230 C C . ALA A 1 402 ? -8.158 -11.533 30.106 1.00 84.19 402 ALA A C 1
ATOM 3232 O O . ALA A 1 402 ? -7.096 -11.711 30.702 1.00 84.19 402 ALA A O 1
ATOM 3233 N N . VAL A 1 403 ? -8.187 -11.359 28.783 1.00 85.19 403 VAL A N 1
ATOM 3234 C CA . VAL A 1 403 ? -6.989 -11.486 27.949 1.00 85.19 403 VAL A CA 1
ATOM 3235 C C . VAL A 1 403 ? -6.053 -10.278 28.082 1.00 85.19 403 VAL A C 1
ATOM 3237 O O . VAL A 1 403 ? -6.415 -9.134 27.801 1.00 85.19 403 VAL A O 1
ATOM 3240 N N . ASP A 1 404 ? -4.796 -10.547 28.437 1.00 82.31 404 ASP A N 1
ATOM 3241 C CA . ASP A 1 404 ? -3.702 -9.569 28.454 1.00 82.31 404 ASP A CA 1
ATOM 3242 C C . ASP A 1 404 ? -2.979 -9.515 27.096 1.00 82.31 404 ASP A C 1
ATOM 3244 O O . ASP A 1 404 ? -1.821 -9.903 26.945 1.00 82.31 404 ASP A O 1
ATOM 3248 N N . VAL A 1 405 ? -3.712 -9.125 26.051 1.00 85.00 405 VAL A N 1
ATOM 3249 C CA . VAL A 1 405 ? -3.154 -8.895 24.711 1.00 85.00 405 VAL A CA 1
ATOM 3250 C C . VAL A 1 405 ? -3.277 -7.418 24.376 1.00 85.00 405 VAL A C 1
ATOM 3252 O O . VAL A 1 405 ? -4.346 -6.825 24.512 1.00 85.00 405 VAL A O 1
ATOM 3255 N N . ASP A 1 406 ? -2.176 -6.837 23.909 1.00 84.25 406 ASP A N 1
ATOM 3256 C CA . ASP A 1 406 ? -2.161 -5.482 23.372 1.00 84.25 406 ASP A CA 1
ATOM 3257 C C . ASP A 1 406 ? -2.752 -5.473 21.952 1.00 84.25 406 ASP A C 1
ATOM 3259 O O . ASP A 1 406 ? -2.126 -5.927 20.989 1.00 84.25 406 ASP A O 1
ATOM 3263 N N . PHE A 1 407 ? -3.977 -4.962 21.818 1.00 84.81 407 PHE A N 1
ATOM 3264 C CA . PHE A 1 407 ? -4.660 -4.815 20.529 1.00 84.81 407 PHE A CA 1
ATOM 3265 C C . PHE A 1 407 ? -4.111 -3.649 19.691 1.00 84.81 407 PHE A C 1
ATOM 3267 O O . PHE A 1 407 ? -4.360 -3.572 18.476 1.00 84.81 407 PHE A O 1
ATOM 3274 N N . ASN A 1 408 ? -3.340 -2.753 20.308 1.00 84.81 408 ASN A N 1
ATOM 3275 C CA . ASN A 1 408 ? -2.662 -1.663 19.629 1.00 84.81 408 ASN A CA 1
ATOM 3276 C C . ASN A 1 408 ? -1.399 -2.147 18.898 1.00 84.81 408 ASN A C 1
ATOM 3278 O O . ASN A 1 408 ? -1.000 -1.546 17.897 1.00 84.81 408 ASN A O 1
ATOM 3282 N N . ASP A 1 409 ? -0.815 -3.272 19.323 1.00 82.62 409 ASP A N 1
ATOM 3283 C CA . ASP A 1 409 ? 0.383 -3.832 18.705 1.00 82.62 409 ASP A CA 1
ATOM 3284 C C . ASP A 1 409 ? 0.107 -4.384 17.291 1.00 82.62 409 ASP A C 1
ATOM 3286 O O . ASP A 1 409 ? -0.491 -5.446 17.072 1.00 82.62 409 ASP A O 1
ATOM 3290 N N . SER A 1 410 ? 0.617 -3.657 16.294 1.00 75.44 410 SER A N 1
ATOM 3291 C CA . SER A 1 410 ? 0.566 -4.026 14.875 1.00 75.44 410 SER A CA 1
ATOM 3292 C C . SER A 1 410 ? 1.233 -5.374 14.556 1.00 75.44 410 SER A C 1
ATOM 3294 O O . SER A 1 410 ? 0.933 -5.984 13.522 1.00 75.44 410 SER A O 1
ATOM 3296 N N . HIS A 1 411 ? 2.110 -5.870 15.433 1.00 80.00 411 HIS A N 1
ATOM 3297 C CA . HIS A 1 411 ? 2.814 -7.131 15.256 1.00 80.00 411 HIS A CA 1
ATOM 3298 C C . HIS A 1 411 ? 1.862 -8.334 15.217 1.00 80.00 411 HIS A C 1
ATOM 3300 O O . HIS A 1 411 ? 2.054 -9.225 14.386 1.00 80.00 411 HIS A O 1
ATOM 3306 N N . TRP A 1 412 ? 0.783 -8.348 16.011 1.00 82.25 412 TRP A N 1
ATOM 3307 C CA . TRP A 1 412 ? -0.220 -9.423 15.957 1.00 82.25 412 TRP A CA 1
ATOM 3308 C C . TRP A 1 412 ? -0.890 -9.512 14.589 1.00 82.25 412 TRP A C 1
ATOM 3310 O O . TRP A 1 412 ? -1.025 -10.588 14.007 1.00 82.25 412 TRP A O 1
ATOM 3320 N N . MET A 1 413 ? -1.238 -8.366 14.018 1.00 79.56 413 MET A N 1
ATOM 3321 C CA . MET A 1 413 ? -1.825 -8.312 12.686 1.00 79.56 413 MET A CA 1
ATOM 3322 C C . MET A 1 413 ? -0.806 -8.635 11.576 1.00 79.56 413 MET A C 1
ATOM 3324 O O . MET A 1 413 ? -1.169 -9.111 10.500 1.00 79.56 413 MET A O 1
ATOM 3328 N N . MET A 1 414 ? 0.483 -8.381 11.813 1.00 75.44 414 MET A N 1
ATOM 3329 C CA . MET A 1 414 ? 1.547 -8.802 10.904 1.00 75.44 414 MET A CA 1
ATOM 3330 C C . MET A 1 414 ? 1.732 -10.323 10.952 1.00 75.44 414 MET A C 1
ATOM 3332 O O . MET A 1 414 ? 1.838 -10.956 9.902 1.00 75.44 414 MET A O 1
ATOM 3336 N N . LEU A 1 415 ? 1.707 -10.923 12.145 1.00 77.94 415 LEU A N 1
ATOM 3337 C CA . LEU A 1 415 ? 1.790 -12.370 12.338 1.00 77.94 415 LEU A CA 1
ATOM 3338 C C . LEU A 1 415 ? 0.636 -13.116 11.673 1.00 77.94 415 LEU A C 1
ATOM 3340 O O . LEU A 1 415 ? 0.880 -14.155 11.063 1.00 77.94 415 LEU A O 1
ATOM 3344 N N . SER A 1 416 ? -0.587 -12.582 11.728 1.00 76.94 416 SER A N 1
ATOM 3345 C CA . SER A 1 416 ? -1.749 -13.206 11.080 1.00 76.94 416 SER A CA 1
ATOM 3346 C C . SER A 1 416 ? -1.536 -13.388 9.569 1.00 76.94 416 SER A C 1
ATOM 3348 O O . SER A 1 416 ? -1.953 -14.392 8.991 1.00 76.94 416 SER A O 1
ATOM 3350 N N . LYS A 1 417 ? -0.800 -12.461 8.938 1.00 72.06 417 LYS A N 1
ATOM 3351 C CA . LYS A 1 417 ? -0.477 -12.470 7.502 1.00 72.06 417 LYS A CA 1
ATOM 3352 C C . LYS A 1 417 ? 0.864 -13.114 7.157 1.00 72.06 417 LYS A C 1
ATOM 3354 O O . LYS A 1 417 ? 1.018 -13.619 6.047 1.00 72.06 417 LYS A O 1
ATOM 3359 N N . PHE A 1 418 ? 1.838 -13.083 8.066 1.00 67.31 418 PHE A N 1
ATOM 3360 C CA . PHE A 1 418 ? 3.218 -13.528 7.844 1.00 67.31 418 PHE A CA 1
ATOM 3361 C C . PHE A 1 418 ? 3.660 -14.585 8.870 1.00 67.31 418 PHE A C 1
ATOM 3363 O O . PHE A 1 418 ? 4.695 -14.457 9.527 1.00 67.31 418 PHE A O 1
ATOM 3370 N N . ASN A 1 419 ? 2.872 -15.651 9.005 1.00 68.44 419 ASN A N 1
ATOM 3371 C CA . ASN A 1 419 ? 3.120 -16.732 9.960 1.00 68.44 419 ASN A CA 1
ATOM 3372 C C . ASN A 1 419 ? 4.130 -17.798 9.463 1.00 68.44 419 ASN A C 1
ATOM 3374 O O . ASN A 1 419 ? 4.634 -17.768 8.337 1.00 68.44 419 ASN A O 1
ATOM 3378 N N . LYS A 1 420 ? 4.448 -18.764 10.343 1.00 62.94 420 LYS A N 1
ATOM 3379 C CA . LYS A 1 420 ? 5.369 -19.889 10.070 1.00 62.94 420 LYS A CA 1
ATOM 3380 C C . LYS A 1 420 ? 4.857 -20.887 9.036 1.00 62.94 420 LYS A C 1
ATOM 3382 O O . LYS A 1 420 ? 5.667 -21.634 8.496 1.00 62.94 420 LYS A O 1
ATOM 3387 N N . ASP A 1 421 ? 3.562 -20.881 8.754 1.00 63.78 421 ASP A N 1
ATOM 3388 C CA . ASP A 1 421 ? 2.946 -21.830 7.830 1.00 63.78 421 ASP A CA 1
ATOM 3389 C C . ASP A 1 421 ? 3.210 -21.445 6.358 1.00 63.78 421 ASP A C 1
ATOM 3391 O O . ASP A 1 421 ? 2.877 -22.188 5.438 1.00 63.78 421 ASP A O 1
ATOM 3395 N N . ILE A 1 422 ? 3.887 -20.313 6.126 1.00 67.12 422 ILE A N 1
ATOM 3396 C CA . ILE A 1 422 ? 4.265 -19.815 4.805 1.00 67.12 422 ILE A CA 1
ATOM 3397 C C . ILE A 1 422 ? 5.642 -20.365 4.379 1.00 67.12 422 ILE A C 1
ATOM 3399 O O . ILE A 1 422 ? 6.618 -20.253 5.133 1.00 67.12 422 ILE A O 1
ATOM 3403 N N . PRO A 1 423 ? 5.783 -20.883 3.140 1.00 68.25 423 PRO A N 1
ATOM 3404 C CA . PRO A 1 423 ? 7.061 -21.373 2.630 1.00 68.25 423 PRO A CA 1
ATOM 3405 C C . PRO A 1 423 ? 8.114 -20.255 2.535 1.00 68.25 423 PRO A C 1
ATOM 3407 O O . PRO A 1 423 ? 7.805 -19.101 2.222 1.00 68.25 423 PRO A O 1
ATOM 3410 N N . PHE A 1 424 ? 9.381 -20.617 2.772 1.00 71.81 424 PHE A N 1
ATOM 3411 C CA . PHE A 1 424 ? 10.544 -19.713 2.761 1.00 71.81 424 PHE A CA 1
ATOM 3412 C C . PHE A 1 424 ? 10.463 -18.547 3.764 1.00 71.81 424 PHE A C 1
ATOM 3414 O O . PHE A 1 424 ? 10.912 -17.436 3.475 1.00 71.81 424 PHE A O 1
ATOM 3421 N N . ARG A 1 425 ? 9.921 -18.792 4.967 1.00 69.81 425 ARG A N 1
ATOM 3422 C CA . ARG A 1 425 ? 9.778 -17.770 6.020 1.00 69.81 425 ARG A CA 1
ATOM 3423 C C . ARG A 1 425 ? 11.057 -16.970 6.265 1.00 69.81 425 ARG A C 1
ATOM 3425 O O . ARG A 1 425 ? 10.976 -15.755 6.341 1.00 69.81 425 ARG A O 1
ATOM 3432 N N . TRP A 1 426 ? 12.214 -17.613 6.411 1.00 68.25 426 TRP A N 1
ATOM 3433 C CA . TRP A 1 426 ? 13.454 -16.914 6.773 1.00 68.25 426 TRP A CA 1
ATOM 3434 C C . TRP A 1 426 ? 13.890 -15.912 5.690 1.00 68.25 426 TRP A C 1
ATOM 3436 O O . TRP A 1 426 ? 14.155 -14.760 6.015 1.00 68.25 426 TRP A O 1
ATOM 3446 N N . LEU A 1 427 ? 13.841 -16.303 4.411 1.00 70.94 427 LEU A N 1
ATOM 3447 C CA . LEU A 1 427 ? 14.088 -15.422 3.262 1.00 70.94 427 LEU A CA 1
ATOM 3448 C C . LEU A 1 427 ? 13.102 -14.259 3.232 1.00 70.94 427 LEU A C 1
ATOM 3450 O O . LEU A 1 427 ? 13.503 -13.113 3.059 1.00 70.94 427 LEU A O 1
ATOM 3454 N N . ARG A 1 428 ? 11.813 -14.543 3.451 1.00 68.06 428 ARG A N 1
ATOM 3455 C CA . ARG A 1 428 ? 10.775 -13.509 3.497 1.00 68.06 428 ARG A CA 1
ATOM 3456 C C . ARG A 1 428 ? 10.974 -12.559 4.668 1.00 68.06 428 ARG A C 1
ATOM 3458 O O . ARG A 1 428 ? 10.884 -11.365 4.466 1.00 68.06 428 ARG A O 1
ATOM 3465 N N . VAL A 1 429 ? 11.288 -13.052 5.864 1.00 67.44 429 VAL A N 1
ATOM 3466 C CA . VAL A 1 429 ? 11.546 -12.219 7.050 1.00 67.44 429 VAL A CA 1
ATOM 3467 C C . VAL A 1 429 ? 12.784 -11.353 6.844 1.00 67.44 429 VAL A C 1
ATOM 3469 O O . VAL A 1 429 ? 12.741 -10.173 7.165 1.00 67.44 429 VAL A O 1
ATOM 3472 N N . VAL A 1 430 ? 13.864 -11.894 6.273 1.00 69.69 430 VAL A N 1
ATOM 3473 C CA . VAL A 1 430 ? 15.068 -11.116 5.946 1.00 69.69 430 VAL A CA 1
ATOM 3474 C C . VAL A 1 430 ? 14.742 -10.045 4.907 1.00 69.69 430 VAL A C 1
ATOM 3476 O O . VAL A 1 430 ? 15.053 -8.875 5.112 1.00 69.69 430 VAL A O 1
ATOM 3479 N N . TRP A 1 431 ? 14.047 -10.413 3.832 1.00 68.75 431 TRP A N 1
ATOM 3480 C CA . TRP A 1 431 ? 13.594 -9.472 2.813 1.00 68.75 431 TRP A CA 1
ATOM 3481 C C . TRP A 1 431 ? 12.709 -8.377 3.413 1.00 68.75 431 TRP A C 1
ATOM 3483 O O . TRP A 1 431 ? 12.960 -7.190 3.239 1.00 68.75 431 TRP A O 1
ATOM 3493 N N . TYR A 1 432 ? 11.712 -8.762 4.200 1.00 68.69 432 TYR A N 1
ATOM 3494 C CA . TYR A 1 432 ? 10.785 -7.847 4.841 1.00 68.69 432 TYR A CA 1
ATOM 3495 C C . TYR A 1 432 ? 11.492 -6.924 5.826 1.00 68.69 432 TYR A C 1
ATOM 3497 O O . TYR A 1 432 ? 11.291 -5.720 5.748 1.00 68.69 432 TYR A O 1
ATOM 3505 N N . LYS A 1 433 ? 12.385 -7.431 6.673 1.00 67.38 433 LYS A N 1
ATOM 3506 C CA . LYS A 1 433 ? 13.070 -6.636 7.696 1.00 67.38 433 LYS A CA 1
ATOM 3507 C C . LYS A 1 433 ? 14.154 -5.721 7.124 1.00 67.38 433 LYS A C 1
ATOM 3509 O O . LYS A 1 433 ? 14.234 -4.551 7.500 1.00 67.38 433 LYS A O 1
ATOM 3514 N N . TYR A 1 434 ? 14.993 -6.240 6.229 1.00 64.00 434 TYR A N 1
ATOM 3515 C CA . TYR A 1 434 ? 16.183 -5.531 5.752 1.00 64.00 434 TYR A CA 1
ATOM 3516 C C . TYR A 1 434 ? 15.952 -4.780 4.442 1.00 64.00 434 TYR A C 1
ATOM 3518 O O . TYR A 1 434 ? 16.456 -3.666 4.311 1.00 64.00 434 TYR A O 1
ATOM 3526 N N . VAL A 1 435 ? 15.168 -5.343 3.517 1.00 61.16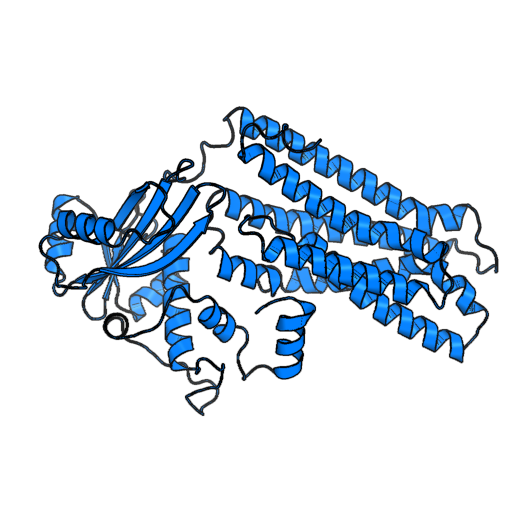 435 VAL A N 1
ATOM 3527 C CA . VAL A 1 435 ? 14.911 -4.733 2.203 1.00 61.16 435 VAL A CA 1
ATOM 3528 C C . VAL A 1 435 ? 13.642 -3.892 2.224 1.00 61.16 435 VAL A C 1
ATOM 3530 O O . VAL A 1 435 ? 13.677 -2.722 1.858 1.00 61.16 435 VAL A O 1
ATOM 3533 N N . GLU A 1 436 ? 12.522 -4.441 2.702 1.00 62.59 436 GLU A N 1
ATOM 3534 C CA . GLU A 1 436 ? 11.274 -3.676 2.735 1.00 62.59 436 GLU A CA 1
ATOM 3535 C C . GLU A 1 436 ? 11.223 -2.725 3.929 1.00 62.59 436 GLU A C 1
ATOM 3537 O O . GLU A 1 436 ? 10.719 -1.622 3.763 1.00 62.59 436 GLU A O 1
ATOM 3542 N N . GLY A 1 437 ? 11.777 -3.092 5.092 1.00 55.69 437 GLY A N 1
ATOM 3543 C CA . GLY A 1 437 ? 11.759 -2.318 6.343 1.00 55.69 437 GLY A CA 1
ATOM 3544 C C . GLY A 1 437 ? 10.553 -2.603 7.254 1.00 55.69 437 GLY A C 1
ATOM 3545 O O . GLY A 1 437 ? 10.103 -1.721 7.977 1.00 55.69 437 GLY A O 1
ATOM 3546 N N . LEU A 1 438 ? 9.937 -3.777 7.135 1.00 56.66 438 LEU A N 1
ATOM 3547 C CA . LEU A 1 438 ? 8.913 -4.324 8.031 1.00 56.66 438 LEU A CA 1
ATOM 3548 C C . LEU A 1 438 ? 9.615 -4.875 9.278 1.00 56.66 438 LEU A C 1
ATOM 3550 O O . LEU A 1 438 ? 10.084 -6.013 9.292 1.00 56.66 438 LEU A O 1
ATOM 3554 N N . GLY A 1 439 ? 9.777 -4.021 10.278 1.00 44.12 439 GLY A N 1
ATOM 3555 C CA . GLY A 1 439 ? 10.428 -4.341 11.540 1.00 44.12 439 GLY A CA 1
ATOM 3556 C C . GLY A 1 439 ? 10.365 -3.162 12.479 1.00 44.12 439 GLY A C 1
ATOM 3557 O O . GLY A 1 439 ? 10.549 -2.025 11.977 1.00 44.12 439 GLY A O 1
#

Nearest PDB structures (foldseek):
  9dt6-assembly3_E  TM=5.788E-01  e=5.871E-02  Klebsiella pneumoniae
  8zb4-assembly1_A  TM=5.494E-01  e=6.754E-02  Mycobacteroides abscessus
  8rql-assembly1_R  TM=2.965E-01  e=1.279E+00  Homo sapiens
  7piv-assembly1_R  TM=2.420E-01  e=3.104E+00  Homo sapiens

Secondary structure (DSSP, 8-state):
--SSS-SSGGGHHHHHHHHHHHHHHHHHHTHHHHHHHS-TTTHHHHHHHHHHHHHHHHHHHHHSSS----HHHHHHHHHHHHHHHHHHHHHHHHHHH-TTGGGTTTTTHHHHHHHHHHHHHHHHHHHGGGSHHHHHHHHHH--TTTTHHHHHHHHHHHHHHHHHHHHHHHHHHHHHHHHHHHT----SS--HHHHIIIIIHHHHHHHHHHHHHHHHHHHHHHHHHTTTTSTTS-S-PPPTTEEEEEEEEEETTEEEEEE-TTSS-EE-SEEEEEE--SS--HHHHHHHHHHHH-SPPTT-EEEEEEEEETTTTEEEEEEEEEES-THHHHHHHHHHT--EEEEEHHHHHHHHHHT-B-HHHHHHHHHHHHHHHHHHHB-TTS-BSS--TT------TTHHHH----TT-HHHHHHHHS-TTSTTHHHHHHIIIIII---

pLDDT: mean 80.75, std 13.19, range [26.0, 95.12]

Solvent-accessible surface area (backbone atoms only — not comparable to full-atom values): 24093 Å² total; per-residue (Å²): 146,79,86,84,82,71,92,49,72,78,54,47,55,47,52,48,50,46,50,33,44,41,55,14,50,50,62,57,34,47,44,29,54,54,20,61,76,36,56,64,85,48,32,36,58,52,36,38,53,52,16,53,51,33,42,50,52,39,43,51,46,69,70,43,78,56,95,64,74,46,61,48,29,49,50,37,20,53,25,32,43,51,36,20,55,53,45,48,53,48,50,58,49,28,63,72,74,40,63,74,60,39,74,50,47,27,62,50,38,38,66,55,41,36,52,33,44,51,52,49,44,50,55,50,63,72,42,53,68,76,32,69,68,51,43,50,48,34,54,68,53,37,49,45,66,71,42,41,72,62,27,48,49,51,60,54,46,51,57,53,51,54,50,49,52,48,54,52,41,50,54,50,39,50,56,50,51,52,42,53,74,76,67,60,70,92,57,98,64,83,48,76,64,53,47,44,58,49,34,47,43,52,36,51,53,45,51,52,50,45,48,55,50,43,51,52,37,53,52,51,39,53,44,50,76,69,60,77,67,69,86,80,64,83,94,68,76,67,55,81,45,19,21,41,40,38,40,46,40,32,40,65,58,30,38,50,37,20,46,43,97,83,69,72,35,31,29,65,66,44,69,50,77,46,73,49,64,96,63,82,62,57,71,58,51,45,53,55,48,35,74,61,52,40,94,70,59,92,78,24,60,39,86,43,36,67,30,70,34,78,83,60,27,34,34,36,38,37,30,40,33,53,43,95,57,70,64,41,56,50,55,39,29,69,75,64,76,49,67,63,47,76,29,41,64,75,55,43,53,53,40,55,75,70,60,41,46,32,74,56,43,46,50,52,53,51,50,55,52,50,37,55,42,31,60,66,43,27,44,98,84,38,44,68,70,58,88,64,85,86,73,76,72,86,82,59,55,49,52,64,77,74,53,94,67,71,67,56,49,44,62,46,62,46,36,68,76,65,38,68,90,44,86,63,47,68,62,49,50,49,42,32,38,73,64,66,51,62,118

Organism: NCBI:txid2840854